Protein AF-0000000074208339 (afdb_homodimer)

InterPro domains:
  IPR001647 DNA-binding HTH domain, TetR-type [PF00440] (17-62)
  IPR001647 DNA-binding HTH domain, TetR-type [PR00455] (16-29)
  IPR001647 DNA-binding HTH domain, TetR-type [PR00455] (37-60)
  IPR001647 DNA-binding HTH domain, TetR-type [PS50977] (10-70)
  IPR009057 Homedomain-like superfamily [SSF46689] (4-81)
  IPR049484 Transcriptional regulator Rv0078-like, C-terminal domain [PF21351] (107-208)
  IPR050109 HTH-type, TetR-like transcriptional regulator [PTHR30055] (1-211)

Sequence (424 aa):
MPRASAAAAAHTARQVLDSATDLFAARGFAAVSLDDVAQAAEVTRGAVYHHYGNKQGLFLAVAARLQSQVADAVVAAADGAGKDGAGADGAGKDGAGRDGAGKDAREQLRAGSHAFIDAITAGPALRVLLVDAPAVVGWAEWRRLDEANSAAHLREALREAGIANDLLDALTAQLSGAMNEAALWVAQQPDRAASARQAHAALDRLLTAALPMPRASAAAAAHTARQVLDSATDLFAARGFAAVSLDDVAQAAEVTRGAVYHHYGNKQGLFLAVAARLQSQVADAVVAAADGAGKDGAGADGAGKDGAGRDGAGKDAREQLRAGSHAFIDAITAGPALRVLLVDAPAVVGWAEWRRLDEANSAAHLREALREAGIANDLLDALTAQLSGAMNEAALWVAQQPDRAASARQAHAALDRLLTAALP

Organism: NCBI:txid88382

Nearest PDB structures (foldseek):
  6hs0-assembly1_A  TM=8.546E-01  e=1.109E-08  Mycobacterium tuberculosis H37Rv
  5wm9-assembly1_A  TM=8.453E-01  e=1.215E-08  Mycobacterium tuberculosis H37Rv
  3ppb-assembly1_B  TM=7.313E-01  e=4.650E-05  Shewanella loihica PV-4
  3bhq-assembly1_B  TM=6.379E-01  e=6.112E-05  Mesorhizobium japonicum MAFF 303099
  3kkd-assembly3_C  TM=5.948E-01  e=1.007E-02  Pseudomonas aeruginosa PAO1

pLDDT: mean 87.33, std 14.31, range [38.94, 98.5]

Solvent-accessible surface area (backbone atoms only — not comparable to full-atom values): 20942 Å² total; per-residue (Å²): 114,66,64,61,46,48,51,51,48,49,50,50,50,48,38,40,46,54,34,38,40,52,43,34,38,72,59,29,66,86,71,53,48,62,62,58,31,15,60,71,39,70,50,52,53,65,55,50,32,69,75,34,54,50,67,66,46,40,48,51,52,40,43,52,50,42,51,50,53,36,48,50,45,17,50,53,34,16,53,51,36,34,52,55,42,56,66,69,62,66,68,75,71,76,77,48,40,58,54,44,48,37,50,26,25,43,42,16,38,52,35,19,54,54,29,38,39,50,47,32,61,73,48,48,35,36,46,40,58,68,59,41,32,36,69,72,66,31,56,70,55,34,50,51,53,43,47,65,45,63,40,40,58,48,35,51,34,42,46,58,39,63,47,55,77,79,36,38,65,38,37,32,41,18,51,50,23,16,44,55,32,31,34,55,53,24,71,71,40,90,54,42,70,62,38,43,54,26,33,51,54,30,48,49,29,32,52,59,22,60,46,130,114,65,62,63,46,49,53,50,48,51,49,52,50,48,39,40,46,53,34,37,41,53,43,33,38,73,60,30,67,87,71,52,47,62,61,57,30,14,59,70,40,70,50,53,54,64,54,51,32,69,74,35,54,50,67,66,48,42,49,51,52,39,42,52,50,42,51,49,52,37,50,50,44,16,50,53,35,17,53,50,36,34,51,55,43,56,64,67,60,69,70,74,73,76,77,49,40,59,54,42,49,38,50,26,25,44,42,16,39,51,35,19,52,53,30,38,39,50,46,32,60,74,50,48,36,37,45,39,59,68,59,41,33,34,68,72,66,30,58,69,55,34,49,51,53,43,46,65,46,64,39,41,59,48,34,50,32,42,48,58,40,63,48,55,77,79,35,39,65,37,37,34,40,18,51,50,23,15,44,54,32,31,31,55,52,25,72,71,42,92,55,42,70,63,38,43,53,26,31,52,53,32,48,50,30,32,52,60,24,58,45,130

Secondary structure (DSSP, 8-state):
-HHHHHHHHHHHHHHHHHHHHHHHHHH-TTT--HHHHHHHHTS-HHHHHHHH-SHHHHHHHHHHHHHHHHHHHHHHHHHHHHHHHHHH--S--SHHHHHHHHHHHHHHHHHHHHHHHHHHHTSTHIIIIIIIHHHHH-HHHHHHHHHHTHHHHHHHHHHHTT--HHHHHHHHHHHHHHHHHHHHHHHTSS-HHHHHHHHHHHHHHHHHHH--/-HHHHHHHHHHHHHHHHHHHHHHHHHH-TTT--HHHHHHHHTS-HHHHHHHH-SHHHHHHHHHHHHHHHHHHHHHHHHHHHHHHHHHH----SSSHHHHHHHHHHHHHHHHHHHHHHHHHHTSTHIIIIIIIHHHHH-HHHHHHHHHHTHHHHHHHHHHHTT--HHHHHHHHHHHHHHHHHHHHHHHTSS-HHHHHHHHHHHHHHHHHHH--

Radius of gyration: 24.73 Å; Cα contacts (8 Å, |Δi|>4): 519; chains: 2; bounding box: 68×85×44 Å

Foldseek 3Di:
DVVVVVVVLVVLLVLLLVQLLVCCLPPNLVRDALVNSCVNSVHDSVSSCVNQNGSLSSLVVNLVVLLVVLLVQLQVQLVVLLVVLCVPPPDDPDPVVLVSQLVSLLSSLLRSLLSNLVSCQVTSNLCSLQPHVCVSVHVVVSVVVCCVGVLVVNLVSLVSNPQDPVCSNVVSVVLSVLSSVLSVVLNPDPDNVVSSVVSSVVSVVVSVVRHD/DVVVVVVVLVVLLVLLLVQLLVCCLPPNLVRDALVNSCVNSVHDSVSSCVNQNGSLSSLVVNLVVLLVVLLVQLQVQLVVLLVVLCVPPPDDPDPVVLVSQLVSLLSSLLRSLLSNLCSCQVTSNLCSLQPHVCVSVHVVVSVVVCCVGVLVVNLVSLVSNPQDPVCSNVVSVVLSVLSSVLSVVLNPDPDNVVSSVVSSVVSVVVSVVRHD

Structure (mmCIF, N/CA/C/O backbone):
data_AF-0000000074208339-model_v1
#
loop_
_entity.id
_entity.type
_entity.pdbx_description
1 polymer 'AcrR family transcriptional regulator'
#
loop_
_atom_site.group_PDB
_atom_site.id
_atom_site.type_symbol
_atom_site.label_atom_id
_atom_site.label_alt_id
_atom_site.label_comp_id
_atom_site.label_asym_id
_atom_site.label_entity_id
_atom_site.label_seq_id
_atom_site.pdbx_PDB_ins_code
_atom_site.Cartn_x
_atom_site.Cartn_y
_atom_site.Cartn_z
_atom_site.occupancy
_atom_site.B_iso_or_equiv
_atom_site.auth_seq_id
_atom_site.auth_comp_id
_atom_site.auth_asym_id
_atom_site.auth_atom_id
_atom_site.pdbx_PDB_model_num
ATOM 1 N N . MET A 1 1 ? -16.438 -46.344 -8.414 1 49.72 1 MET A N 1
ATOM 2 C CA . MET A 1 1 ? -17.484 -45.344 -8.609 1 49.72 1 MET A CA 1
ATOM 3 C C . MET A 1 1 ? -17.172 -44.062 -7.816 1 49.72 1 MET A C 1
ATOM 5 O O . MET A 1 1 ? -17.656 -43 -8.156 1 49.72 1 MET A O 1
ATOM 9 N N . PRO A 1 2 ? -16.578 -44.219 -6.59 1 60.19 2 PRO A N 1
ATOM 10 C CA . PRO A 1 2 ? -16.219 -43.125 -5.68 1 60.19 2 PRO A CA 1
ATOM 11 C C . PRO A 1 2 ? -15.148 -42.219 -6.254 1 60.19 2 PRO A C 1
ATOM 13 O O . PRO A 1 2 ? -15.234 -41 -6.121 1 60.19 2 PRO A O 1
ATOM 16 N N . ARG A 1 3 ? -14.141 -42.906 -6.797 1 61.94 3 ARG A N 1
ATOM 17 C CA . ARG A 1 3 ? -13.039 -42.156 -7.371 1 61.94 3 ARG A CA 1
ATOM 18 C C . ARG A 1 3 ? -13.523 -41.281 -8.531 1 61.94 3 ARG A C 1
ATOM 20 O O . ARG A 1 3 ? -13.094 -40.125 -8.672 1 61.94 3 ARG A O 1
ATOM 27 N N . ALA A 1 4 ? -14.328 -41.844 -9.43 1 65.25 4 ALA A N 1
ATOM 28 C CA . ALA A 1 4 ? -14.922 -41.094 -10.539 1 65.25 4 ALA A CA 1
ATOM 29 C C . ALA A 1 4 ? -15.695 -39.875 -10.039 1 65.25 4 ALA A C 1
ATOM 31 O O . ALA A 1 4 ? -15.617 -38.812 -10.625 1 65.25 4 ALA A O 1
ATOM 32 N N . SER A 1 5 ? -16.234 -40.156 -8.836 1 77.44 5 SER A N 1
ATOM 33 C CA . SER A 1 5 ? -16.984 -39.062 -8.227 1 77.44 5 SER A CA 1
ATOM 34 C C . SER A 1 5 ? -16.062 -37.969 -7.719 1 77.44 5 SER A C 1
ATOM 36 O O . SER A 1 5 ? -16.344 -36.781 -7.898 1 77.44 5 SER A O 1
ATOM 38 N N . ALA A 1 6 ? -15.008 -38.469 -7.262 1 80.12 6 ALA A N 1
ATOM 39 C CA . ALA A 1 6 ? -14.039 -37.5 -6.738 1 80.12 6 ALA A CA 1
ATOM 40 C C . ALA A 1 6 ? -13.391 -36.719 -7.867 1 80.12 6 ALA A C 1
ATOM 42 O O . ALA A 1 6 ? -13.188 -35.5 -7.742 1 80.12 6 ALA A O 1
ATOM 43 N N . ALA A 1 7 ? -13.055 -37.375 -8.914 1 85.88 7 ALA A N 1
ATOM 44 C CA . ALA A 1 7 ? -12.492 -36.719 -10.086 1 85.88 7 ALA A CA 1
ATOM 45 C C . ALA A 1 7 ? -13.484 -35.75 -10.703 1 85.88 7 ALA A C 1
ATOM 47 O O . ALA A 1 7 ? -13.102 -34.656 -11.133 1 85.88 7 ALA A O 1
ATOM 48 N N . ALA A 1 8 ? -14.641 -36.219 -10.844 1 85.19 8 ALA A N 1
ATOM 49 C CA . ALA A 1 8 ? -15.688 -35.344 -11.375 1 85.19 8 ALA A CA 1
ATOM 50 C C . ALA A 1 8 ? -15.883 -34.125 -10.484 1 85.19 8 ALA A C 1
ATOM 52 O O . ALA A 1 8 ? -16.062 -33.031 -10.977 1 85.19 8 ALA A O 1
ATOM 53 N N . ALA A 1 9 ? -15.844 -34.344 -9.227 1 87.5 9 ALA A N 1
ATOM 54 C CA . ALA A 1 9 ? -15.969 -33.25 -8.273 1 87.5 9 ALA A CA 1
ATOM 55 C C . ALA A 1 9 ? -14.805 -32.25 -8.398 1 87.5 9 ALA A C 1
ATOM 57 O O . ALA A 1 9 ? -14.992 -31.047 -8.344 1 87.5 9 ALA A O 1
ATOM 58 N N . ALA A 1 10 ? -13.641 -32.844 -8.523 1 89.94 10 ALA A N 1
ATOM 59 C CA . ALA A 1 10 ? -12.445 -32.031 -8.688 1 89.94 10 ALA A CA 1
ATOM 60 C C . ALA A 1 10 ? -12.5 -31.219 -9.984 1 89.94 10 ALA A C 1
ATOM 62 O O . ALA A 1 10 ? -12.07 -30.062 -10.023 1 89.94 10 ALA A O 1
ATOM 63 N N . HIS A 1 11 ? -12.945 -31.891 -10.938 1 91.12 11 HIS A N 1
ATOM 64 C CA . HIS A 1 11 ? -13.109 -31.203 -12.219 1 91.12 11 HIS A CA 1
ATOM 65 C C . HIS A 1 11 ? -14.086 -30.047 -12.102 1 91.12 11 HIS A C 1
ATOM 67 O O . HIS A 1 11 ? -13.812 -28.938 -12.578 1 91.12 11 HIS A O 1
ATOM 73 N N . THR A 1 12 ? -15.211 -30.234 -11.492 1 91.25 12 THR A N 1
ATOM 74 C CA . THR A 1 12 ? -16.203 -29.188 -11.273 1 91.25 12 THR A CA 1
ATOM 75 C C . THR A 1 12 ? -15.617 -28.047 -10.453 1 91.25 12 THR A C 1
ATOM 77 O O . THR A 1 12 ? -15.812 -26.875 -10.773 1 91.25 12 THR A O 1
ATOM 80 N N . ALA A 1 13 ? -14.922 -28.406 -9.445 1 94.69 13 ALA A N 1
ATOM 81 C CA . ALA A 1 13 ? -14.297 -27.406 -8.578 1 94.69 13 ALA A CA 1
ATOM 82 C C . ALA A 1 13 ? -13.32 -26.531 -9.367 1 94.69 13 ALA A C 1
ATOM 84 O O . ALA A 1 13 ? -13.289 -25.312 -9.195 1 94.69 13 ALA A O 1
ATOM 85 N N . ARG A 1 14 ? -12.594 -27.188 -10.203 1 95.5 14 ARG A N 1
ATOM 86 C CA . ARG A 1 14 ? -11.617 -26.453 -11.016 1 95.5 14 ARG A CA 1
ATOM 87 C C . ARG A 1 14 ? -12.312 -25.547 -12.016 1 95.5 14 ARG A C 1
ATOM 89 O O . ARG A 1 14 ? -11.875 -24.406 -12.242 1 95.5 14 ARG A O 1
ATOM 96 N N . GLN A 1 15 ? -13.359 -26.016 -12.578 1 96.19 15 GLN A N 1
ATOM 97 C CA . GLN A 1 15 ? -14.117 -25.219 -13.531 1 96.19 15 GLN A CA 1
ATOM 98 C C . GLN A 1 15 ? -14.719 -23.984 -12.859 1 96.19 15 GLN A C 1
ATOM 100 O O . GLN A 1 15 ? -14.703 -22.891 -13.43 1 96.19 15 GLN A O 1
ATOM 105 N N . VAL A 1 16 ? -15.211 -24.188 -11.719 1 97.5 16 VAL A N 1
ATOM 106 C CA . VAL A 1 16 ? -15.797 -23.094 -10.953 1 97.5 16 VAL A CA 1
ATOM 107 C C . VAL A 1 16 ? -14.719 -22.078 -10.609 1 97.5 16 VAL A C 1
ATOM 109 O O . VAL A 1 16 ? -14.906 -20.875 -10.805 1 97.5 16 VAL A O 1
ATOM 112 N N . LEU A 1 17 ? -13.625 -22.594 -10.164 1 98 17 LEU A N 1
ATOM 113 C CA . LEU A 1 17 ? -12.531 -21.719 -9.758 1 98 17 LEU A CA 1
ATOM 114 C C . LEU A 1 17 ? -11.992 -20.922 -10.945 1 98 17 LEU A C 1
ATOM 116 O O . LEU A 1 17 ? -11.719 -19.734 -10.828 1 98 17 LEU A O 1
ATOM 120 N N . ASP A 1 18 ? -11.844 -21.578 -12.078 1 97.94 18 ASP A N 1
ATOM 121 C CA . ASP A 1 18 ? -11.375 -20.922 -13.289 1 97.94 18 ASP A CA 1
ATOM 122 C C . ASP A 1 18 ? -12.336 -19.812 -13.727 1 97.94 18 ASP A C 1
ATOM 124 O O . ASP A 1 18 ? -11.906 -18.688 -14.016 1 97.94 18 ASP A O 1
ATOM 128 N N . SER A 1 19 ? -13.578 -20.109 -13.727 1 98.25 19 SER A N 1
ATOM 129 C CA . SER A 1 19 ? -14.594 -19.141 -14.141 1 98.25 19 SER A CA 1
ATOM 130 C C . SER A 1 19 ? -14.672 -17.969 -13.164 1 98.25 19 SER A C 1
ATOM 132 O O . SER A 1 19 ? -14.789 -16.812 -13.586 1 98.25 19 SER A O 1
ATOM 134 N N . ALA A 1 20 ? -14.617 -18.312 -11.922 1 98.5 20 ALA A N 1
ATOM 135 C CA . ALA A 1 20 ? -14.633 -17.266 -10.898 1 98.5 20 ALA A CA 1
ATOM 136 C C . ALA A 1 20 ? -13.422 -16.344 -11.031 1 98.5 20 ALA A C 1
ATOM 138 O O . ALA A 1 20 ? -13.547 -15.133 -10.883 1 98.5 20 ALA A O 1
ATOM 139 N N . THR A 1 21 ? -12.281 -16.953 -11.273 1 98.19 21 THR A N 1
ATOM 140 C CA . THR A 1 21 ? -11.062 -16.172 -11.43 1 98.19 21 THR A CA 1
ATOM 141 C C . THR A 1 21 ? -11.211 -15.164 -12.57 1 98.19 21 THR A C 1
ATOM 143 O O . THR A 1 21 ? -10.906 -13.977 -12.406 1 98.19 21 THR A O 1
ATOM 146 N N . ASP A 1 22 ? -11.75 -15.602 -13.633 1 97.81 22 ASP A N 1
ATOM 147 C CA . ASP A 1 22 ? -11.938 -14.742 -14.797 1 97.81 22 ASP A CA 1
ATOM 148 C C . ASP A 1 22 ? -12.945 -13.641 -14.5 1 97.81 22 ASP A C 1
ATOM 150 O O . ASP A 1 22 ? -12.727 -12.477 -14.859 1 97.81 22 ASP A O 1
ATOM 154 N N . LEU A 1 23 ? -14 -13.953 -13.867 1 98.25 23 LEU A N 1
ATOM 155 C CA . LEU A 1 23 ? -15.078 -13 -13.602 1 98.25 23 LEU A CA 1
ATOM 156 C C . LEU A 1 23 ? -14.648 -11.961 -12.57 1 98.25 23 LEU A C 1
ATOM 158 O O . LEU A 1 23 ? -14.844 -10.766 -12.773 1 98.25 23 LEU A O 1
ATOM 162 N N . PHE A 1 24 ? -14.023 -12.453 -11.484 1 97.94 24 PHE A N 1
ATOM 163 C CA . PHE A 1 24 ? -13.531 -11.516 -10.477 1 97.94 24 PHE A CA 1
ATOM 164 C C . PHE A 1 24 ? -12.469 -10.594 -11.062 1 97.94 24 PHE A C 1
ATOM 166 O O . PHE A 1 24 ? -12.398 -9.414 -10.711 1 97.94 24 PHE A O 1
ATOM 173 N N . ALA A 1 25 ? -11.68 -11.148 -11.914 1 96.69 25 ALA A N 1
ATOM 174 C CA . ALA A 1 25 ? -10.625 -10.352 -12.547 1 96.69 25 ALA A CA 1
ATOM 175 C C . ALA A 1 25 ? -11.219 -9.281 -13.453 1 96.69 25 ALA A C 1
ATOM 177 O O . ALA A 1 25 ? -10.742 -8.141 -13.484 1 96.69 25 ALA A O 1
ATOM 178 N N . ALA A 1 26 ? -12.258 -9.617 -14.18 1 95.88 26 ALA A N 1
ATOM 179 C CA . ALA A 1 26 ? -12.812 -8.75 -15.211 1 95.88 26 ALA A CA 1
ATOM 180 C C . ALA A 1 26 ? -13.773 -7.734 -14.617 1 95.88 26 ALA A C 1
ATOM 182 O O . ALA A 1 26 ? -13.766 -6.562 -15 1 95.88 26 ALA A O 1
ATOM 183 N N . ARG A 1 27 ? -14.562 -8.156 -13.617 1 96.44 27 ARG A N 1
ATOM 184 C CA . ARG A 1 27 ? -15.695 -7.324 -13.211 1 96.44 27 ARG A CA 1
ATOM 185 C C . ARG A 1 27 ? -15.539 -6.844 -11.773 1 96.44 27 ARG A C 1
ATOM 187 O O . ARG A 1 27 ? -16.203 -5.898 -11.352 1 96.44 27 ARG A O 1
ATOM 194 N N . GLY A 1 28 ? -14.641 -7.52 -11.086 1 95.75 28 GLY A N 1
ATOM 195 C CA . GLY A 1 28 ? -14.492 -7.191 -9.68 1 95.75 28 GLY A CA 1
ATOM 196 C C . GLY A 1 28 ? -15.445 -7.957 -8.781 1 95.75 28 GLY A C 1
ATOM 197 O O . GLY A 1 28 ? -16.453 -8.492 -9.25 1 95.75 28 GLY A O 1
ATOM 198 N N . PHE A 1 29 ? -15.102 -8.039 -7.531 1 96.12 29 PHE A N 1
ATOM 199 C CA . PHE A 1 29 ? -15.836 -8.82 -6.543 1 96.12 29 PHE A CA 1
ATOM 200 C C . PHE A 1 29 ? -17.281 -8.336 -6.43 1 96.12 29 PHE A C 1
ATOM 202 O O . PHE A 1 29 ? -18.203 -9.148 -6.426 1 96.12 29 PHE A O 1
ATOM 209 N N . ALA A 1 30 ? -17.453 -7.078 -6.324 1 93.19 30 ALA A N 1
ATOM 210 C CA . ALA A 1 30 ? -18.766 -6.508 -6.059 1 93.19 30 ALA A CA 1
ATOM 211 C C . ALA A 1 30 ? -19.75 -6.816 -7.195 1 93.19 30 ALA A C 1
ATOM 213 O O . ALA A 1 30 ? -20.922 -7.074 -6.957 1 93.19 30 ALA A O 1
ATOM 214 N N . ALA A 1 31 ? -19.312 -6.879 -8.359 1 96.44 31 ALA A N 1
ATOM 215 C CA . ALA A 1 31 ? -20.172 -6.953 -9.539 1 96.44 31 ALA A CA 1
ATOM 216 C C . ALA A 1 31 ? -20.453 -8.406 -9.914 1 96.44 31 ALA A C 1
ATOM 218 O O . ALA A 1 31 ? -21.328 -8.672 -10.742 1 96.44 31 ALA A O 1
ATOM 219 N N . VAL A 1 32 ? -19.797 -9.352 -9.391 1 97.88 32 VAL A N 1
ATOM 220 C CA . VAL A 1 32 ? -19.938 -10.758 -9.758 1 97.88 32 VAL A CA 1
ATOM 221 C C . VAL A 1 32 ? -20.844 -11.461 -8.742 1 97.88 32 VAL A C 1
ATOM 223 O O . VAL A 1 32 ? -20.688 -11.281 -7.531 1 97.88 32 VAL A O 1
ATOM 226 N N . SER A 1 33 ? -21.812 -12.219 -9.188 1 97.31 33 SER A N 1
ATOM 227 C CA . SER A 1 33 ? -22.656 -13.047 -8.32 1 97.31 33 SER A CA 1
ATOM 228 C C . SER A 1 33 ? -22.297 -14.523 -8.469 1 97.31 33 SER A C 1
ATOM 230 O O . SER A 1 33 ? -21.641 -14.922 -9.43 1 97.31 33 SER A O 1
ATOM 232 N N . LEU A 1 34 ? -22.719 -15.32 -7.523 1 96.62 34 LEU A N 1
ATOM 233 C CA . LEU A 1 34 ? -22.516 -16.766 -7.633 1 96.62 34 LEU A CA 1
ATOM 234 C C . LEU A 1 34 ? -23.266 -17.328 -8.836 1 96.62 34 LEU A C 1
ATOM 236 O O . LEU A 1 34 ? -22.797 -18.281 -9.461 1 96.62 34 LEU A O 1
ATOM 240 N N . ASP A 1 35 ? -24.406 -16.672 -9.125 1 97.12 35 ASP A N 1
ATOM 241 C CA . ASP A 1 35 ? -25.141 -17.078 -10.312 1 97.12 35 ASP A CA 1
ATOM 242 C C . ASP A 1 35 ? -24.312 -16.828 -11.578 1 97.12 35 ASP A C 1
ATOM 244 O O . ASP A 1 35 ? -24.312 -17.656 -12.5 1 97.12 35 ASP A O 1
ATOM 248 N N . ASP A 1 36 ? -23.672 -15.688 -11.68 1 97.94 36 ASP A N 1
ATOM 249 C CA . ASP A 1 36 ? -22.781 -15.398 -12.805 1 97.94 36 ASP A CA 1
ATOM 250 C C . ASP A 1 36 ? -21.734 -16.5 -12.977 1 97.94 36 ASP A C 1
ATOM 252 O O . ASP A 1 36 ? -21.484 -16.953 -14.086 1 97.94 36 ASP A O 1
ATOM 256 N N . VAL A 1 37 ? -21.156 -16.938 -11.836 1 98.31 37 VAL A N 1
ATOM 257 C CA . VAL A 1 37 ? -20.078 -17.922 -11.852 1 98.31 37 VAL A CA 1
ATOM 258 C C . VAL A 1 37 ? -20.641 -19.281 -12.273 1 98.31 37 VAL A C 1
ATOM 260 O O . VAL A 1 37 ? -20.047 -19.984 -13.086 1 98.31 37 VAL A O 1
ATOM 263 N N . ALA A 1 38 ? -21.766 -19.625 -11.695 1 97.81 38 ALA A N 1
ATOM 264 C CA . ALA A 1 38 ? -22.406 -20.891 -12.031 1 97.81 38 ALA A CA 1
ATOM 265 C C . ALA A 1 38 ? -22.688 -20.969 -13.523 1 97.81 38 ALA A C 1
ATOM 267 O O . ALA A 1 38 ? -22.422 -22 -14.156 1 97.81 38 ALA A O 1
ATOM 268 N N . GLN A 1 39 ? -23.234 -19.953 -14.039 1 98.12 39 GLN A N 1
ATOM 269 C CA . GLN A 1 39 ? -23.562 -19.891 -15.461 1 98.12 39 GLN A CA 1
ATOM 270 C C . GLN A 1 39 ? -22.297 -20.031 -16.312 1 98.12 39 GLN A C 1
ATOM 272 O O . GLN A 1 39 ? -22.266 -20.812 -17.281 1 98.12 39 GLN A O 1
ATOM 277 N N . ALA A 1 40 ? -21.266 -19.328 -16.016 1 97.81 40 ALA A N 1
ATOM 278 C CA . ALA A 1 40 ? -20.031 -19.344 -16.781 1 97.81 40 ALA A CA 1
ATOM 279 C C . ALA A 1 40 ? -19.359 -20.719 -16.719 1 97.81 40 ALA A C 1
ATOM 281 O O . ALA A 1 40 ? -18.719 -21.141 -17.688 1 97.81 40 ALA A O 1
ATOM 282 N N . ALA A 1 41 ? -19.453 -21.344 -15.539 1 97.44 41 ALA A N 1
ATOM 283 C CA . ALA A 1 41 ? -18.812 -22.641 -15.312 1 97.44 41 ALA A CA 1
ATOM 284 C C . ALA A 1 41 ? -19.703 -23.766 -15.805 1 97.44 41 ALA A C 1
ATOM 286 O O . ALA A 1 41 ? -19.297 -24.938 -15.797 1 97.44 41 ALA A O 1
ATOM 287 N N . GLU A 1 42 ? -20.938 -23.391 -16.188 1 97.12 42 GLU A N 1
ATOM 288 C CA . GLU A 1 42 ? -21.906 -24.375 -16.656 1 97.12 42 GLU A CA 1
ATOM 289 C C . GLU A 1 42 ? -22.188 -25.438 -15.586 1 97.12 42 GLU A C 1
ATOM 291 O O . GLU A 1 42 ? -22.125 -26.641 -15.867 1 97.12 42 GLU A O 1
ATOM 296 N N . VAL A 1 43 ? -22.406 -25.031 -14.406 1 96.31 43 VAL A N 1
ATOM 297 C CA . VAL A 1 43 ? -22.797 -25.859 -13.281 1 96.31 43 VAL A CA 1
ATOM 298 C C . VAL A 1 43 ? -23.984 -25.234 -12.555 1 96.31 43 VAL A C 1
ATOM 300 O O . VAL A 1 43 ? -24.406 -24.125 -12.875 1 96.31 43 VAL A O 1
ATOM 303 N N . THR A 1 44 ? -24.516 -26 -11.641 1 93.06 44 THR A N 1
ATOM 304 C CA . THR A 1 44 ? -25.609 -25.453 -10.844 1 93.06 44 THR A CA 1
ATOM 305 C C . THR A 1 44 ? -25.094 -24.531 -9.75 1 93.06 44 THR A C 1
ATOM 307 O O . THR A 1 44 ? -23.953 -24.672 -9.305 1 93.06 44 THR A O 1
ATOM 310 N N . ARG A 1 45 ? -25.891 -23.562 -9.367 1 93.06 45 ARG A N 1
ATOM 311 C CA . ARG A 1 45 ? -25.562 -22.703 -8.227 1 93.06 45 ARG A CA 1
ATOM 312 C C . ARG A 1 45 ? -25.281 -23.531 -6.98 1 93.06 45 ARG A C 1
ATOM 314 O O . ARG A 1 45 ? -24.375 -23.219 -6.211 1 93.06 45 ARG A O 1
ATOM 321 N N . GLY A 1 46 ? -26.016 -24.578 -6.832 1 93.75 46 GLY A N 1
ATOM 322 C CA . GLY A 1 46 ? -25.812 -25.484 -5.719 1 93.75 46 GLY A CA 1
ATOM 323 C C . GLY A 1 46 ? -24.438 -26.109 -5.699 1 93.75 46 GLY A C 1
ATOM 324 O O . GLY A 1 46 ? -23.844 -26.281 -4.633 1 93.75 46 GLY A O 1
ATOM 325 N N . ALA A 1 47 ? -24.016 -26.422 -6.809 1 93.25 47 ALA A N 1
ATOM 326 C CA . ALA A 1 47 ? -22.672 -27 -6.926 1 93.25 47 ALA A CA 1
ATOM 327 C C . ALA A 1 47 ? -21.609 -26 -6.469 1 93.25 47 ALA A C 1
ATOM 329 O O . ALA A 1 47 ? -20.641 -26.391 -5.797 1 93.25 47 ALA A O 1
ATOM 330 N N . VAL A 1 48 ? -21.734 -24.688 -6.844 1 95.38 48 VAL A N 1
ATOM 331 C CA . VAL A 1 48 ? -20.797 -23.656 -6.41 1 95.38 48 VAL A CA 1
ATOM 332 C C . VAL A 1 48 ? -20.828 -23.547 -4.887 1 95.38 48 VAL A C 1
ATOM 334 O O . VAL A 1 48 ? -19.766 -23.516 -4.246 1 95.38 48 VAL A O 1
ATOM 337 N N . TYR A 1 49 ? -22.016 -23.578 -4.379 1 94.06 49 TYR A N 1
ATOM 338 C CA . TYR A 1 49 ? -22.188 -23.5 -2.934 1 94.06 49 TYR A CA 1
ATOM 339 C C . TYR A 1 49 ? -21.578 -24.703 -2.23 1 94.06 49 TYR A C 1
ATOM 341 O O . TYR A 1 49 ? -20.969 -24.562 -1.163 1 94.06 49 TYR A O 1
ATOM 349 N N . HIS A 1 50 ? -21.781 -25.797 -2.809 1 93.69 50 HIS A N 1
ATOM 350 C CA . HIS A 1 50 ? -21.281 -27.047 -2.23 1 93.69 50 HIS A CA 1
ATOM 351 C C . HIS A 1 50 ? -19.75 -27.016 -2.129 1 93.69 50 HIS A C 1
ATOM 353 O O . HIS A 1 50 ? -19.188 -27.406 -1.105 1 93.69 50 HIS A O 1
ATOM 359 N N . HIS A 1 51 ? -19.109 -26.516 -3.107 1 94.56 51 HIS A N 1
ATOM 360 C CA . HIS A 1 51 ? -17.656 -26.562 -3.17 1 94.56 51 HIS A CA 1
ATOM 361 C C . HIS A 1 51 ? -17.031 -25.406 -2.412 1 94.56 51 HIS A C 1
ATOM 363 O O . HIS A 1 51 ? -15.977 -25.562 -1.795 1 94.56 51 HIS A O 1
ATOM 369 N N . TYR A 1 52 ? -17.656 -24.172 -2.434 1 96.38 52 TYR A N 1
ATOM 370 C CA . TYR A 1 52 ? -16.938 -23 -1.946 1 96.38 52 TYR A CA 1
ATOM 371 C C . TYR A 1 52 ? -17.781 -22.219 -0.942 1 96.38 52 TYR A C 1
ATOM 373 O O . TYR A 1 52 ? -17.328 -21.234 -0.368 1 96.38 52 TYR A O 1
ATOM 381 N N . GLY A 1 53 ? -18.922 -22.75 -0.669 1 94.81 53 GLY A N 1
ATOM 382 C CA . GLY A 1 53 ? -19.797 -22.109 0.311 1 94.81 53 GLY A CA 1
ATOM 383 C C . GLY A 1 53 ? -20.469 -20.859 -0.213 1 94.81 53 GLY A C 1
ATOM 384 O O . GLY A 1 53 ? -21.312 -20.922 -1.104 1 94.81 53 GLY A O 1
ATOM 385 N N . ASN A 1 54 ? -19.969 -19.719 0.108 1 95.62 54 ASN A N 1
ATOM 386 C CA . ASN A 1 54 ? -20.547 -18.438 -0.309 1 95.62 54 ASN A CA 1
ATOM 387 C C . ASN A 1 54 ? -19.578 -17.656 -1.188 1 95.62 54 ASN A C 1
ATOM 389 O O . ASN A 1 54 ? -18.5 -18.156 -1.523 1 95.62 54 ASN A O 1
ATOM 393 N N . LYS A 1 55 ? -19.969 -16.562 -1.566 1 96.69 55 LYS A N 1
ATOM 394 C CA . LYS A 1 55 ? -19.188 -15.758 -2.5 1 96.69 55 LYS A CA 1
ATOM 395 C C . LYS A 1 55 ? -17.812 -15.43 -1.923 1 96.69 55 LYS A C 1
ATOM 397 O O . LYS A 1 55 ? -16.797 -15.484 -2.633 1 96.69 55 LYS A O 1
ATOM 402 N N . GLN A 1 56 ? -17.781 -15.055 -0.649 1 95.69 56 GLN A N 1
ATOM 403 C CA . GLN A 1 56 ? -16.516 -14.734 0.001 1 95.69 56 GLN A CA 1
ATOM 404 C C . GLN A 1 56 ? -15.586 -15.945 0.021 1 95.69 56 GLN A C 1
ATOM 406 O O . GLN A 1 56 ? -14.383 -15.812 -0.206 1 95.69 56 GLN A O 1
ATOM 411 N N . GLY A 1 57 ? -16.172 -17.031 0.345 1 95.62 57 GLY A N 1
ATOM 412 C CA . GLY A 1 57 ? -15.367 -18.25 0.321 1 95.62 57 GLY A CA 1
ATOM 413 C C . GLY A 1 57 ? -14.773 -18.547 -1.042 1 95.62 57 GLY A C 1
ATOM 414 O O . GLY A 1 57 ? -13.609 -18.938 -1.145 1 95.62 57 GLY A O 1
ATOM 415 N N . LEU A 1 58 ? -15.594 -18.406 -2.07 1 97.31 58 LEU A N 1
ATOM 416 C CA . LEU A 1 58 ? -15.117 -18.594 -3.436 1 97.31 58 LEU A CA 1
ATOM 417 C C . LEU A 1 58 ? -14.023 -17.578 -3.768 1 97.31 58 LEU A C 1
ATOM 419 O O . LEU A 1 58 ? -13.008 -17.938 -4.371 1 97.31 58 LEU A O 1
ATOM 423 N N . PHE A 1 59 ? -14.203 -16.391 -3.365 1 97.19 59 PHE A N 1
ATOM 424 C CA . PHE A 1 59 ? -13.234 -15.328 -3.613 1 97.19 59 PHE A CA 1
ATOM 425 C C . PHE A 1 59 ? -11.898 -15.648 -2.953 1 97.19 59 PHE A C 1
ATOM 427 O O . PHE A 1 59 ? -10.836 -15.484 -3.562 1 97.19 59 PHE A O 1
ATOM 434 N N . LEU A 1 60 ? -11.961 -16.141 -1.735 1 94.75 60 LEU A N 1
ATOM 435 C CA . LEU A 1 60 ? -10.75 -16.484 -0.996 1 94.75 60 LEU A CA 1
ATOM 436 C C . LEU A 1 60 ? -10 -17.625 -1.672 1 94.75 60 LEU A C 1
ATOM 438 O O . LEU A 1 60 ? -8.766 -17.656 -1.667 1 94.75 60 LEU A O 1
ATOM 442 N N . ALA A 1 61 ? -10.719 -18.5 -2.215 1 95.62 61 ALA A N 1
ATOM 443 C CA . ALA A 1 61 ? -10.086 -19.594 -2.957 1 95.62 61 ALA A CA 1
ATOM 444 C C . ALA A 1 61 ? -9.383 -19.078 -4.203 1 95.62 61 ALA A C 1
ATOM 446 O O . ALA A 1 61 ? -8.273 -19.5 -4.523 1 95.62 61 ALA A O 1
ATOM 447 N N . VAL 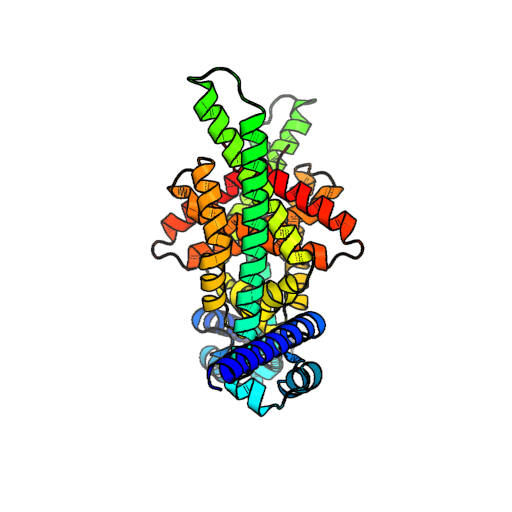A 1 62 ? -10.016 -18.172 -4.922 1 96.81 62 VAL A N 1
ATOM 448 C CA . VAL A 1 62 ? -9.414 -17.531 -6.094 1 96.81 62 VAL A CA 1
ATOM 449 C C . VAL A 1 62 ? -8.164 -16.766 -5.688 1 96.81 62 VAL A C 1
ATOM 451 O O . VAL A 1 62 ? -7.117 -16.875 -6.336 1 96.81 62 VAL A O 1
ATOM 454 N N . ALA A 1 63 ? -8.242 -16.016 -4.637 1 94.56 63 ALA A N 1
ATOM 455 C CA . ALA A 1 63 ? -7.105 -15.234 -4.148 1 94.56 63 ALA A CA 1
ATOM 456 C C . ALA A 1 63 ? -5.926 -16.141 -3.795 1 94.56 63 ALA A C 1
ATOM 458 O O . ALA A 1 63 ? -4.781 -15.828 -4.125 1 94.56 63 ALA A O 1
ATOM 459 N N . ALA A 1 64 ? -6.258 -17.203 -3.117 1 92.56 64 ALA A N 1
ATOM 460 C CA . ALA A 1 64 ? -5.211 -18.141 -2.729 1 92.56 64 ALA A CA 1
ATOM 461 C C . ALA A 1 64 ? -4.52 -18.734 -3.955 1 92.56 64 ALA A C 1
ATOM 463 O O . ALA A 1 64 ? -3.293 -18.875 -3.971 1 92.56 64 ALA A O 1
ATOM 464 N N . ARG A 1 65 ? -5.301 -19.047 -4.93 1 94 65 ARG A N 1
ATOM 465 C CA . ARG A 1 65 ? -4.75 -19.578 -6.172 1 94 65 ARG A CA 1
ATOM 466 C C . ARG A 1 65 ? -3.83 -18.562 -6.844 1 94 65 ARG A C 1
ATOM 468 O O . ARG A 1 65 ? -2.732 -18.906 -7.289 1 94 65 ARG A O 1
ATOM 475 N N . LEU A 1 66 ? -4.289 -17.406 -6.941 1 94.69 66 LEU A N 1
ATOM 476 C CA . LEU A 1 66 ? -3.521 -16.359 -7.602 1 94.69 66 LEU A CA 1
ATOM 477 C C . LEU A 1 66 ? -2.26 -16.031 -6.812 1 94.69 66 LEU A C 1
ATOM 479 O O . LEU A 1 66 ? -1.206 -15.773 -7.398 1 94.69 66 LEU A O 1
ATOM 483 N N . GLN A 1 67 ? -2.369 -16 -5.523 1 92.5 67 GLN A N 1
ATOM 484 C CA . GLN A 1 67 ? -1.194 -15.805 -4.684 1 92.5 67 GLN A CA 1
ATOM 485 C C . GLN A 1 67 ? -0.142 -16.875 -4.945 1 92.5 67 GLN A C 1
ATOM 487 O O . GLN A 1 67 ? 1.051 -16.578 -5.035 1 92.5 67 GLN A O 1
ATOM 492 N N . SER A 1 68 ? -0.573 -18.094 -5.031 1 92.25 68 SER A N 1
ATOM 493 C CA . SER A 1 68 ? 0.331 -19.203 -5.301 1 92.25 68 SER A CA 1
ATOM 494 C C . SER A 1 68 ? 1 -19.047 -6.664 1 92.25 68 SER A C 1
ATOM 496 O O . SER A 1 68 ? 2.189 -19.344 -6.812 1 92.25 68 SER A O 1
ATOM 498 N N . GLN A 1 69 ? 0.228 -18.672 -7.613 1 93.88 69 GLN A N 1
ATOM 499 C CA . GLN A 1 69 ? 0.768 -18.469 -8.953 1 93.88 69 GLN A CA 1
ATOM 500 C C . GLN A 1 69 ? 1.838 -17.391 -8.961 1 93.88 69 GLN A C 1
ATOM 502 O O . GLN A 1 69 ? 2.877 -17.531 -9.609 1 93.88 69 GLN A O 1
ATOM 507 N N . VAL A 1 70 ? 1.591 -16.312 -8.273 1 93.75 70 VAL A N 1
ATOM 508 C CA . VAL A 1 70 ? 2.561 -15.227 -8.172 1 93.75 70 VAL A CA 1
ATOM 509 C C . VAL A 1 70 ? 3.822 -15.727 -7.465 1 93.75 70 VAL A C 1
ATOM 511 O O . VAL A 1 70 ? 4.938 -15.469 -7.926 1 93.75 70 VAL A O 1
ATOM 514 N N . ALA A 1 71 ? 3.621 -16.453 -6.359 1 92.5 71 ALA A N 1
ATOM 515 C CA . ALA A 1 71 ? 4.746 -17.016 -5.613 1 92.5 71 ALA A CA 1
ATOM 516 C C . ALA A 1 71 ? 5.594 -17.922 -6.5 1 92.5 71 ALA A C 1
ATOM 518 O O . ALA A 1 71 ? 6.824 -17.844 -6.48 1 92.5 71 ALA A O 1
ATOM 519 N N . ASP A 1 72 ? 4.938 -18.703 -7.281 1 93.81 72 ASP A N 1
ATOM 520 C CA . ASP A 1 72 ? 5.637 -19.625 -8.172 1 93.81 72 ASP A CA 1
ATOM 521 C C . ASP A 1 72 ? 6.469 -18.875 -9.203 1 93.81 72 ASP A C 1
ATOM 523 O O . ASP A 1 72 ? 7.598 -19.266 -9.508 1 93.81 72 ASP A O 1
ATOM 527 N N . ALA A 1 73 ? 5.895 -17.844 -9.719 1 94.94 73 ALA A N 1
ATOM 528 C CA . ALA A 1 73 ? 6.609 -17.031 -10.695 1 94.94 73 ALA A CA 1
ATOM 529 C C . ALA A 1 73 ? 7.848 -16.391 -10.078 1 94.94 73 ALA A C 1
ATOM 531 O O . ALA A 1 73 ? 8.914 -16.344 -10.703 1 94.94 73 ALA A O 1
ATOM 532 N N . VAL A 1 74 ? 7.719 -15.898 -8.891 1 94.81 74 VAL A N 1
ATOM 533 C CA . VAL A 1 74 ? 8.812 -15.25 -8.172 1 94.81 74 VAL A CA 1
ATOM 534 C C . VAL A 1 74 ? 9.93 -16.266 -7.906 1 94.81 74 VAL A C 1
ATOM 536 O O . VAL A 1 74 ? 11.102 -15.984 -8.164 1 94.81 74 VAL A O 1
ATOM 539 N N . VAL A 1 75 ? 9.562 -17.422 -7.438 1 93.44 75 VAL A N 1
ATOM 540 C CA . VAL A 1 75 ? 10.531 -18.469 -7.102 1 93.44 75 VAL A CA 1
ATOM 541 C C . VAL A 1 75 ? 11.25 -18.922 -8.367 1 93.44 75 VAL A C 1
ATOM 543 O O . VAL A 1 75 ? 12.477 -19.062 -8.375 1 93.44 75 VAL A O 1
ATOM 546 N N . ALA A 1 76 ? 10.5 -19.141 -9.391 1 96.06 76 ALA A N 1
ATOM 547 C CA . ALA A 1 76 ? 11.078 -19.578 -10.648 1 96.06 76 ALA A CA 1
ATOM 548 C C . ALA A 1 76 ? 12.102 -18.578 -11.172 1 96.06 76 ALA A C 1
ATOM 550 O O . ALA A 1 76 ? 13.188 -18.953 -11.625 1 96.06 76 ALA A O 1
ATOM 551 N N . ALA A 1 77 ? 11.789 -17.328 -11.109 1 96.06 77 ALA A N 1
ATOM 552 C CA . ALA A 1 77 ? 12.688 -16.281 -11.578 1 96.06 77 ALA A CA 1
ATOM 553 C C . ALA A 1 77 ? 13.938 -16.203 -10.703 1 96.06 77 ALA A C 1
ATOM 555 O O . ALA A 1 77 ? 15.055 -16.062 -11.211 1 96.06 77 ALA A O 1
ATOM 556 N N . ALA A 1 78 ? 13.734 -16.25 -9.422 1 93.69 78 ALA A N 1
ATOM 557 C CA . ALA A 1 78 ? 14.852 -16.188 -8.484 1 93.69 78 ALA A CA 1
ATOM 558 C C . ALA A 1 78 ? 15.797 -17.375 -8.68 1 93.69 78 ALA A C 1
ATOM 560 O O . ALA A 1 78 ? 17.016 -17.203 -8.688 1 93.69 78 ALA A O 1
ATOM 561 N N . ASP A 1 79 ? 15.25 -18.547 -8.812 1 92.12 79 ASP A N 1
ATOM 562 C CA . ASP A 1 79 ? 16.031 -19.766 -9.016 1 92.12 79 ASP A CA 1
ATOM 563 C C . ASP A 1 79 ? 16.828 -19.688 -10.312 1 92.12 79 ASP A C 1
ATOM 565 O O . ASP A 1 79 ? 17.984 -20.125 -10.375 1 92.12 79 ASP A O 1
ATOM 569 N N . GLY A 1 80 ? 16.203 -19.203 -11.312 1 90.81 80 GLY A N 1
ATOM 570 C CA . GLY A 1 80 ? 16.891 -19.062 -12.578 1 90.81 80 GLY A CA 1
ATOM 571 C C . GLY A 1 80 ? 18.094 -18.125 -12.5 1 90.81 80 GLY A C 1
ATOM 572 O O . GLY A 1 80 ? 19.141 -18.391 -13.109 1 90.81 80 GLY A O 1
ATOM 573 N N . ALA A 1 81 ? 17.984 -17.047 -11.844 1 88.19 81 ALA A N 1
ATOM 574 C CA . ALA A 1 81 ? 19.062 -16.078 -11.688 1 88.19 81 ALA A CA 1
ATOM 575 C C . ALA A 1 81 ? 20.219 -16.672 -10.883 1 88.19 81 ALA A C 1
ATOM 577 O O . ALA A 1 81 ? 21.375 -16.328 -11.102 1 88.19 81 ALA A O 1
ATOM 578 N N . GLY A 1 82 ? 19.859 -17.453 -9.875 1 81.44 82 GLY A N 1
ATOM 579 C CA . GLY A 1 82 ? 20.906 -18.109 -9.094 1 81.44 82 GLY A CA 1
ATOM 580 C C . GLY A 1 82 ? 21.719 -19.109 -9.898 1 81.44 82 GLY A C 1
ATOM 581 O O . GLY A 1 82 ? 22.938 -19.219 -9.703 1 81.44 82 GLY A O 1
ATOM 582 N N . LYS A 1 83 ? 21.094 -19.766 -10.734 1 79.69 83 LYS A N 1
ATOM 583 C CA . LYS A 1 83 ? 21.766 -20.75 -11.57 1 79.69 83 LYS A CA 1
ATOM 584 C C . LYS A 1 83 ? 22.672 -20.078 -12.602 1 79.69 83 LYS A C 1
ATOM 586 O O . LYS A 1 83 ? 23.75 -20.594 -12.93 1 79.69 83 LYS A O 1
ATOM 591 N N . ASP A 1 84 ? 22.25 -19.016 -13.125 1 72.12 84 ASP A N 1
ATOM 592 C CA . ASP A 1 84 ? 23.031 -18.281 -14.117 1 72.12 84 ASP A CA 1
ATOM 593 C C . ASP A 1 84 ? 24.281 -17.672 -13.484 1 72.12 84 ASP A C 1
ATOM 595 O O . ASP A 1 84 ? 25.328 -17.609 -14.125 1 72.12 84 ASP A O 1
ATOM 599 N N . GLY A 1 85 ? 24.125 -17.156 -12.273 1 61.69 85 GLY A N 1
ATOM 600 C CA . GLY A 1 85 ? 25.266 -16.609 -11.562 1 61.69 85 GLY A CA 1
ATOM 601 C C . GLY A 1 85 ? 26.297 -17.641 -11.172 1 61.69 85 GLY A C 1
ATOM 602 O O . GLY A 1 85 ? 27.5 -17.391 -11.234 1 61.69 85 GLY A O 1
ATOM 603 N N . ALA A 1 86 ? 25.797 -18.75 -10.672 1 59 86 ALA A N 1
ATOM 604 C CA . ALA A 1 86 ? 26.703 -19.828 -10.258 1 59 86 ALA A CA 1
ATOM 605 C C . ALA A 1 86 ? 27.531 -20.328 -11.43 1 59 86 ALA A C 1
ATOM 607 O O . ALA A 1 86 ? 28.672 -20.75 -11.25 1 59 86 ALA A O 1
ATOM 608 N N . GLY A 1 87 ? 26.906 -20.391 -12.531 1 56.06 87 GLY A N 1
ATOM 609 C CA . GLY A 1 87 ? 27.625 -20.859 -13.703 1 56.06 87 GLY A CA 1
ATOM 610 C C . GLY A 1 87 ? 28.719 -19.922 -14.164 1 56.06 87 GLY A C 1
ATOM 611 O O . GLY A 1 87 ? 29.703 -20.344 -14.773 1 56.06 87 GLY A O 1
ATOM 612 N N . ALA A 1 88 ? 28.531 -18.594 -13.961 1 53.25 88 ALA A N 1
ATOM 613 C CA . ALA A 1 88 ? 29.484 -17.641 -14.5 1 53.25 88 ALA A CA 1
ATOM 614 C C . ALA A 1 88 ? 30.75 -17.562 -13.633 1 53.25 88 ALA A C 1
ATOM 616 O O . ALA A 1 88 ? 31.812 -17.203 -14.117 1 53.25 88 ALA A O 1
ATOM 617 N N . ASP A 1 89 ? 30.531 -17.484 -12.383 1 51.25 89 ASP A N 1
ATOM 618 C CA . ASP A 1 89 ? 31.734 -17.281 -11.57 1 51.25 89 ASP A CA 1
ATOM 619 C C . ASP A 1 89 ? 32.344 -18.609 -11.156 1 51.25 89 ASP A C 1
ATOM 621 O O . ASP A 1 89 ? 32.094 -19.109 -10.062 1 51.25 89 ASP A O 1
ATOM 625 N N . GLY A 1 90 ? 32.438 -19.547 -11.953 1 42.09 90 GLY A N 1
ATOM 626 C CA . GLY A 1 90 ? 33.188 -20.75 -11.664 1 42.09 90 GLY A CA 1
ATOM 627 C C . GLY A 1 90 ? 34.562 -20.469 -11.133 1 42.09 90 GLY A C 1
ATOM 628 O O . GLY A 1 90 ? 35.406 -21.375 -11.047 1 42.09 90 GLY A O 1
ATOM 629 N N . ALA A 1 91 ? 35.125 -19.266 -11.281 1 43.53 91 ALA A N 1
ATOM 630 C CA . ALA A 1 91 ? 36.562 -19.25 -11 1 43.53 91 ALA A CA 1
ATOM 631 C C . ALA A 1 91 ? 36.812 -19.406 -9.508 1 43.53 91 ALA A C 1
ATOM 633 O O . ALA A 1 91 ? 35.906 -19.688 -8.734 1 43.53 91 ALA A O 1
ATOM 634 N N . GLY A 1 92 ? 37.938 -18.609 -8.805 1 44.47 92 GLY A N 1
ATOM 635 C CA . GLY A 1 92 ? 38.781 -18.812 -7.645 1 44.47 92 GLY A CA 1
ATOM 636 C C . GLY A 1 92 ? 38.031 -18.828 -6.336 1 44.47 92 GLY A C 1
ATOM 637 O O . GLY A 1 92 ? 37.062 -18.062 -6.168 1 44.47 92 GLY A O 1
ATOM 638 N N . LYS A 1 93 ? 38.25 -19.75 -5.41 1 46.62 93 LYS A N 1
ATOM 639 C CA . LYS A 1 93 ? 37.656 -20.484 -4.285 1 46.62 93 LYS A CA 1
ATOM 640 C C . LYS A 1 93 ? 37.312 -19.531 -3.143 1 46.62 93 LYS A C 1
ATOM 642 O O . LYS A 1 93 ? 36.344 -19.75 -2.408 1 46.62 93 LYS A O 1
ATOM 647 N N . ASP A 1 94 ? 38.25 -19 -2.391 1 48.09 94 ASP A N 1
ATOM 648 C CA . ASP A 1 94 ? 38.125 -18.656 -0.974 1 48.09 94 ASP A CA 1
ATOM 649 C C . ASP A 1 94 ? 37.281 -17.406 -0.772 1 48.09 94 ASP A C 1
ATOM 651 O O . ASP A 1 94 ? 36.344 -17.406 0.003 1 48.09 94 ASP A O 1
ATOM 655 N N . GLY A 1 95 ? 37.781 -16.203 -0.857 1 47.94 95 GLY A N 1
ATOM 656 C CA . GLY A 1 95 ? 37.25 -14.867 -0.644 1 47.94 95 GLY A CA 1
ATOM 657 C C . GLY A 1 95 ? 36.188 -14.477 -1.635 1 47.94 95 GLY A C 1
ATOM 658 O O . GLY A 1 95 ? 35.344 -13.633 -1.335 1 47.94 95 GLY A O 1
ATOM 659 N N . ALA A 1 96 ? 36.25 -14.992 -2.807 1 49.72 96 ALA A N 1
ATOM 660 C CA . ALA A 1 96 ? 35.406 -14.781 -3.98 1 49.72 96 ALA A CA 1
ATOM 661 C C . ALA A 1 96 ? 34.094 -15.516 -3.838 1 49.72 96 ALA A C 1
ATOM 663 O O . ALA A 1 96 ? 33.125 -15.195 -4.527 1 49.72 96 ALA A O 1
ATOM 664 N N . GLY A 1 97 ? 34.094 -16.531 -2.961 1 53.16 97 GLY A N 1
ATOM 665 C CA . GLY A 1 97 ? 32.906 -17.344 -2.773 1 53.16 97 GLY A CA 1
ATOM 666 C C . GLY A 1 97 ? 31.781 -16.609 -2.082 1 53.16 97 GLY A C 1
ATOM 667 O O . GLY A 1 97 ? 30.641 -16.656 -2.523 1 53.16 97 GLY A O 1
ATOM 668 N N . ARG A 1 98 ? 32.219 -15.93 -0.896 1 55.75 98 ARG A N 1
ATOM 669 C CA . ARG A 1 98 ? 31.188 -15.18 -0.193 1 55.75 98 ARG A CA 1
ATOM 670 C C . ARG A 1 98 ? 30.656 -14.031 -1.051 1 55.75 98 ARG A C 1
ATOM 672 O O . ARG A 1 98 ? 29.453 -13.789 -1.094 1 55.75 98 ARG A O 1
ATOM 679 N N . ASP A 1 99 ? 31.641 -13.398 -1.643 1 64.06 99 ASP A N 1
ATOM 680 C CA . ASP A 1 99 ? 31.266 -12.312 -2.541 1 64.06 99 ASP A CA 1
ATOM 681 C C . ASP A 1 99 ? 30.391 -12.828 -3.686 1 64.06 99 ASP A C 1
ATOM 683 O O . ASP A 1 99 ? 29.422 -12.172 -4.078 1 64.06 99 ASP A O 1
ATOM 687 N N . GLY A 1 100 ? 30.781 -14.055 -4.121 1 63.41 100 GLY A N 1
ATOM 688 C CA . GLY A 1 100 ? 30 -14.672 -5.176 1 63.41 100 GLY A CA 1
ATOM 689 C C . GLY A 1 100 ? 28.609 -15.055 -4.738 1 63.41 100 GLY A C 1
ATOM 690 O O . GLY A 1 100 ? 27.625 -14.766 -5.434 1 63.41 100 GLY A 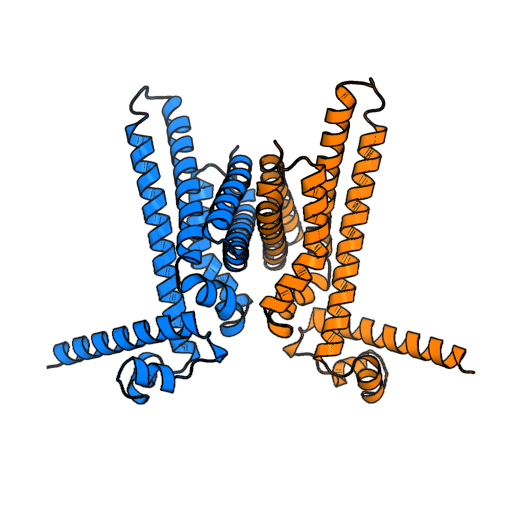O 1
ATOM 691 N N . ALA A 1 101 ? 28.578 -15.617 -3.543 1 67.81 101 ALA A N 1
ATOM 692 C CA . ALA A 1 101 ? 27.297 -16 -2.98 1 67.81 101 ALA A CA 1
ATOM 693 C C . ALA A 1 101 ? 26.406 -14.781 -2.75 1 67.81 101 ALA A C 1
ATOM 695 O O . ALA A 1 101 ? 25.203 -14.828 -2.988 1 67.81 101 ALA A O 1
ATOM 696 N N . GLY A 1 102 ? 27.031 -13.773 -2.262 1 71.69 102 GLY A N 1
ATOM 697 C CA . GLY A 1 102 ? 26.312 -12.523 -2.062 1 71.69 102 GLY A CA 1
ATOM 698 C C . GLY A 1 102 ? 25.766 -11.93 -3.352 1 71.69 102 GLY A C 1
ATOM 699 O O . GLY A 1 102 ? 24.625 -11.469 -3.396 1 71.69 102 GLY A O 1
ATOM 700 N N . LYS A 1 103 ? 26.625 -12.016 -4.348 1 75.31 103 LYS A N 1
ATOM 701 C CA . LYS A 1 103 ? 26.203 -11.516 -5.648 1 75.31 103 LYS A CA 1
ATOM 702 C C . LYS A 1 103 ? 25.031 -12.328 -6.195 1 75.31 103 LYS A C 1
ATOM 704 O O . LYS A 1 103 ? 24.078 -11.766 -6.754 1 75.31 103 LYS A O 1
ATOM 709 N N . ASP A 1 104 ? 25.125 -13.555 -5.984 1 84 104 ASP A N 1
ATOM 710 C CA . ASP A 1 104 ? 24.047 -14.438 -6.441 1 84 104 ASP A CA 1
ATOM 711 C C . ASP A 1 104 ? 22.734 -14.141 -5.715 1 84 104 ASP A C 1
ATOM 713 O O . ASP A 1 104 ? 21.672 -14.086 -6.34 1 84 104 ASP A O 1
ATOM 717 N N . ALA A 1 105 ? 22.859 -13.945 -4.414 1 88.12 105 ALA A N 1
ATOM 718 C CA . ALA A 1 105 ? 21.672 -13.656 -3.609 1 88.12 105 ALA A CA 1
ATOM 719 C C . ALA A 1 105 ? 21.031 -12.344 -4.039 1 88.12 105 ALA A C 1
ATOM 721 O O . ALA A 1 105 ? 19.797 -12.227 -4.059 1 88.12 105 ALA A O 1
ATOM 722 N N . ARG A 1 106 ? 21.844 -11.43 -4.398 1 89.56 106 ARG A N 1
ATOM 723 C CA . ARG A 1 106 ? 21.344 -10.141 -4.852 1 89.56 106 ARG A CA 1
ATOM 724 C C . ARG A 1 106 ? 20.656 -10.266 -6.211 1 89.56 106 ARG A C 1
ATOM 726 O O . ARG A 1 106 ? 19.625 -9.633 -6.457 1 89.56 106 ARG A O 1
ATOM 733 N N . GLU A 1 107 ? 21.234 -11.047 -7.07 1 91.38 107 GLU A N 1
ATOM 734 C CA . GLU A 1 107 ? 20.625 -11.281 -8.375 1 91.38 107 GLU A CA 1
ATOM 735 C C . GLU A 1 107 ? 19.312 -12.031 -8.25 1 91.38 107 GLU A C 1
ATOM 737 O O . GLU A 1 107 ? 18.359 -11.758 -8.984 1 91.38 107 GLU A O 1
ATOM 742 N N . GLN A 1 108 ? 19.219 -12.945 -7.34 1 93.25 108 GLN A N 1
ATOM 743 C CA . GLN A 1 108 ? 17.984 -13.672 -7.074 1 93.25 108 GLN A CA 1
ATOM 744 C C . GLN A 1 108 ? 16.906 -12.742 -6.516 1 93.25 108 GLN A C 1
ATOM 746 O O . GLN A 1 108 ? 15.75 -12.82 -6.91 1 93.25 108 GLN A O 1
ATOM 751 N N . LEU A 1 109 ? 17.312 -11.875 -5.609 1 93.44 109 LEU A N 1
ATOM 752 C CA . LEU A 1 109 ? 16.391 -10.883 -5.062 1 93.44 109 LEU A CA 1
ATOM 753 C C . LEU A 1 109 ? 15.836 -9.984 -6.168 1 93.44 109 LEU A C 1
ATOM 755 O O . LEU A 1 109 ? 14.625 -9.766 -6.242 1 93.44 109 LEU A O 1
ATOM 759 N N . ARG A 1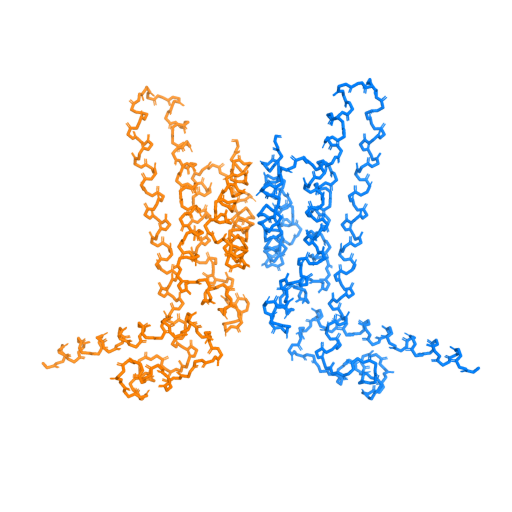 110 ? 16.719 -9.555 -7.008 1 94.5 110 ARG A N 1
ATOM 760 C CA . ARG A 1 110 ? 16.312 -8.68 -8.109 1 94.5 110 ARG A CA 1
ATOM 761 C C . ARG A 1 110 ? 15.359 -9.398 -9.062 1 94.5 110 ARG A C 1
ATOM 763 O O . ARG A 1 110 ? 14.297 -8.883 -9.398 1 94.5 110 ARG A O 1
ATOM 770 N N . ALA A 1 111 ? 15.742 -10.602 -9.445 1 96.06 111 ALA A N 1
ATOM 771 C CA . ALA A 1 111 ? 14.938 -11.375 -10.391 1 96.06 111 ALA A CA 1
ATOM 772 C C . ALA A 1 111 ? 13.562 -11.688 -9.812 1 96.06 111 ALA A C 1
ATOM 774 O O . ALA A 1 111 ? 12.547 -11.555 -10.5 1 96.06 111 ALA A O 1
ATOM 775 N N . GLY A 1 112 ? 13.547 -12.102 -8.594 1 95.75 112 GLY A N 1
ATOM 776 C CA . GLY A 1 112 ? 12.281 -12.375 -7.934 1 95.75 112 GLY A CA 1
ATOM 777 C C . GLY A 1 112 ? 11.398 -11.148 -7.793 1 95.75 112 GLY A C 1
ATOM 778 O O . GLY A 1 112 ? 10.188 -11.219 -7.98 1 95.75 112 GLY A O 1
ATOM 779 N N . SER A 1 113 ? 11.961 -10.023 -7.445 1 96.19 113 SER A N 1
ATOM 780 C CA . SER A 1 113 ? 11.219 -8.773 -7.293 1 96.19 113 SER A CA 1
ATOM 781 C C . SER A 1 113 ? 10.617 -8.328 -8.617 1 96.19 113 SER A C 1
ATOM 783 O O . SER A 1 113 ? 9.453 -7.906 -8.664 1 96.19 113 SER A O 1
ATOM 785 N N . HIS A 1 114 ? 11.414 -8.398 -9.711 1 97.25 114 HIS A N 1
ATOM 786 C CA . HIS A 1 114 ? 10.891 -8.07 -11.031 1 97.25 114 HIS A CA 1
ATOM 787 C C . HIS A 1 114 ? 9.758 -9.016 -11.43 1 97.25 114 HIS A C 1
ATOM 789 O O . HIS A 1 114 ? 8.742 -8.578 -11.969 1 97.25 114 HIS A O 1
ATOM 795 N N . ALA A 1 115 ? 9.922 -10.273 -11.109 1 96.94 115 ALA A N 1
ATOM 796 C CA . ALA A 1 115 ? 8.914 -11.273 -11.438 1 96.94 115 ALA A CA 1
ATOM 797 C C . ALA A 1 115 ? 7.605 -11 -10.695 1 96.94 115 ALA A C 1
ATOM 799 O O . ALA A 1 115 ? 6.52 -11.258 -11.227 1 96.94 115 ALA A O 1
ATOM 800 N N . PHE A 1 116 ? 7.742 -10.523 -9.508 1 96.12 116 PHE A N 1
ATOM 801 C CA . PHE A 1 116 ? 6.547 -10.172 -8.75 1 96.12 116 PHE A CA 1
ATOM 802 C C . PHE A 1 116 ? 5.73 -9.109 -9.484 1 96.12 116 PHE A C 1
ATOM 804 O O . PHE A 1 116 ? 4.531 -9.289 -9.711 1 96.12 116 PHE A O 1
ATOM 811 N N . ILE A 1 117 ? 6.344 -8.023 -9.859 1 97 117 ILE A N 1
ATOM 812 C CA . ILE A 1 117 ? 5.645 -6.949 -10.562 1 97 117 ILE A CA 1
ATOM 813 C C . ILE A 1 117 ? 5.008 -7.5 -11.836 1 97 117 ILE A C 1
ATOM 815 O O . ILE A 1 117 ? 3.844 -7.219 -12.125 1 97 117 ILE A O 1
ATOM 819 N N . ASP A 1 118 ? 5.781 -8.305 -12.555 1 97.31 118 ASP A N 1
ATOM 820 C CA . ASP A 1 118 ? 5.293 -8.859 -13.812 1 97.31 118 ASP A CA 1
ATOM 821 C C . ASP A 1 118 ? 4.082 -9.758 -13.578 1 97.31 118 ASP A C 1
ATOM 823 O O . ASP A 1 118 ? 3.08 -9.656 -14.289 1 97.31 118 ASP A O 1
ATOM 827 N N . ALA A 1 119 ? 4.18 -10.602 -12.57 1 95.44 119 ALA A N 1
ATOM 828 C CA . ALA A 1 119 ? 3.117 -11.57 -12.297 1 95.44 119 ALA A CA 1
ATOM 829 C C . ALA A 1 119 ? 1.839 -10.867 -11.844 1 95.44 119 ALA A C 1
ATOM 831 O O . ALA A 1 119 ? 0.738 -11.258 -12.242 1 95.44 119 ALA A O 1
ATOM 832 N N . ILE A 1 120 ? 2.012 -9.852 -11.078 1 95.38 120 ILE A N 1
ATOM 833 C CA . ILE A 1 120 ? 0.859 -9.125 -10.555 1 95.38 120 ILE A CA 1
ATOM 834 C C . ILE A 1 120 ? 0.189 -8.336 -11.672 1 95.38 120 ILE A C 1
ATOM 836 O O . ILE A 1 120 ? -1.039 -8.32 -11.781 1 95.38 120 ILE A O 1
ATOM 840 N N . THR A 1 121 ? 0.919 -7.742 -12.594 1 95.12 121 THR A N 1
ATOM 841 C CA . THR A 1 121 ? 0.383 -6.828 -13.602 1 95.12 121 THR A CA 1
ATOM 842 C C . THR A 1 121 ? -0.153 -7.602 -14.797 1 95.12 121 THR A C 1
ATOM 844 O O . THR A 1 121 ? -0.919 -7.062 -15.602 1 95.12 121 THR A O 1
ATOM 847 N N . ALA A 1 122 ? 0.282 -8.828 -15.078 1 89 122 ALA A N 1
ATOM 848 C CA . ALA A 1 122 ? -0.012 -9.586 -16.297 1 89 122 ALA A CA 1
ATOM 849 C C . ALA A 1 122 ? -1.417 -10.18 -16.234 1 89 122 ALA A C 1
ATOM 851 O O . ALA A 1 122 ? -1.948 -10.617 -17.266 1 89 122 ALA A O 1
ATOM 852 N N . GLY A 1 123 ? -2.051 -10.117 -15.188 1 86.5 123 GLY A N 1
ATOM 853 C CA . GLY A 1 123 ? -3.287 -10.891 -15.195 1 86.5 123 GLY A CA 1
ATOM 854 C C . GLY A 1 123 ? -4.23 -10.508 -14.07 1 86.5 123 GLY A C 1
ATOM 855 O O . GLY A 1 123 ? -4.355 -9.328 -13.727 1 86.5 123 GLY A O 1
ATOM 856 N N . PRO A 1 124 ? -4.961 -11.547 -13.617 1 93.31 124 PRO A N 1
ATOM 857 C CA . PRO A 1 124 ? -6.066 -11.352 -12.672 1 93.31 124 PRO A CA 1
ATOM 858 C C . PRO A 1 124 ? -5.594 -10.953 -11.281 1 93.31 124 PRO A C 1
ATOM 860 O O . PRO A 1 124 ? -6.391 -10.492 -10.461 1 93.31 124 PRO A O 1
ATOM 863 N N . ALA A 1 125 ? -4.352 -11.117 -11.031 1 94.62 125 ALA A N 1
ATOM 864 C CA . ALA A 1 125 ? -3.857 -10.992 -9.664 1 94.62 125 ALA A CA 1
ATOM 865 C C . ALA A 1 125 ? -3.977 -9.555 -9.172 1 94.62 125 ALA A C 1
ATOM 867 O O . ALA A 1 125 ? -4.242 -9.312 -7.992 1 94.62 125 ALA A O 1
ATOM 868 N N . LEU A 1 126 ? -3.838 -8.625 -10.07 1 94.38 126 LEU A N 1
ATOM 869 C CA . LEU A 1 126 ? -3.812 -7.223 -9.672 1 94.38 126 LEU A CA 1
ATOM 870 C C . LEU A 1 126 ? -5.133 -6.816 -9.023 1 94.38 126 LEU A C 1
ATOM 872 O O . LEU A 1 126 ? -5.152 -6.328 -7.895 1 94.38 126 LEU A O 1
ATOM 876 N N . ARG A 1 127 ? -6.188 -7.051 -9.688 1 94.56 127 ARG A N 1
ATOM 877 C CA . ARG A 1 127 ? -7.496 -6.645 -9.188 1 94.56 127 ARG A CA 1
ATOM 878 C C . ARG A 1 127 ? -7.898 -7.477 -7.969 1 94.56 127 ARG A C 1
ATOM 880 O O . ARG A 1 127 ? -8.375 -6.938 -6.973 1 94.56 127 ARG A O 1
ATOM 887 N N . VAL A 1 128 ? -7.672 -8.719 -8.047 1 95.25 128 VAL A N 1
ATOM 888 C CA . VAL A 1 128 ? -8.133 -9.625 -7.004 1 95.25 128 VAL A CA 1
ATOM 889 C C . VAL A 1 128 ? -7.309 -9.414 -5.734 1 95.25 128 VAL A C 1
ATOM 891 O O . VAL A 1 128 ? -7.863 -9.227 -4.648 1 95.25 128 VAL A O 1
ATOM 894 N N . LEU A 1 129 ? -6.016 -9.383 -5.875 1 93.12 129 LEU A N 1
ATOM 895 C CA . LEU A 1 129 ? -5.145 -9.438 -4.707 1 93.12 129 LEU A CA 1
ATOM 896 C C . LEU A 1 129 ? -4.883 -8.039 -4.156 1 93.12 129 LEU A C 1
ATOM 898 O O . LEU A 1 129 ? -4.77 -7.852 -2.943 1 93.12 129 LEU A O 1
ATOM 902 N N . LEU A 1 130 ? -4.816 -7.016 -5.047 1 91.12 130 LEU A N 1
ATOM 903 C CA . LEU A 1 130 ? -4.363 -5.711 -4.578 1 91.12 130 LEU A CA 1
ATOM 904 C C . LEU A 1 130 ? -5.531 -4.738 -4.469 1 91.12 130 LEU A C 1
ATOM 906 O O . LEU A 1 130 ? -5.512 -3.826 -3.637 1 91.12 130 LEU A O 1
ATOM 910 N N . VAL A 1 131 ? -6.59 -4.934 -5.27 1 90.25 131 VAL A N 1
ATOM 911 C CA . VAL A 1 131 ? -7.703 -3.99 -5.273 1 90.25 131 VAL A CA 1
ATOM 912 C C . VAL A 1 131 ? -8.828 -4.52 -4.395 1 90.25 131 VAL A C 1
ATOM 914 O O . VAL A 1 131 ? -9.258 -3.852 -3.451 1 90.25 131 VAL A O 1
ATOM 917 N N . ASP A 1 132 ? -9.258 -5.734 -4.598 1 92.25 132 ASP A N 1
ATOM 918 C CA . ASP A 1 132 ? -10.492 -6.23 -3.992 1 92.25 132 ASP A CA 1
ATOM 919 C C . ASP A 1 132 ? -10.211 -6.906 -2.652 1 92.25 132 ASP A C 1
ATOM 921 O O . ASP A 1 132 ? -10.969 -6.746 -1.697 1 92.25 132 ASP A O 1
ATOM 925 N N . ALA A 1 133 ? -9.117 -7.648 -2.551 1 91.88 133 ALA A N 1
ATOM 926 C CA . ALA A 1 133 ? -8.883 -8.523 -1.407 1 91.88 133 ALA A CA 1
ATOM 927 C C . ALA A 1 133 ? -8.836 -7.73 -0.105 1 91.88 133 ALA A C 1
ATOM 929 O O . ALA A 1 133 ? -9.453 -8.117 0.889 1 91.88 133 ALA A O 1
ATOM 930 N N . PRO A 1 134 ? -8.156 -6.605 -0.074 1 86.5 134 PRO A N 1
ATOM 931 C CA . PRO A 1 134 ? -8.117 -5.859 1.186 1 86.5 134 PRO A CA 1
ATOM 932 C C . PRO A 1 134 ? -9.508 -5.488 1.693 1 86.5 134 PRO A C 1
ATOM 934 O O . PRO A 1 134 ? -9.773 -5.578 2.895 1 86.5 134 PRO A O 1
ATOM 937 N N . ALA A 1 135 ? -10.406 -5.148 0.832 1 84.06 135 ALA A N 1
ATOM 938 C CA . ALA A 1 135 ? -11.758 -4.754 1.214 1 84.06 135 ALA A CA 1
ATOM 939 C C . ALA A 1 135 ? -12.609 -5.973 1.556 1 84.06 135 ALA A C 1
ATOM 941 O O . ALA A 1 135 ? -13.477 -5.902 2.428 1 84.06 135 ALA A O 1
ATOM 942 N N . VAL A 1 136 ? -12.383 -7.012 0.879 1 88.25 136 VAL A N 1
ATOM 943 C CA . VAL A 1 136 ? -13.227 -8.195 0.998 1 88.25 136 VAL A CA 1
ATOM 944 C C . VAL A 1 136 ? -12.906 -8.938 2.293 1 88.25 136 VAL A C 1
ATOM 946 O O . VAL A 1 136 ? -13.812 -9.352 3.02 1 88.25 136 VAL A O 1
ATOM 949 N N . VAL A 1 137 ? -11.656 -9.141 2.549 1 87.19 137 VAL A N 1
ATOM 950 C CA . VAL A 1 137 ? -11.281 -9.977 3.684 1 87.19 137 VAL A CA 1
ATOM 951 C C . VAL A 1 137 ? -11.031 -9.102 4.91 1 87.19 137 VAL A C 1
ATOM 953 O O . VAL A 1 137 ? -10.961 -9.602 6.035 1 87.19 137 VAL A O 1
ATOM 956 N N . GLY A 1 138 ? -10.945 -7.812 4.738 1 81.88 138 GLY A N 1
ATOM 957 C CA . GLY A 1 138 ? -10.523 -6.91 5.797 1 81.88 138 GLY A CA 1
ATOM 958 C C . GLY A 1 138 ? -9.031 -6.66 5.809 1 81.88 138 GLY A C 1
ATOM 959 O O . GLY A 1 138 ? -8.242 -7.57 5.547 1 81.88 138 GLY A O 1
ATOM 960 N N . TRP A 1 139 ? -8.656 -5.508 6.125 1 79 139 TRP A N 1
ATOM 961 C CA . TRP A 1 139 ? -7.289 -5.008 5.988 1 79 139 TRP A CA 1
ATOM 962 C C . TRP A 1 139 ? -6.324 -5.824 6.848 1 79 139 TRP A C 1
ATOM 964 O O . TRP A 1 139 ? -5.25 -6.207 6.383 1 79 139 TRP A O 1
ATOM 974 N N . ALA A 1 14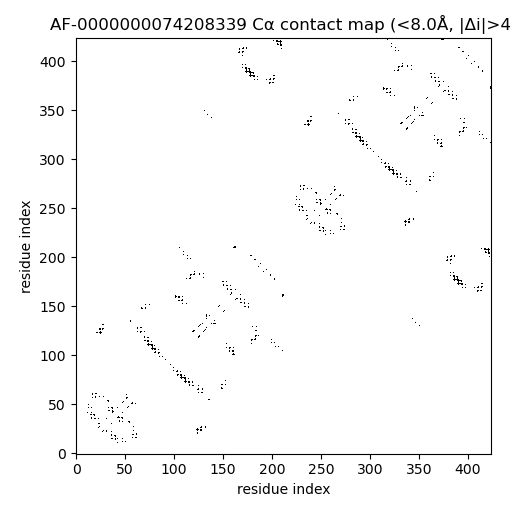0 ? -6.754 -6.07 8.023 1 76.5 140 ALA A N 1
ATOM 975 C CA . ALA A 1 140 ? -5.891 -6.809 8.945 1 76.5 140 ALA A CA 1
ATOM 976 C C . ALA A 1 140 ? -5.625 -8.219 8.43 1 76.5 140 ALA A C 1
ATOM 978 O O . ALA A 1 140 ? -4.48 -8.68 8.422 1 76.5 140 ALA A O 1
ATOM 979 N N . GLU A 1 141 ? -6.707 -8.844 8.008 1 80.12 141 GLU A N 1
ATOM 980 C CA . GLU A 1 141 ? -6.57 -10.203 7.488 1 80.12 141 GLU A CA 1
ATOM 981 C C . GLU A 1 141 ? -5.777 -10.219 6.184 1 80.12 141 GLU A C 1
ATOM 983 O O . GLU A 1 141 ? -4.98 -11.125 5.945 1 80.12 141 GLU A O 1
ATOM 988 N N . TRP A 1 142 ? -5.961 -9.25 5.355 1 83.25 142 TRP A N 1
ATOM 989 C CA . TRP A 1 142 ? -5.227 -9.117 4.102 1 83.25 142 TRP A CA 1
ATOM 990 C C . TRP A 1 142 ? -3.729 -9 4.363 1 83.25 142 TRP A C 1
ATOM 992 O O . TRP A 1 142 ? -2.922 -9.664 3.709 1 83.25 142 TRP A O 1
ATOM 1002 N N . ARG A 1 143 ? -3.369 -8.219 5.266 1 77.31 143 ARG A N 1
ATOM 1003 C CA . ARG A 1 143 ? -1.958 -8.016 5.582 1 77.31 143 ARG A CA 1
ATOM 1004 C C . ARG A 1 143 ? -1.321 -9.305 6.094 1 77.31 143 ARG A C 1
ATOM 1006 O O . ARG A 1 143 ? -0.174 -9.609 5.758 1 77.31 143 ARG A O 1
ATOM 1013 N N . ARG A 1 144 ? -2.037 -10.016 6.836 1 74.62 144 ARG A N 1
ATOM 1014 C CA . ARG A 1 144 ? -1.558 -11.305 7.32 1 74.62 144 ARG A CA 1
ATOM 1015 C C . ARG A 1 144 ? -1.297 -12.266 6.168 1 74.62 144 ARG A C 1
ATOM 1017 O O . ARG A 1 144 ? -0.269 -12.945 6.137 1 74.62 144 ARG A O 1
ATOM 1024 N N . LEU A 1 145 ? -2.256 -12.234 5.242 1 75.12 145 LEU A N 1
ATOM 1025 C CA . LEU A 1 145 ? -2.123 -13.094 4.074 1 75.12 145 LEU A CA 1
ATOM 1026 C C . LEU A 1 145 ? -0.935 -12.672 3.217 1 75.12 145 LEU A C 1
ATOM 1028 O O . LEU A 1 145 ? -0.178 -13.523 2.738 1 75.12 145 LEU A O 1
ATOM 1032 N N . ASP A 1 146 ? -0.781 -11.391 3.078 1 74.5 146 ASP A N 1
ATOM 1033 C CA . ASP A 1 146 ? 0.346 -10.867 2.312 1 74.5 146 ASP A CA 1
ATOM 1034 C C . ASP A 1 146 ? 1.673 -11.195 2.99 1 74.5 146 ASP A C 1
ATOM 1036 O O . ASP A 1 146 ? 2.645 -11.562 2.322 1 74.5 146 ASP A O 1
ATOM 1040 N N . GLU A 1 147 ? 1.733 -11.109 4.262 1 70.81 147 GLU A N 1
ATOM 1041 C CA . GLU A 1 147 ? 2.916 -11.43 5.055 1 70.81 147 GLU A CA 1
ATOM 1042 C C . GLU A 1 147 ? 3.27 -12.906 4.949 1 70.81 147 GLU A C 1
ATOM 1044 O O . GLU A 1 147 ? 4.445 -13.266 4.891 1 70.81 147 GLU A O 1
ATOM 1049 N N . ALA A 1 148 ? 2.287 -13.617 4.836 1 66.5 148 ALA A N 1
ATOM 1050 C CA . ALA A 1 148 ? 2.488 -15.062 4.824 1 66.5 148 ALA A CA 1
ATOM 1051 C C . ALA A 1 148 ? 2.926 -15.547 3.447 1 66.5 148 ALA A C 1
ATOM 1053 O O . ALA A 1 148 ? 3.576 -16.594 3.324 1 66.5 148 ALA A O 1
ATOM 1054 N N . ASN A 1 149 ? 2.678 -14.867 2.52 1 73.25 149 ASN A N 1
ATOM 1055 C CA . ASN A 1 149 ? 2.959 -15.367 1.178 1 73.25 149 ASN A CA 1
ATOM 1056 C C . ASN A 1 149 ? 4.074 -14.57 0.505 1 73.25 149 ASN A C 1
ATOM 1058 O O . ASN A 1 149 ? 5.254 -14.836 0.726 1 73.25 149 ASN A O 1
ATOM 1062 N N . SER A 1 150 ? 3.807 -13.539 -0.061 1 69.94 150 SER A N 1
ATOM 1063 C CA . SER A 1 150 ? 4.762 -12.789 -0.866 1 69.94 150 SER A CA 1
ATOM 1064 C C . SER A 1 150 ? 5.812 -12.109 0.01 1 69.94 150 SER A C 1
ATOM 1066 O O . SER A 1 150 ? 7 -12.109 -0.324 1 69.94 150 SER A O 1
ATOM 1068 N N . ALA A 1 151 ? 5.453 -11.82 1.07 1 81.12 151 ALA A N 1
ATOM 1069 C CA . ALA A 1 151 ? 6.391 -11.117 1.941 1 81.12 151 ALA A CA 1
ATOM 1070 C C . ALA A 1 151 ? 7.379 -12.094 2.576 1 81.12 151 ALA A C 1
ATOM 1072 O O . ALA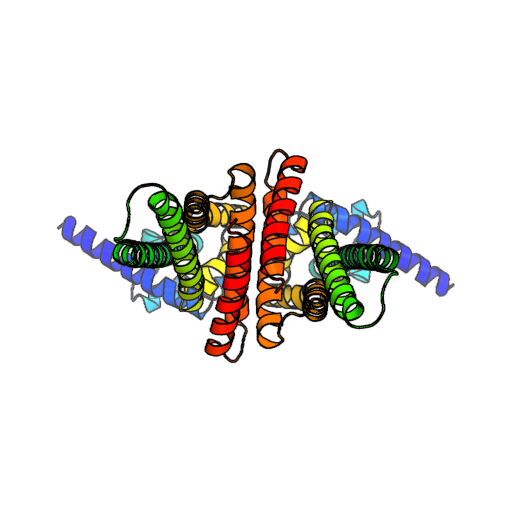 A 1 151 ? 8.531 -11.734 2.842 1 81.12 151 ALA A O 1
ATOM 1073 N N . ALA A 1 152 ? 6.914 -13.312 2.662 1 86.38 152 ALA A N 1
ATOM 1074 C CA . ALA A 1 152 ? 7.809 -14.312 3.248 1 86.38 152 ALA A CA 1
ATOM 1075 C C . ALA A 1 152 ? 8.977 -14.617 2.314 1 86.38 152 ALA A C 1
ATOM 1077 O O . ALA A 1 152 ? 10.125 -14.695 2.75 1 86.38 152 ALA A O 1
ATOM 1078 N N . HIS A 1 153 ? 8.711 -14.805 1.059 1 88.94 153 HIS A N 1
ATOM 1079 C CA . HIS A 1 153 ? 9.766 -15.055 0.078 1 88.94 153 HIS A CA 1
ATOM 1080 C C . HIS A 1 153 ? 10.703 -13.852 -0.035 1 88.94 153 HIS A C 1
ATOM 1082 O O . HIS A 1 153 ? 11.922 -14.023 -0.142 1 88.94 153 HIS A O 1
ATOM 1088 N N . LEU A 1 154 ? 10.148 -12.711 0.001 1 93.56 154 LEU A N 1
ATOM 1089 C CA . LEU A 1 154 ? 10.938 -11.484 -0.075 1 93.56 154 LEU A CA 1
ATOM 1090 C C . LEU A 1 154 ? 11.859 -11.359 1.135 1 93.56 154 LEU A C 1
ATOM 1092 O O . LEU A 1 154 ? 13.031 -11.008 0.994 1 93.56 154 LEU A O 1
ATOM 1096 N N . ARG A 1 155 ? 11.352 -11.688 2.289 1 93.38 155 ARG A N 1
ATOM 1097 C CA . ARG A 1 155 ? 12.133 -11.633 3.52 1 93.38 155 ARG A CA 1
ATOM 1098 C C . ARG A 1 155 ? 13.32 -12.586 3.453 1 93.38 155 ARG A C 1
ATOM 1100 O O . ARG A 1 155 ? 14.438 -12.219 3.826 1 93.38 155 ARG A O 1
ATOM 1107 N N . GLU A 1 156 ? 13.039 -13.758 2.98 1 92.31 156 GLU A N 1
ATOM 1108 C CA . GLU A 1 156 ? 14.109 -14.742 2.854 1 92.31 156 GLU A CA 1
ATOM 1109 C C . GLU A 1 156 ? 15.164 -14.289 1.849 1 92.31 156 GLU A C 1
ATOM 1111 O O . GLU A 1 156 ? 16.359 -14.461 2.082 1 92.31 156 GLU A O 1
ATOM 1116 N N . ALA A 1 157 ? 14.727 -13.766 0.78 1 91.12 157 ALA A N 1
ATOM 1117 C CA . ALA A 1 157 ? 15.648 -13.266 -0.234 1 91.12 157 ALA A CA 1
ATOM 1118 C C . ALA A 1 157 ? 16.516 -12.141 0.321 1 91.12 157 ALA A C 1
ATOM 1120 O O . ALA A 1 157 ? 17.719 -12.086 0.055 1 91.12 157 ALA A O 1
ATOM 1121 N N . LEU A 1 158 ? 15.898 -11.281 1.094 1 93.06 158 LEU A N 1
ATOM 1122 C CA . LEU A 1 158 ? 16.641 -10.18 1.713 1 93.06 158 LEU A CA 1
ATOM 1123 C C . LEU A 1 158 ? 17.656 -10.711 2.711 1 93.06 158 LEU A C 1
ATOM 1125 O O . LEU A 1 158 ? 18.797 -10.219 2.762 1 93.06 158 LEU A O 1
ATOM 1129 N N . ARG A 1 159 ? 17.234 -11.648 3.494 1 92.25 159 ARG A N 1
ATOM 1130 C CA . ARG A 1 159 ? 18.156 -12.281 4.445 1 92.25 159 ARG A CA 1
ATOM 1131 C C . ARG A 1 159 ? 19.359 -12.875 3.732 1 92.25 159 ARG A C 1
ATOM 1133 O O . ARG A 1 159 ? 20.5 -12.664 4.145 1 92.25 159 ARG A O 1
ATOM 1140 N N . GLU A 1 160 ? 19.141 -13.586 2.697 1 90.19 160 GLU A N 1
ATOM 1141 C CA . GLU A 1 160 ? 20.203 -14.227 1.929 1 90.19 160 GLU A CA 1
ATOM 1142 C C . GLU A 1 160 ? 21.109 -13.188 1.263 1 90.19 160 GLU A C 1
ATOM 1144 O O . GLU A 1 160 ? 22.297 -13.438 1.055 1 90.19 160 GLU A O 1
ATOM 1149 N N . ALA A 1 161 ? 20.531 -12.07 0.987 1 89.44 161 ALA A N 1
ATOM 1150 C CA . ALA A 1 161 ? 21.297 -11 0.354 1 89.44 161 ALA A CA 1
ATOM 1151 C C . ALA A 1 161 ? 22.125 -10.242 1.382 1 89.44 161 ALA A C 1
ATOM 1153 O O . ALA A 1 161 ? 22.875 -9.32 1.03 1 89.44 161 ALA A O 1
ATOM 1154 N N . GLY A 1 162 ? 21.969 -10.594 2.684 1 88.69 162 GLY A N 1
ATOM 1155 C CA . GLY A 1 162 ? 22.875 -10.086 3.693 1 88.69 162 GLY A CA 1
ATOM 1156 C C . GLY A 1 162 ? 22.312 -8.93 4.488 1 88.69 162 GLY A C 1
ATOM 1157 O O . GLY A 1 162 ? 23.047 -8.203 5.168 1 88.69 162 GLY A O 1
ATOM 1158 N N . ILE A 1 163 ? 21.047 -8.734 4.398 1 90.94 163 ILE A N 1
ATOM 1159 C CA . ILE A 1 163 ? 20.422 -7.68 5.188 1 90.94 163 ILE A CA 1
ATOM 1160 C C . ILE A 1 163 ? 20.453 -8.047 6.668 1 90.94 163 ILE A C 1
ATOM 1162 O O . ILE A 1 163 ? 20.188 -9.188 7.039 1 90.94 163 ILE A O 1
ATOM 1166 N N . ALA A 1 164 ? 20.875 -6.973 7.398 1 91.88 164 ALA A N 1
ATOM 1167 C CA . ALA A 1 164 ? 20.969 -7.172 8.844 1 91.88 164 ALA A CA 1
ATOM 1168 C C . ALA A 1 164 ? 19.609 -7.57 9.422 1 91.88 164 ALA A C 1
ATOM 1170 O O . ALA A 1 164 ? 18.562 -7.066 8.984 1 91.88 164 ALA A O 1
ATOM 1171 N N . ASN A 1 165 ? 19.547 -8.406 10.422 1 93.25 165 ASN A N 1
ATOM 1172 C CA . ASN A 1 165 ? 18.344 -8.961 11.031 1 93.25 165 ASN A CA 1
ATOM 1173 C C . ASN A 1 165 ? 17.422 -7.863 11.57 1 93.25 165 ASN A C 1
ATOM 1175 O O . ASN A 1 165 ? 16.203 -7.973 11.492 1 93.25 165 ASN A O 1
ATOM 1179 N N . ASP A 1 166 ? 18 -6.844 12.039 1 93.38 166 ASP A N 1
ATOM 1180 C CA . ASP A 1 166 ? 17.203 -5.801 12.688 1 93.38 166 ASP A CA 1
ATOM 1181 C C . ASP A 1 166 ? 16.453 -4.961 11.656 1 93.38 166 ASP A C 1
ATOM 1183 O O . ASP A 1 166 ? 15.523 -4.23 12 1 93.38 166 ASP A O 1
ATOM 1187 N N . LEU A 1 167 ? 16.891 -5.059 10.406 1 94 167 LEU A N 1
ATOM 1188 C CA . LEU A 1 167 ? 16.266 -4.254 9.367 1 94 167 LEU A CA 1
ATOM 1189 C C . LEU A 1 167 ? 15.375 -5.113 8.477 1 94 167 LEU A C 1
ATOM 1191 O O . LEU A 1 167 ? 14.594 -4.586 7.676 1 94 167 LEU A O 1
ATOM 1195 N N . LEU A 1 168 ? 15.469 -6.367 8.664 1 93.94 168 LEU A N 1
ATOM 1196 C CA . LEU A 1 168 ? 14.906 -7.328 7.723 1 93.94 168 LEU A CA 1
ATOM 1197 C C . LEU A 1 168 ? 13.398 -7.133 7.578 1 93.94 168 LEU A C 1
ATOM 1199 O O . LEU A 1 168 ? 12.898 -6.98 6.461 1 93.94 168 LEU A O 1
ATOM 1203 N N . ASP A 1 169 ? 12.688 -7.078 8.68 1 94.62 169 ASP A N 1
ATOM 1204 C CA . ASP A 1 169 ? 11.234 -7 8.641 1 94.62 169 ASP A CA 1
ATOM 1205 C C . ASP A 1 169 ? 10.766 -5.656 8.086 1 94.62 169 ASP A C 1
ATOM 1207 O O . ASP A 1 169 ? 9.844 -5.594 7.273 1 94.62 169 ASP A O 1
ATOM 1211 N N . ALA A 1 170 ? 11.43 -4.574 8.5 1 95.38 170 ALA A N 1
ATOM 1212 C CA . ALA A 1 170 ? 11.07 -3.234 8.047 1 95.38 170 ALA A CA 1
ATOM 1213 C C . ALA A 1 170 ? 11.328 -3.076 6.551 1 95.38 170 ALA A C 1
ATOM 1215 O O . ALA A 1 170 ? 10.492 -2.52 5.828 1 95.38 170 ALA A O 1
ATOM 1216 N N . LEU A 1 171 ? 12.414 -3.598 6.105 1 94.25 171 LEU A N 1
ATOM 1217 C CA . LEU A 1 171 ? 12.758 -3.494 4.691 1 94.25 171 LEU A CA 1
ATOM 1218 C C . LEU A 1 171 ? 11.836 -4.363 3.844 1 94.25 171 LEU A C 1
ATOM 1220 O O . LEU A 1 171 ? 11.445 -3.971 2.74 1 94.25 171 LEU A O 1
ATOM 1224 N N . THR A 1 172 ? 11.5 -5.551 4.383 1 94.81 172 THR A N 1
ATOM 1225 C CA . THR A 1 172 ? 10.555 -6.414 3.686 1 94.81 172 THR A CA 1
ATOM 1226 C C . THR A 1 172 ? 9.219 -5.699 3.479 1 94.81 172 THR A C 1
ATOM 1228 O O . THR A 1 172 ? 8.688 -5.676 2.367 1 94.81 172 THR A O 1
ATOM 1231 N N . ALA A 1 173 ? 8.758 -5.09 4.527 1 94.25 173 ALA A N 1
ATOM 1232 C CA . ALA A 1 173 ? 7.488 -4.375 4.457 1 94.25 173 ALA A CA 1
ATOM 1233 C C . ALA A 1 173 ? 7.551 -3.242 3.436 1 94.25 173 ALA A C 1
ATOM 1235 O O . ALA A 1 173 ? 6.652 -3.102 2.602 1 94.25 173 ALA A O 1
ATOM 1236 N N . GLN A 1 174 ? 8.555 -2.475 3.498 1 94.88 174 GLN A N 1
ATOM 1237 C CA . GLN A 1 174 ? 8.664 -1.293 2.648 1 94.88 174 GLN A CA 1
ATOM 1238 C C . GLN A 1 174 ? 8.828 -1.682 1.183 1 94.88 174 GLN A C 1
ATOM 1240 O O . GLN A 1 174 ? 8.18 -1.105 0.306 1 94.88 174 GLN A O 1
ATOM 1245 N N . LEU A 1 175 ? 9.641 -2.682 0.905 1 94.88 175 LEU A N 1
ATOM 1246 C CA . LEU A 1 175 ? 9.828 -3.117 -0.475 1 94.88 175 LEU A CA 1
ATOM 1247 C C . LEU A 1 175 ? 8.555 -3.764 -1.018 1 94.88 175 LEU A C 1
ATOM 1249 O O . LEU A 1 175 ? 8.211 -3.584 -2.189 1 94.88 175 LEU A O 1
ATOM 1253 N N . SER A 1 176 ? 7.945 -4.555 -0.204 1 94.75 176 SER A N 1
ATOM 1254 C CA . SER A 1 176 ? 6.656 -5.113 -0.599 1 94.75 176 SER A CA 1
ATOM 1255 C C . SER A 1 176 ? 5.66 -4.012 -0.956 1 94.75 176 SER A C 1
ATOM 1257 O O . SER A 1 176 ? 4.996 -4.082 -1.992 1 94.75 176 SER A O 1
ATOM 1259 N N . GLY A 1 177 ? 5.566 -3 -0.098 1 93.75 177 GLY A N 1
ATOM 1260 C CA . GLY A 1 177 ? 4.719 -1.854 -0.382 1 93.75 177 GLY A CA 1
ATOM 1261 C C . GLY A 1 177 ? 5.086 -1.145 -1.673 1 93.75 177 GLY A C 1
ATOM 1262 O O . GLY A 1 177 ? 4.207 -0.773 -2.453 1 93.75 177 GLY A O 1
ATOM 1263 N N . ALA A 1 178 ? 6.332 -0.95 -1.862 1 94.69 178 ALA A N 1
ATOM 1264 C CA . ALA A 1 178 ? 6.824 -0.317 -3.084 1 94.69 178 ALA A CA 1
ATOM 1265 C C . ALA A 1 178 ? 6.391 -1.101 -4.32 1 94.69 178 ALA A C 1
ATOM 1267 O O . ALA A 1 178 ? 5.922 -0.517 -5.301 1 94.69 178 ALA A O 1
ATOM 1268 N N . MET A 1 179 ? 6.531 -2.357 -4.238 1 95.94 179 MET A N 1
ATOM 1269 C CA . MET A 1 179 ? 6.227 -3.201 -5.391 1 95.94 179 MET A CA 1
ATOM 1270 C C . MET A 1 179 ? 4.723 -3.266 -5.633 1 95.94 179 MET A C 1
ATOM 1272 O O . MET A 1 179 ? 4.273 -3.279 -6.781 1 95.94 179 MET A O 1
ATOM 1276 N N . ASN A 1 180 ? 3.926 -3.395 -4.566 1 92.94 180 ASN A N 1
ATOM 1277 C CA . ASN A 1 180 ? 2.479 -3.336 -4.738 1 92.94 180 ASN A CA 1
ATOM 1278 C C . ASN A 1 180 ? 2.045 -2.041 -5.418 1 92.94 180 ASN A C 1
ATOM 1280 O O . ASN A 1 180 ? 1.271 -2.066 -6.379 1 92.94 180 ASN A O 1
ATOM 1284 N N . GLU A 1 181 ? 2.572 -0.941 -4.965 1 92.94 181 GLU A N 1
ATOM 1285 C CA . GLU A 1 181 ? 2.213 0.348 -5.547 1 92.94 181 GLU A CA 1
ATOM 1286 C C . GLU A 1 181 ? 2.732 0.469 -6.977 1 92.94 181 GLU A C 1
ATOM 1288 O O . GLU A 1 181 ? 2.1 1.108 -7.82 1 92.94 181 GLU A O 1
ATOM 1293 N N . ALA A 1 182 ? 3.912 -0.093 -7.273 1 95.44 182 ALA A N 1
ATOM 1294 C CA . ALA A 1 182 ? 4.418 -0.119 -8.641 1 95.44 182 ALA A CA 1
ATOM 1295 C C . ALA A 1 182 ? 3.426 -0.795 -9.586 1 95.44 182 ALA A C 1
ATOM 1297 O O . ALA A 1 182 ? 3.123 -0.271 -10.656 1 95.44 182 ALA A O 1
ATOM 1298 N N . ALA A 1 183 ? 2.959 -1.933 -9.172 1 95.5 183 ALA A N 1
ATOM 1299 C CA . ALA A 1 183 ? 2.012 -2.684 -9.992 1 95.5 183 ALA A CA 1
ATOM 1300 C C . ALA A 1 183 ? 0.724 -1.894 -10.203 1 95.5 183 ALA A C 1
ATOM 1302 O O . ALA A 1 183 ? 0.213 -1.817 -11.328 1 95.5 183 ALA A O 1
ATOM 1303 N N . LEU A 1 184 ? 0.202 -1.303 -9.164 1 92.38 184 LEU A N 1
ATOM 1304 C CA . LEU A 1 184 ? -1.021 -0.51 -9.242 1 92.38 184 LEU A CA 1
ATOM 1305 C C . LEU A 1 184 ? -0.822 0.711 -10.133 1 92.38 184 LEU A C 1
ATOM 1307 O O . LEU A 1 184 ? -1.7 1.055 -10.93 1 92.38 184 LEU A O 1
ATOM 1311 N N . TRP A 1 185 ? 0.284 1.383 -9.992 1 92.88 185 TRP A N 1
ATOM 1312 C CA . TRP A 1 185 ? 0.606 2.553 -10.805 1 92.88 185 TRP A CA 1
ATOM 1313 C C . TRP A 1 185 ? 0.67 2.189 -12.289 1 92.88 185 TRP A C 1
ATOM 1315 O O . TRP A 1 185 ? 0.103 2.889 -13.125 1 92.88 185 TRP A O 1
ATOM 1325 N N . VAL A 1 186 ? 1.348 1.084 -12.609 1 95.62 186 VAL A N 1
ATOM 1326 C CA . VAL A 1 186 ? 1.471 0.629 -13.992 1 95.62 186 VAL A CA 1
ATOM 1327 C C . VAL A 1 186 ? 0.083 0.405 -14.594 1 95.62 186 VAL A C 1
ATOM 1329 O O . VAL A 1 186 ? -0.182 0.802 -15.727 1 95.62 186 VAL A O 1
ATOM 1332 N N . ALA A 1 187 ? -0.799 -0.19 -13.82 1 91.25 187 ALA A N 1
ATOM 1333 C CA . ALA A 1 187 ? -2.137 -0.55 -14.281 1 91.25 187 ALA A CA 1
ATOM 1334 C C . ALA A 1 187 ? -2.959 0.694 -14.609 1 91.25 187 ALA A C 1
ATOM 1336 O O . ALA A 1 187 ? -3.938 0.622 -15.352 1 91.25 187 ALA A O 1
ATOM 1337 N N . GLN A 1 188 ? -2.611 1.838 -14.102 1 88.88 188 GLN A N 1
ATOM 1338 C CA . GLN A 1 188 ? -3.379 3.068 -14.266 1 88.88 188 GLN A CA 1
ATOM 1339 C C . GLN A 1 188 ? -2.836 3.904 -15.422 1 88.88 188 GLN A C 1
ATOM 1341 O O . GLN A 1 188 ? -3.422 4.926 -15.781 1 88.88 188 GLN A O 1
ATOM 1346 N N . GLN A 1 189 ? -1.743 3.422 -15.906 1 92.94 189 GLN A N 1
ATOM 1347 C CA . GLN A 1 189 ? -1.117 4.207 -16.969 1 92.94 189 GLN A CA 1
ATOM 1348 C C . GLN A 1 189 ? -1.679 3.83 -18.328 1 92.94 189 GLN A C 1
ATOM 1350 O O . GLN A 1 189 ? -2.053 2.678 -18.562 1 92.94 189 GLN A O 1
ATOM 1355 N N . PRO A 1 190 ? -1.763 4.84 -19.25 1 92.94 190 PRO A N 1
ATOM 1356 C CA . PRO A 1 190 ? -2.256 4.547 -20.594 1 92.94 190 PRO A CA 1
ATOM 1357 C C . PRO A 1 190 ? -1.329 3.611 -21.359 1 92.94 190 PRO A C 1
ATOM 1359 O O . PRO A 1 190 ? -1.801 2.721 -22.078 1 92.94 190 PRO A O 1
ATOM 1362 N N . ASP A 1 191 ? -0.027 3.842 -21.312 1 95.62 191 ASP A N 1
ATOM 1363 C CA . ASP A 1 191 ? 0.983 2.982 -21.922 1 95.62 191 ASP A CA 1
ATOM 1364 C C . ASP A 1 191 ? 1.6 2.041 -20.891 1 95.62 191 ASP A C 1
ATOM 1366 O O . ASP A 1 191 ? 2.611 2.369 -20.266 1 95.62 191 ASP A O 1
ATOM 1370 N N . ARG A 1 192 ? 1.052 0.835 -20.797 1 94 192 ARG A N 1
ATOM 1371 C CA . ARG A 1 192 ? 1.438 -0.091 -19.75 1 94 192 ARG A CA 1
ATOM 1372 C C . ARG A 1 192 ? 2.852 -0.619 -19.969 1 94 192 ARG A C 1
ATOM 1374 O O . ARG A 1 192 ? 3.596 -0.833 -19 1 94 192 ARG A O 1
ATOM 1381 N N . ALA A 1 193 ? 3.205 -0.831 -21.203 1 95.19 193 ALA A N 1
ATOM 1382 C CA . ALA A 1 193 ? 4.547 -1.334 -21.484 1 95.19 193 ALA A CA 1
ATOM 1383 C C . ALA A 1 193 ? 5.613 -0.329 -21.062 1 95.19 193 ALA A C 1
ATOM 1385 O O . ALA A 1 193 ? 6.586 -0.692 -20.391 1 95.19 193 ALA A O 1
ATOM 1386 N N . ALA A 1 194 ? 5.445 0.898 -21.406 1 96.62 194 ALA A N 1
ATOM 1387 C CA . ALA A 1 194 ? 6.398 1.942 -21.047 1 96.62 194 ALA A CA 1
ATOM 1388 C C . ALA A 1 194 ? 6.434 2.145 -19.531 1 96.62 194 ALA A C 1
ATOM 1390 O O . ALA A 1 194 ? 7.508 2.305 -18.953 1 96.62 194 ALA A O 1
ATOM 1391 N N . SER A 1 195 ? 5.234 2.119 -18.953 1 97 195 SER A N 1
ATOM 1392 C CA . SER A 1 195 ? 5.18 2.33 -17.516 1 97 195 SER A CA 1
ATOM 1393 C C . SER A 1 195 ? 5.793 1.154 -16.766 1 97 195 SER A C 1
ATOM 1395 O O . SER A 1 195 ? 6.391 1.335 -15.695 1 97 195 SER A O 1
ATOM 1397 N N . ALA A 1 196 ? 5.633 -0.037 -17.312 1 97.69 196 ALA A N 1
ATOM 1398 C CA . ALA A 1 196 ? 6.273 -1.199 -16.703 1 97.69 196 ALA A CA 1
ATOM 1399 C C . ALA A 1 196 ? 7.793 -1.059 -16.703 1 97.69 196 ALA A C 1
ATOM 1401 O O . ALA A 1 196 ? 8.453 -1.369 -15.711 1 97.69 196 ALA A O 1
ATOM 1402 N N . ARG A 1 197 ? 8.328 -0.578 -17.766 1 97.81 197 ARG A N 1
ATOM 1403 C CA . ARG A 1 197 ? 9.773 -0.359 -17.859 1 97.81 197 ARG A CA 1
ATOM 1404 C C . ARG A 1 197 ? 10.227 0.659 -16.812 1 97.81 197 ARG A C 1
ATOM 1406 O O . ARG A 1 197 ? 11.258 0.466 -16.156 1 97.81 197 ARG A O 1
ATOM 1413 N N . GLN A 1 198 ? 9.469 1.682 -16.703 1 97.44 198 GLN A N 1
ATOM 1414 C CA . GLN A 1 198 ? 9.797 2.713 -15.719 1 97.44 198 GLN A CA 1
ATOM 1415 C C . GLN A 1 198 ? 9.703 2.17 -14.297 1 97.44 198 GLN A C 1
ATOM 1417 O O . GLN A 1 198 ? 10.547 2.479 -13.453 1 97.44 198 GLN A O 1
ATOM 1422 N N . ALA A 1 199 ? 8.688 1.345 -14.039 1 97.81 199 ALA A N 1
ATOM 1423 C CA . ALA A 1 199 ? 8.516 0.747 -12.711 1 97.81 199 ALA A CA 1
ATOM 1424 C C . ALA A 1 199 ? 9.688 -0.165 -12.367 1 97.81 199 ALA A C 1
ATOM 1426 O O . ALA A 1 199 ? 10.18 -0.145 -11.234 1 97.81 199 ALA A O 1
ATOM 1427 N N . HIS A 1 200 ? 10.094 -0.929 -13.328 1 97.81 200 HIS A N 1
ATOM 1428 C CA . HIS A 1 200 ? 11.227 -1.825 -13.117 1 97.81 200 HIS A CA 1
ATOM 1429 C C . HIS A 1 200 ? 12.516 -1.041 -12.875 1 97.81 200 HIS A C 1
ATOM 1431 O O . HIS A 1 200 ? 13.312 -1.398 -12.008 1 97.81 200 HIS A O 1
ATOM 1437 N N . ALA A 1 201 ? 12.711 -0.017 -13.609 1 95.81 201 ALA A N 1
ATOM 1438 C CA . ALA A 1 201 ? 13.891 0.819 -13.43 1 95.81 201 ALA A CA 1
ATOM 1439 C C . ALA A 1 201 ? 13.891 1.479 -12.055 1 95.81 201 ALA A C 1
ATOM 1441 O O . ALA A 1 201 ? 14.938 1.563 -11.398 1 95.81 201 ALA A O 1
ATOM 1442 N N . ALA A 1 202 ? 12.711 1.956 -11.648 1 95.25 202 ALA A N 1
ATOM 1443 C CA . ALA A 1 202 ? 12.578 2.553 -10.32 1 95.25 202 ALA A CA 1
ATOM 1444 C C . ALA A 1 202 ? 12.867 1.528 -9.227 1 95.25 202 ALA A C 1
ATOM 1446 O O . ALA A 1 202 ? 13.57 1.824 -8.258 1 95.25 202 ALA A O 1
ATOM 1447 N N . LEU A 1 203 ? 12.32 0.322 -9.398 1 95.94 203 LEU A N 1
ATOM 1448 C CA . LEU A 1 203 ? 12.562 -0.749 -8.438 1 95.94 203 LEU A CA 1
ATOM 1449 C C . LEU A 1 203 ? 14.047 -1.072 -8.344 1 95.94 203 LEU A C 1
ATOM 1451 O O . LEU A 1 203 ? 14.57 -1.293 -7.246 1 95.94 203 LEU A O 1
ATOM 1455 N N . ASP A 1 204 ? 14.734 -1.115 -9.461 1 94.06 204 ASP A N 1
ATOM 1456 C CA . ASP A 1 204 ? 16.172 -1.382 -9.477 1 94.06 204 ASP A CA 1
ATOM 1457 C C . ASP A 1 204 ? 16.922 -0.341 -8.664 1 94.06 204 ASP A C 1
ATOM 1459 O O . ASP A 1 204 ? 17.891 -0.673 -7.969 1 94.06 204 ASP A O 1
ATOM 1463 N N . ARG A 1 205 ? 16.453 0.817 -8.766 1 90.94 205 ARG A N 1
ATOM 1464 C CA . ARG A 1 205 ? 17.094 1.877 -7.988 1 90.94 205 ARG A CA 1
ATOM 1465 C C . ARG A 1 205 ? 16.891 1.647 -6.492 1 90.94 205 ARG A C 1
ATOM 1467 O O . ARG A 1 205 ? 17.828 1.815 -5.707 1 90.94 205 ARG A O 1
ATOM 1474 N N . LEU A 1 206 ? 15.734 1.271 -6.121 1 92.44 206 LEU A N 1
ATOM 1475 C CA . LEU A 1 206 ? 15.453 1.02 -4.715 1 92.44 206 LEU A CA 1
ATOM 1476 C C . LEU A 1 206 ? 16.234 -0.192 -4.211 1 92.44 206 LEU A C 1
ATOM 1478 O O . LEU A 1 206 ? 16.734 -0.191 -3.086 1 92.44 206 LEU A O 1
ATOM 1482 N N . LEU A 1 207 ? 16.328 -1.249 -5.039 1 89.94 207 LEU A N 1
ATOM 1483 C CA . LEU A 1 207 ? 17.016 -2.475 -4.648 1 89.94 207 LEU A CA 1
ATOM 1484 C C . LEU A 1 207 ? 18.531 -2.246 -4.555 1 89.94 207 LEU A C 1
ATOM 1486 O O . LEU A 1 207 ? 19.203 -2.865 -3.729 1 89.94 207 LEU A O 1
ATOM 1490 N N . THR A 1 208 ? 19.047 -1.519 -5.477 1 78.06 208 THR A N 1
ATOM 1491 C CA . THR A 1 208 ? 20.484 -1.242 -5.461 1 78.06 208 THR A CA 1
ATOM 1492 C C . THR A 1 208 ? 20.875 -0.517 -4.18 1 78.06 208 THR A C 1
ATOM 1494 O O . THR A 1 208 ? 21.953 -0.78 -3.617 1 78.06 208 THR A O 1
ATOM 1497 N N . ALA A 1 209 ? 19.953 0.244 -3.695 1 57.97 209 ALA A N 1
ATOM 1498 C CA . ALA A 1 209 ? 20.219 1.006 -2.479 1 57.97 209 ALA A CA 1
ATOM 1499 C C . ALA A 1 209 ? 20.141 0.111 -1.244 1 57.97 209 ALA A C 1
ATOM 1501 O O . ALA A 1 209 ? 20.734 0.413 -0.211 1 57.97 209 ALA A O 1
ATOM 1502 N N . ALA A 1 210 ? 19.219 -0.855 -1.198 1 44.91 210 ALA A N 1
ATOM 1503 C CA . ALA A 1 210 ? 19.031 -1.759 -0.066 1 44.91 210 ALA A CA 1
ATOM 1504 C C . ALA A 1 210 ? 20.266 -2.639 0.141 1 44.91 210 ALA A C 1
ATOM 1506 O O . ALA A 1 210 ? 20.484 -3.148 1.24 1 44.91 210 ALA A O 1
ATOM 1507 N N . LEU A 1 211 ? 21.047 -2.957 -0.816 1 39.25 211 LEU A N 1
ATOM 1508 C CA . LEU A 1 211 ? 22.188 -3.855 -0.732 1 39.25 211 LEU A CA 1
ATOM 1509 C C . LEU A 1 211 ? 23.422 -3.111 -0.245 1 39.25 211 LEU A C 1
ATOM 1511 O O . LEU A 1 211 ? 23.609 -1.935 -0.564 1 39.25 211 LEU A O 1
ATOM 1515 N N . PRO A 1 212 ? 24.031 -3.525 0.958 1 39.47 212 PRO A N 1
ATOM 1516 C CA . PRO A 1 212 ? 25.312 -2.953 1.387 1 39.47 212 PRO A CA 1
ATOM 1517 C C . PRO A 1 212 ? 26.25 -2.646 0.217 1 39.47 212 PRO A C 1
ATOM 1519 O O . PRO A 1 212 ? 26.172 -3.309 -0.822 1 39.47 212 PRO A O 1
ATOM 1522 N N . MET B 1 1 ? -25.109 40.656 13.844 1 49.06 1 MET B N 1
ATOM 1523 C CA . MET B 1 1 ? -25.766 39.406 14.234 1 49.06 1 MET B CA 1
ATOM 1524 C C . MET B 1 1 ? -25.344 38.281 13.32 1 49.06 1 MET B C 1
ATOM 1526 O O . MET B 1 1 ? -25.422 37.094 13.711 1 49.06 1 MET B O 1
ATOM 1530 N N . PRO B 1 2 ? -25.156 38.531 11.984 1 58.06 2 PRO B N 1
ATOM 1531 C CA . PRO B 1 2 ? -24.781 37.562 10.961 1 58.06 2 PRO B CA 1
ATOM 1532 C C . PRO B 1 2 ? -23.391 36.969 11.203 1 58.06 2 PRO B C 1
ATOM 1534 O O . PRO B 1 2 ? -23.203 35.781 11.055 1 58.06 2 PRO B O 1
ATOM 1537 N N . ARG B 1 3 ? -22.516 37.906 11.461 1 62 3 ARG B N 1
ATOM 1538 C CA . ARG B 1 3 ? -21.141 37.469 11.688 1 62 3 ARG B CA 1
ATOM 1539 C C . ARG B 1 3 ? -21.047 36.562 12.891 1 62 3 ARG B C 1
ATOM 1541 O O . ARG B 1 3 ? -20.312 35.562 12.867 1 62 3 ARG B O 1
ATOM 1548 N N . ALA B 1 4 ? -21.688 36.938 13.984 1 65.25 4 ALA B N 1
ATOM 1549 C CA . ALA B 1 4 ? -21.75 36.125 15.18 1 65.25 4 ALA B CA 1
ATOM 1550 C C . ALA B 1 4 ? -22.297 34.719 14.859 1 65.25 4 ALA B C 1
ATOM 1552 O O . ALA B 1 4 ? -21.781 33.719 15.375 1 65.25 4 ALA B O 1
ATOM 1553 N N . SER B 1 5 ? -23.156 34.781 13.828 1 77 5 SER B N 1
ATOM 1554 C CA . SER B 1 5 ? -23.734 33.5 13.398 1 77 5 SER B CA 1
ATOM 1555 C C . SER B 1 5 ? -22.734 32.656 12.625 1 77 5 SER B C 1
ATOM 1557 O O . SER B 1 5 ? -22.641 31.453 12.828 1 77 5 SER B O 1
ATOM 1559 N N . ALA B 1 6 ? -21.922 33.438 11.875 1 83.5 6 ALA B N 1
ATOM 1560 C CA . ALA B 1 6 ? -20.906 32.719 11.094 1 83.5 6 ALA B CA 1
ATOM 1561 C C . ALA B 1 6 ? -19.812 32.156 11.992 1 83.5 6 ALA B C 1
ATOM 1563 O O . ALA B 1 6 ? -19.359 31.016 11.789 1 83.5 6 ALA B O 1
ATOM 1564 N N . ALA B 1 7 ? -19.406 32.938 12.93 1 86.38 7 ALA B N 1
ATOM 1565 C CA . ALA B 1 7 ? -18.406 32.5 13.883 1 86.38 7 ALA B CA 1
ATOM 1566 C C . ALA B 1 7 ? -18.906 31.297 14.695 1 86.38 7 ALA B C 1
ATOM 1568 O O . ALA B 1 7 ? -18.172 30.359 14.961 1 86.38 7 ALA B O 1
ATOM 1569 N N . ALA B 1 8 ? -20.109 31.453 15.148 1 85.25 8 ALA B N 1
ATOM 1570 C CA . ALA B 1 8 ? -20.719 30.359 15.906 1 85.25 8 ALA B CA 1
ATOM 1571 C C . ALA B 1 8 ? -20.812 29.094 15.055 1 85.25 8 ALA B C 1
ATOM 1573 O O . ALA B 1 8 ? -20.562 27.984 15.539 1 85.25 8 ALA B O 1
ATOM 1574 N N . ALA B 1 9 ? -21.172 29.266 13.852 1 87.38 9 ALA B N 1
ATOM 1575 C CA . ALA B 1 9 ? -21.25 28.125 12.93 1 87.38 9 ALA B CA 1
ATOM 1576 C C . ALA B 1 9 ? -19.891 27.5 12.711 1 87.38 9 ALA B C 1
ATOM 1578 O O . ALA B 1 9 ? -19.766 26.266 12.664 1 87.38 9 ALA B O 1
ATOM 1579 N N . ALA B 1 10 ? -18.922 28.359 12.547 1 89.81 10 ALA B N 1
ATOM 1580 C CA . ALA B 1 10 ? -17.547 27.891 12.352 1 89.81 10 ALA B CA 1
ATOM 1581 C C . ALA B 1 10 ? -17.062 27.141 13.594 1 89.81 10 ALA B C 1
ATOM 1583 O O . ALA B 1 10 ? -16.359 26.125 13.477 1 89.81 10 ALA B O 1
ATOM 1584 N N . HIS B 1 11 ? -17.406 27.688 14.656 1 91.06 11 HIS B N 1
ATOM 1585 C CA . HIS B 1 11 ? -17.047 27.031 15.906 1 91.06 11 HIS B CA 1
ATOM 1586 C C . HIS B 1 11 ? -17.688 25.656 16 1 91.06 11 HIS B C 1
ATOM 1588 O O . HIS B 1 11 ? -17.016 24.672 16.359 1 91.06 11 HIS B O 1
ATOM 1594 N N . THR B 1 12 ? -18.938 25.531 15.734 1 91.12 12 THR B N 1
ATOM 1595 C CA . THR B 1 12 ? -19.656 24.266 15.75 1 91.12 12 THR B CA 1
ATOM 1596 C C . THR B 1 12 ? -19.031 23.281 14.758 1 91.12 12 THR B C 1
ATOM 1598 O O . THR B 1 12 ? -18.828 22.109 15.086 1 91.12 12 THR B O 1
ATOM 1601 N N . ALA B 1 13 ? -18.734 23.766 13.625 1 94.69 13 ALA B N 1
ATOM 1602 C CA . ALA B 1 13 ? -18.125 22.938 12.594 1 94.69 13 ALA B CA 1
ATOM 1603 C C . ALA B 1 13 ? -16.781 22.375 13.062 1 94.69 13 ALA B C 1
ATOM 1605 O O . ALA B 1 13 ? -16.484 21.203 12.844 1 94.69 13 ALA B O 1
ATOM 1606 N N . ARG B 1 14 ? -16.062 23.203 13.703 1 95.44 14 ARG B N 1
ATOM 1607 C CA . ARG B 1 14 ? -14.758 22.781 14.211 1 95.44 14 ARG B CA 1
ATOM 1608 C C . ARG B 1 14 ? -14.906 21.75 15.32 1 95.44 14 ARG B C 1
ATOM 1610 O O . ARG B 1 14 ? -14.148 20.781 15.383 1 95.44 14 ARG B O 1
ATOM 1617 N N . GLN B 1 15 ? -15.859 21.953 16.156 1 96.19 15 GLN B N 1
ATOM 1618 C CA . GLN B 1 15 ? -16.109 21.016 17.25 1 96.19 15 GLN B CA 1
ATOM 1619 C C . GLN B 1 15 ? -16.531 19.641 16.703 1 96.19 15 GLN B C 1
ATOM 1621 O O . GLN B 1 15 ? -16.094 18.609 17.203 1 96.19 15 GLN B O 1
ATOM 1626 N N . VAL B 1 16 ? -17.344 19.688 15.734 1 97.5 16 VAL B N 1
ATOM 1627 C CA . VAL B 1 16 ? -17.812 18.453 15.102 1 97.5 16 VAL B CA 1
ATOM 1628 C C . VAL B 1 16 ? -16.625 17.734 14.453 1 97.5 16 VAL B C 1
ATOM 1630 O O . VAL B 1 16 ? -16.438 16.531 14.656 1 97.5 16 VAL B O 1
ATOM 1633 N N . LEU B 1 17 ? -15.859 18.516 13.766 1 97.94 17 LEU B N 1
ATOM 1634 C CA . LEU B 1 17 ? -14.719 17.922 13.055 1 97.94 17 LEU B CA 1
ATOM 1635 C C . LEU B 1 17 ? -13.711 17.344 14.039 1 97.94 17 LEU B C 1
ATOM 1637 O O . LEU B 1 17 ? -13.18 16.25 13.805 1 97.94 17 LEU B O 1
ATOM 1641 N N . ASP B 1 18 ? -13.438 18.047 15.117 1 97.94 18 ASP B N 1
ATOM 1642 C CA . ASP B 1 18 ? -12.516 17.562 16.141 1 97.94 18 ASP B CA 1
ATOM 1643 C C . ASP B 1 18 ? -13.008 16.266 16.766 1 97.94 18 ASP B C 1
ATOM 1645 O O . ASP B 1 18 ? -12.25 15.297 16.891 1 97.94 18 ASP B O 1
ATOM 1649 N N . SER B 1 19 ? -14.25 16.219 17.109 1 98.19 19 SER B N 1
ATOM 1650 C CA . SER B 1 19 ? -14.844 15.039 17.719 1 98.19 19 SER B CA 1
ATOM 1651 C C . SER B 1 19 ? -14.867 13.852 16.766 1 98.19 19 SER B C 1
ATOM 1653 O O . SER B 1 19 ? -14.57 12.727 17.156 1 98.19 19 SER B O 1
ATOM 1655 N N . ALA B 1 20 ? -15.227 14.172 15.555 1 98.5 20 ALA B N 1
ATOM 1656 C CA . ALA B 1 20 ? -15.242 13.125 14.539 1 98.5 20 ALA B CA 1
ATOM 1657 C C . ALA B 1 20 ? -13.852 12.547 14.32 1 98.5 20 ALA B C 1
ATOM 1659 O O . ALA B 1 20 ? -13.688 11.336 14.172 1 98.5 20 ALA B O 1
ATOM 1660 N N . THR B 1 21 ? -12.875 13.43 14.281 1 98.19 21 THR B N 1
ATOM 1661 C CA . THR B 1 21 ? -11.5 12.984 14.094 1 98.19 21 THR B CA 1
ATOM 1662 C C . THR B 1 21 ? -11.086 12.016 15.195 1 98.19 21 THR B C 1
ATOM 1664 O O . THR B 1 21 ? -10.547 10.938 14.906 1 98.19 21 THR B O 1
ATOM 1667 N N . ASP B 1 22 ? -11.43 12.336 16.375 1 97.88 22 ASP B N 1
ATOM 1668 C CA . ASP B 1 22 ? -11.086 11.5 17.516 1 97.88 22 ASP B CA 1
ATOM 1669 C C . ASP B 1 22 ? -11.82 10.156 17.453 1 97.88 22 ASP B C 1
ATOM 1671 O O . ASP B 1 22 ? -11.227 9.109 17.688 1 97.88 22 ASP B O 1
ATOM 1675 N N . LEU B 1 23 ? -13.039 10.172 17.109 1 98.31 23 LEU B N 1
ATOM 1676 C CA . LEU B 1 23 ? -13.867 8.969 17.109 1 98.31 23 LEU B CA 1
ATOM 1677 C C . LEU B 1 23 ? -13.469 8.047 15.961 1 98.31 23 LEU B C 1
ATOM 1679 O O . LEU B 1 23 ? -13.297 6.84 16.156 1 98.31 23 LEU B O 1
ATOM 1683 N N . PHE B 1 24 ? -13.297 8.648 14.766 1 97.94 24 PHE B N 1
ATOM 1684 C CA . PHE B 1 24 ? -12.867 7.844 13.625 1 97.94 24 PHE B CA 1
ATOM 1685 C C . PHE B 1 24 ? -11.484 7.242 13.883 1 97.94 24 PHE B C 1
ATOM 1687 O O . PHE B 1 24 ? -11.211 6.109 13.477 1 97.94 24 PHE B O 1
ATOM 1694 N N . ALA B 1 25 ? -10.672 7.996 14.516 1 96.81 25 ALA B N 1
ATOM 1695 C CA . ALA B 1 25 ? -9.328 7.512 14.812 1 96.81 25 ALA B CA 1
ATOM 1696 C C . ALA B 1 25 ? -9.367 6.355 15.805 1 96.81 25 ALA B C 1
ATOM 1698 O O . ALA B 1 25 ? -8.625 5.379 15.664 1 96.81 25 ALA B O 1
ATOM 1699 N N . ALA B 1 26 ? -10.234 6.438 16.797 1 96 26 ALA B N 1
ATOM 1700 C CA . ALA B 1 26 ? -10.258 5.488 17.906 1 96 26 ALA B CA 1
ATOM 1701 C C . ALA B 1 26 ? -11.055 4.238 17.531 1 96 26 ALA B C 1
ATOM 1703 O O . ALA B 1 26 ? -10.641 3.121 17.859 1 96 26 ALA B O 1
ATOM 1704 N N . ARG B 1 27 ? -12.164 4.406 16.797 1 96.5 27 ARG B N 1
ATOM 1705 C CA . ARG B 1 27 ? -13.109 3.303 16.672 1 96.5 27 ARG B CA 1
ATOM 1706 C C . ARG B 1 27 ? -13.211 2.834 15.219 1 96.5 27 ARG B C 1
ATOM 1708 O O . ARG B 1 27 ? -13.703 1.737 14.945 1 96.5 27 ARG B O 1
ATOM 1715 N N . GLY B 1 28 ? -12.719 3.703 14.344 1 95.75 28 GLY B N 1
ATOM 1716 C CA . GLY B 1 28 ? -12.867 3.379 12.938 1 95.75 28 GLY B CA 1
ATOM 1717 C C . GLY B 1 28 ? -14.18 3.852 12.344 1 95.75 28 GLY B C 1
ATOM 1718 O O . GLY B 1 28 ? -15.133 4.121 13.078 1 95.75 28 GLY B O 1
ATOM 1719 N N . PHE B 1 29 ? -14.203 3.994 11.047 1 96.19 29 PHE B N 1
ATOM 1720 C CA . PHE B 1 29 ? -15.344 4.535 10.32 1 96.19 29 PHE B CA 1
ATOM 1721 C C . PHE B 1 29 ? -16.594 3.699 10.562 1 96.19 29 PHE B C 1
ATOM 1723 O O . PHE B 1 29 ? -17.672 4.242 10.828 1 96.19 29 PHE B O 1
ATOM 1730 N N . ALA B 1 30 ? -16.469 2.422 10.461 1 93.25 30 ALA B N 1
ATOM 1731 C CA . ALA B 1 30 ? -17.625 1.527 10.523 1 93.25 30 ALA B CA 1
ATOM 1732 C C . ALA B 1 30 ? -18.312 1.606 11.883 1 93.25 30 ALA B C 1
ATOM 1734 O O . ALA B 1 30 ? -19.531 1.541 11.969 1 93.25 30 ALA B O 1
ATOM 1735 N N . ALA B 1 31 ? -17.625 1.818 12.898 1 96.44 31 ALA B N 1
ATOM 1736 C CA . ALA B 1 31 ? -18.125 1.703 14.258 1 9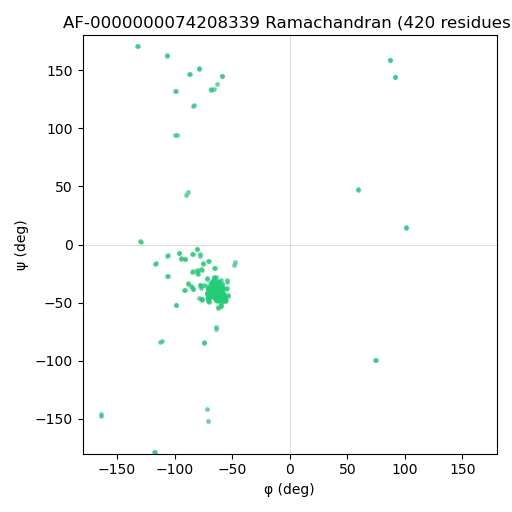6.44 31 ALA B CA 1
ATOM 1737 C C . ALA B 1 31 ? -18.672 3.037 14.758 1 96.44 31 ALA B C 1
ATOM 1739 O O . ALA B 1 31 ? -19.344 3.096 15.789 1 96.44 31 ALA B O 1
ATOM 1740 N N . VAL B 1 32 ? -18.438 4.109 14.117 1 97.88 32 VAL B N 1
ATOM 1741 C CA . VAL B 1 32 ? -18.828 5.438 14.562 1 97.88 32 VAL B CA 1
ATOM 1742 C C . VAL B 1 32 ? -20.109 5.863 13.844 1 97.88 32 VAL B C 1
ATOM 1744 O O . VAL B 1 32 ? -20.234 5.688 12.633 1 97.88 32 VAL B O 1
ATOM 1747 N N . SER B 1 33 ? -21.094 6.363 14.555 1 97.38 33 SER B N 1
ATOM 1748 C CA . SER B 1 33 ? -22.312 6.922 13.969 1 97.38 33 SER B CA 1
ATOM 1749 C C . SER B 1 33 ? -22.328 8.445 14.078 1 97.38 33 SER B C 1
ATOM 1751 O O . SER B 1 33 ? -21.547 9.023 14.844 1 97.38 33 SER B O 1
ATOM 1753 N N . LEU B 1 34 ? -23.156 9.062 13.305 1 96.75 34 LEU B N 1
ATOM 1754 C CA . LEU B 1 34 ? -23.312 10.508 13.406 1 96.75 34 LEU B CA 1
ATOM 1755 C C . LEU B 1 34 ? -23.828 10.906 14.781 1 96.75 34 LEU B C 1
ATOM 1757 O O . LEU B 1 34 ? -23.484 11.961 15.312 1 96.75 34 LEU B O 1
ATOM 1761 N N . ASP B 1 35 ? -24.656 9.992 15.336 1 97.12 35 ASP B N 1
ATOM 1762 C CA . ASP B 1 35 ? -25.125 10.227 16.688 1 97.12 35 ASP B CA 1
ATOM 1763 C C . ASP B 1 35 ? -23.969 10.242 17.688 1 97.12 35 ASP B C 1
ATOM 1765 O O . ASP B 1 35 ? -23.953 11.07 18.609 1 97.12 35 ASP B O 1
ATOM 1769 N N . ASP B 1 36 ? -23.062 9.305 17.578 1 97.94 36 ASP B N 1
ATOM 1770 C CA . ASP B 1 36 ? -21.875 9.289 18.422 1 97.94 36 ASP B CA 1
ATOM 1771 C C . ASP B 1 36 ? -21.125 10.625 18.359 1 97.94 36 ASP B C 1
ATOM 1773 O O . ASP B 1 36 ? -20.719 11.164 19.391 1 97.94 36 ASP B O 1
ATOM 1777 N N . VAL B 1 37 ? -20.984 11.156 17.109 1 98.31 37 VAL B N 1
ATOM 1778 C CA . VAL B 1 37 ? -20.234 12.391 16.891 1 98.31 37 VAL B CA 1
ATOM 1779 C C . VAL B 1 37 ? -21 13.57 17.5 1 98.31 37 VAL B C 1
ATOM 1781 O O . VAL B 1 37 ? -20.406 14.43 18.156 1 98.31 37 VAL B O 1
ATOM 1784 N N . ALA B 1 38 ? -22.281 13.602 17.25 1 97.88 38 ALA B N 1
ATOM 1785 C CA . ALA B 1 38 ? -23.109 14.672 17.781 1 97.88 38 ALA B CA 1
ATOM 1786 C C . ALA B 1 38 ? -23.016 14.727 19.312 1 97.88 38 ALA B C 1
ATOM 1788 O O . ALA B 1 38 ? -22.859 15.805 19.891 1 97.88 38 ALA B O 1
ATOM 1789 N N . GLN B 1 39 ? -23.125 13.617 19.906 1 98.12 39 GLN B N 1
ATOM 1790 C CA . GLN B 1 39 ? -23.031 13.523 21.359 1 98.12 39 GLN B CA 1
ATOM 1791 C C . GLN B 1 39 ? -21.672 14 21.875 1 98.12 39 GLN B C 1
ATOM 1793 O O . GLN B 1 39 ? -21.594 14.789 22.812 1 98.12 39 GLN B O 1
ATOM 1798 N N . ALA B 1 40 ? -20.625 13.578 21.281 1 97.75 40 ALA B N 1
ATOM 1799 C CA . ALA B 1 40 ? -19.266 13.93 21.703 1 97.75 40 ALA B CA 1
ATOM 1800 C C . ALA B 1 40 ? -19.016 15.422 21.516 1 97.75 40 ALA B C 1
ATOM 1802 O O . ALA B 1 40 ? -18.281 16.031 22.297 1 97.75 40 ALA B O 1
ATOM 1803 N N . ALA B 1 41 ? -19.578 15.953 20.438 1 97.44 41 ALA B N 1
ATOM 1804 C CA . ALA B 1 41 ? -19.375 17.359 20.109 1 97.44 41 ALA B CA 1
ATOM 1805 C C . ALA B 1 41 ? -20.359 18.25 20.844 1 97.44 41 ALA B C 1
ATOM 1807 O O . ALA B 1 41 ? -20.281 19.484 20.781 1 97.44 41 ALA B O 1
ATOM 1808 N N . GLU B 1 42 ? -21.328 17.594 21.516 1 97.12 42 GLU B N 1
ATOM 1809 C CA . GLU B 1 42 ? -22.359 18.312 22.25 1 97.12 42 GLU B CA 1
ATOM 1810 C C . GLU B 1 42 ? -23.156 19.234 21.328 1 97.12 42 GLU B C 1
ATOM 1812 O O . GLU B 1 42 ? -23.328 20.406 21.641 1 97.12 42 GLU B O 1
ATOM 1817 N N . VAL B 1 43 ? -23.562 18.734 20.25 1 96.31 43 VAL B N 1
ATOM 1818 C CA . VAL B 1 43 ? -24.422 19.406 19.281 1 96.31 43 VAL B CA 1
ATOM 1819 C C . VAL B 1 43 ? -25.562 18.469 18.875 1 96.31 43 VAL B C 1
ATOM 1821 O O . VAL B 1 43 ? -25.578 17.297 19.25 1 96.31 43 VAL B O 1
ATOM 1824 N N . THR B 1 44 ? -26.484 19.031 18.156 1 93.19 44 THR B N 1
ATOM 1825 C CA . THR B 1 44 ? -27.578 18.203 17.656 1 93.19 44 THR B CA 1
ATOM 1826 C C . THR B 1 44 ? -27.125 17.406 16.438 1 93.19 44 THR B C 1
ATOM 1828 O O . THR B 1 44 ? -26.219 17.828 15.711 1 93.19 44 THR B O 1
ATOM 1831 N N . ARG B 1 45 ? -27.734 16.25 16.219 1 93.12 45 ARG B N 1
ATOM 1832 C CA . ARG B 1 45 ? -27.5 15.477 15.008 1 93.12 45 ARG B CA 1
ATOM 1833 C C . ARG B 1 45 ? -27.766 16.312 13.758 1 93.12 45 ARG B C 1
ATOM 1835 O O . ARG B 1 45 ? -27.047 16.203 12.766 1 93.12 45 ARG B O 1
ATOM 1842 N N . GLY B 1 46 ? -28.766 17.109 13.844 1 93.88 46 GLY B N 1
ATOM 1843 C CA . GLY B 1 46 ? -29.109 18.016 12.75 1 93.88 46 GLY B CA 1
ATOM 1844 C C . GLY B 1 46 ? -27.984 18.969 12.398 1 93.88 46 GLY B C 1
ATOM 1845 O O . GLY B 1 46 ? -27.75 19.25 11.219 1 93.88 46 GLY B O 1
ATOM 1846 N N . ALA B 1 47 ? -27.375 19.422 13.375 1 93.38 47 ALA B N 1
ATOM 1847 C CA . ALA B 1 47 ? -26.25 20.328 13.164 1 93.38 47 ALA B CA 1
ATOM 1848 C C . ALA B 1 47 ? -25.125 19.641 12.406 1 93.38 47 ALA B C 1
ATOM 1850 O O . ALA B 1 47 ? -24.5 20.234 11.523 1 93.38 47 ALA B O 1
ATOM 1851 N N . VAL B 1 48 ? -24.797 18.344 12.75 1 95.38 48 VAL B N 1
ATOM 1852 C CA . VAL B 1 48 ? -23.781 17.562 12.055 1 95.38 48 VAL B CA 1
ATOM 1853 C C . VAL B 1 48 ? -24.172 17.406 10.586 1 95.38 48 VAL B C 1
ATOM 1855 O O . VAL B 1 48 ? -23.344 17.625 9.688 1 95.38 48 VAL B O 1
ATOM 1858 N N . TYR B 1 49 ? -25.422 17.125 10.391 1 94.12 49 TYR B N 1
ATOM 1859 C CA . TYR B 1 49 ? -25.938 16.953 9.039 1 94.12 49 TYR B CA 1
ATOM 1860 C C . TYR B 1 49 ? -25.859 18.25 8.25 1 94.12 49 TYR B C 1
ATOM 1862 O O . TYR B 1 49 ? -25.547 18.25 7.062 1 94.12 49 TYR B O 1
ATOM 1870 N N . HIS B 1 50 ? -26.188 19.297 8.906 1 93.75 50 HIS B N 1
ATOM 1871 C CA . HIS B 1 50 ? -26.188 20.609 8.266 1 93.75 50 HIS B CA 1
ATOM 1872 C C . HIS B 1 50 ? -24.781 20.969 7.77 1 93.75 50 HIS B C 1
ATOM 1874 O O . HIS B 1 50 ? -24.625 21.453 6.648 1 93.75 50 HIS B O 1
ATOM 1880 N N . HIS B 1 51 ? -23.797 20.672 8.523 1 94.62 51 HIS B N 1
ATOM 1881 C CA . HIS B 1 51 ? -22.453 21.094 8.203 1 94.62 51 HIS B CA 1
ATOM 1882 C C . HIS B 1 51 ? -21.766 20.109 7.266 1 94.62 51 HIS B C 1
ATOM 1884 O O . HIS B 1 51 ? -20.969 20.516 6.406 1 94.62 51 HIS B O 1
ATOM 1890 N N . TYR B 1 52 ? -22.031 18.766 7.41 1 96.38 52 TYR B N 1
ATOM 1891 C CA . TYR B 1 52 ? -21.188 17.797 6.711 1 96.38 52 TYR B CA 1
ATOM 1892 C C . TYR B 1 52 ? -22.031 16.797 5.93 1 96.38 52 TYR B C 1
ATOM 1894 O O . TYR B 1 52 ? -21.5 15.938 5.223 1 96.38 52 TYR B O 1
ATOM 1902 N N . GLY B 1 53 ? -23.312 17 5.977 1 94.81 53 GLY B N 1
ATOM 1903 C CA . GLY B 1 53 ? -24.203 16.141 5.234 1 94.81 53 GLY B CA 1
ATOM 1904 C C . GLY B 1 53 ? -24.375 14.766 5.867 1 94.81 53 GLY B C 1
ATOM 1905 O O . GLY B 1 53 ? -24.953 14.641 6.941 1 94.81 53 GLY B O 1
ATOM 1906 N N . ASN B 1 54 ? -23.703 13.789 5.395 1 95.62 54 ASN B N 1
ATOM 1907 C CA . ASN B 1 54 ? -23.797 12.422 5.898 1 95.62 54 ASN B CA 1
ATOM 1908 C C . ASN B 1 54 ? -22.469 11.938 6.465 1 95.62 54 ASN B C 1
ATOM 1910 O O . ASN B 1 54 ? -21.5 12.703 6.527 1 95.62 54 ASN B O 1
ATOM 1914 N N . LYS B 1 55 ? -22.453 10.797 6.887 1 96.75 55 LYS B N 1
ATOM 1915 C CA . LYS B 1 55 ? -21.281 10.25 7.555 1 96.75 55 LYS B CA 1
ATOM 1916 C C . LYS B 1 55 ? -20.062 10.258 6.629 1 96.75 55 LYS B C 1
ATOM 1918 O O . LYS B 1 55 ? -18.953 10.594 7.055 1 96.75 55 LYS B O 1
ATOM 1923 N N . GLN B 1 56 ? -20.281 9.867 5.371 1 95.75 56 GLN B N 1
ATOM 1924 C CA . GLN B 1 56 ? -19.188 9.859 4.402 1 95.75 56 GLN B CA 1
ATOM 1925 C C . GLN B 1 56 ? -18.625 11.266 4.188 1 95.75 56 GLN B C 1
ATOM 1927 O O . GLN B 1 56 ? -17.422 11.453 4.09 1 95.75 56 GLN B O 1
ATOM 1932 N N . GLY B 1 57 ? -19.531 12.156 4.07 1 95.69 57 GLY B N 1
ATOM 1933 C CA . GLY B 1 57 ? -19.094 13.539 3.932 1 95.69 57 GLY B CA 1
ATOM 1934 C C . GLY B 1 57 ? -18.266 14.016 5.105 1 95.69 57 GLY B C 1
ATOM 1935 O O . GLY B 1 57 ? -17.25 14.703 4.918 1 95.69 57 GLY B O 1
ATOM 1936 N N . LEU B 1 58 ? -18.719 13.703 6.301 1 97.31 58 LEU B N 1
ATOM 1937 C CA . LEU B 1 58 ? -17.969 14.047 7.5 1 97.31 58 LEU B CA 1
ATOM 1938 C C . LEU B 1 58 ? -16.609 13.359 7.504 1 97.31 58 LEU B C 1
ATOM 1940 O O . LEU B 1 58 ? -15.594 13.977 7.836 1 97.31 58 LEU B O 1
ATOM 1944 N N . PHE B 1 59 ? -16.578 12.148 7.121 1 97.19 59 PHE B N 1
ATOM 1945 C CA . PHE B 1 59 ? -15.336 11.383 7.07 1 97.19 59 PHE B CA 1
ATOM 1946 C C . PHE B 1 59 ? -14.344 12.016 6.102 1 97.19 59 PHE B C 1
ATOM 1948 O O . PHE B 1 59 ? -13.156 12.148 6.41 1 97.19 59 PHE B O 1
ATOM 1955 N N . LEU B 1 60 ? -14.852 12.438 4.953 1 94.69 60 LEU B N 1
ATOM 1956 C CA . LEU B 1 60 ? -14 13.047 3.938 1 94.69 60 LEU B CA 1
ATOM 1957 C C . LEU B 1 60 ? -13.414 14.359 4.434 1 94.69 60 LEU B C 1
ATOM 1959 O O . LEU B 1 60 ? -12.281 14.703 4.113 1 94.69 60 LEU B O 1
ATOM 1963 N N . ALA B 1 61 ? -14.164 15.062 5.18 1 95.62 61 ALA B N 1
ATOM 1964 C CA . ALA B 1 61 ? -13.664 16.297 5.77 1 95.62 61 ALA B CA 1
ATOM 1965 C C . ALA B 1 61 ? -12.547 16.016 6.773 1 95.62 61 ALA B C 1
ATOM 1967 O O . ALA B 1 61 ? -11.539 16.719 6.812 1 95.62 61 ALA B O 1
ATOM 1968 N N . VAL B 1 62 ? -12.719 14.992 7.598 1 96.81 62 VAL B N 1
ATOM 1969 C CA . VAL B 1 62 ? -11.703 14.578 8.555 1 96.81 62 VAL B CA 1
ATOM 1970 C C . VAL B 1 62 ? -10.438 14.141 7.812 1 96.81 62 VAL B C 1
ATOM 1972 O O . VAL B 1 62 ? -9.328 14.531 8.172 1 96.81 62 VAL B O 1
ATOM 1975 N N . ALA B 1 63 ? -10.602 13.359 6.785 1 94.56 63 ALA B N 1
ATOM 1976 C CA . ALA B 1 63 ? -9.469 12.875 5.996 1 94.56 63 ALA B CA 1
ATOM 1977 C C . ALA B 1 63 ? -8.695 14.039 5.383 1 94.56 63 ALA B C 1
ATOM 1979 O O . ALA B 1 63 ? -7.461 14.039 5.395 1 94.56 63 ALA B O 1
ATOM 1980 N N . ALA B 1 64 ? -9.438 14.953 4.848 1 92.5 64 ALA B N 1
ATOM 1981 C CA . ALA B 1 64 ? -8.805 16.125 4.234 1 92.5 64 ALA B CA 1
ATOM 1982 C C . ALA B 1 64 ? -7.992 16.906 5.258 1 92.5 64 ALA B C 1
ATOM 1984 O O . ALA B 1 64 ? -6.887 17.359 4.965 1 92.5 64 ALA B O 1
ATOM 1985 N N . ARG B 1 65 ? -8.555 17.047 6.418 1 94 65 ARG B N 1
ATOM 1986 C CA . ARG B 1 65 ? -7.855 17.75 7.492 1 94 65 ARG B CA 1
ATOM 1987 C C . ARG B 1 65 ? -6.566 17.016 7.867 1 94 65 ARG B C 1
ATOM 1989 O O . ARG B 1 65 ? -5.516 17.641 8.023 1 94 65 ARG B O 1
ATOM 1996 N N . LEU B 1 66 ? -6.676 15.797 8.039 1 94.62 66 LEU B N 1
ATOM 1997 C CA . LEU B 1 66 ? -5.52 15 8.445 1 94.62 66 LEU B CA 1
ATOM 1998 C C . LEU B 1 66 ? -4.465 14.977 7.34 1 94.62 66 LEU B C 1
ATOM 2000 O O . LEU B 1 66 ? -3.266 15.016 7.625 1 94.62 66 LEU B O 1
ATOM 2004 N N . GLN B 1 67 ? -4.891 14.867 6.121 1 92.5 67 GLN B N 1
ATOM 2005 C CA . GLN B 1 67 ? -3.965 14.953 5 1 92.5 67 GLN B CA 1
ATOM 2006 C C . GLN B 1 67 ? -3.191 16.266 5.016 1 92.5 67 GLN B C 1
ATOM 2008 O O . GLN B 1 67 ? -1.981 16.281 4.777 1 92.5 67 GLN B O 1
ATOM 2013 N N . SER B 1 68 ? -3.877 17.328 5.25 1 92.19 68 SER B N 1
ATOM 2014 C CA . SER B 1 68 ? -3.25 18.641 5.32 1 92.19 68 SER B CA 1
ATOM 2015 C C . SER B 1 68 ? -2.234 18.719 6.457 1 92.19 68 SER B C 1
ATOM 2017 O O . SER B 1 68 ? -1.162 19.297 6.301 1 92.19 68 SER B O 1
ATOM 2019 N N . GLN B 1 69 ? -2.609 18.172 7.555 1 93.88 69 GLN B N 1
ATOM 2020 C CA . GLN B 1 69 ? -1.707 18.172 8.703 1 93.88 69 GLN B CA 1
ATOM 2021 C C . GLN B 1 69 ? -0.432 17.391 8.391 1 93.88 69 GLN B C 1
ATOM 2023 O O . GLN B 1 69 ? 0.667 17.828 8.75 1 93.88 69 GLN B O 1
ATOM 2028 N N . VAL B 1 70 ? -0.566 16.266 7.75 1 93.81 70 VAL B N 1
ATOM 2029 C CA . VAL B 1 70 ? 0.588 15.469 7.363 1 93.81 70 VAL B CA 1
ATOM 2030 C C . VAL B 1 70 ? 1.451 16.25 6.375 1 93.81 70 VAL B C 1
ATOM 2032 O O . VAL B 1 70 ? 2.676 16.297 6.516 1 93.81 70 VAL B O 1
ATOM 2035 N N . ALA B 1 71 ? 0.791 16.859 5.383 1 92.44 71 ALA B N 1
ATOM 2036 C CA . ALA B 1 71 ? 1.505 17.672 4.391 1 92.44 71 ALA B CA 1
ATOM 2037 C C . ALA B 1 71 ? 2.291 18.797 5.059 1 92.44 71 ALA B C 1
ATOM 2039 O O . ALA B 1 71 ? 3.449 19.031 4.719 1 92.44 71 ALA B O 1
ATOM 2040 N N . ASP B 1 72 ? 1.677 19.422 6.004 1 93.75 72 ASP B N 1
ATOM 2041 C CA . ASP B 1 72 ? 2.324 20.516 6.715 1 93.75 72 ASP B CA 1
ATOM 2042 C C . ASP B 1 72 ? 3.561 20.031 7.469 1 93.75 72 ASP B C 1
ATOM 2044 O O . ASP B 1 72 ? 4.59 20.703 7.488 1 93.75 72 ASP B O 1
ATOM 2048 N N . ALA B 1 73 ? 3.422 18.906 8.086 1 94.88 73 ALA B N 1
ATOM 2049 C CA . ALA B 1 73 ? 4.551 18.344 8.82 1 94.88 73 ALA B CA 1
ATOM 2050 C C . ALA B 1 73 ? 5.707 18.016 7.879 1 94.88 73 ALA B C 1
ATOM 2052 O O . ALA B 1 73 ? 6.867 18.266 8.211 1 94.88 73 ALA B O 1
ATOM 2053 N N . VAL B 1 74 ? 5.406 17.469 6.746 1 94.69 74 VAL B N 1
ATOM 2054 C CA . VAL B 1 74 ? 6.406 17.094 5.75 1 94.69 74 VAL B CA 1
ATOM 2055 C C . VAL B 1 74 ? 7.117 18.344 5.238 1 94.69 74 VAL B C 1
ATOM 2057 O O . VAL B 1 74 ? 8.352 18.375 5.172 1 94.69 74 VAL B O 1
ATOM 2060 N N . VAL B 1 75 ? 6.359 19.359 4.922 1 93.38 75 VAL B N 1
ATOM 2061 C CA . VAL B 1 75 ? 6.902 20.594 4.387 1 93.38 75 VAL B CA 1
ATOM 2062 C C . VAL B 1 75 ? 7.785 21.266 5.438 1 93.38 75 VAL B C 1
ATOM 2064 O O . VAL B 1 75 ? 8.891 21.719 5.133 1 93.38 75 VAL B O 1
ATOM 2067 N N . ALA B 1 76 ? 7.289 21.312 6.621 1 96.06 76 ALA B N 1
ATOM 2068 C CA . ALA B 1 76 ? 8.047 21.938 7.707 1 96.06 76 ALA B CA 1
ATOM 2069 C C . ALA B 1 76 ? 9.391 21.234 7.91 1 96.06 76 ALA B C 1
ATOM 2071 O O . ALA B 1 76 ? 10.414 21.891 8.078 1 96.06 76 ALA B O 1
ATOM 2072 N N . ALA B 1 77 ? 9.406 19.938 7.883 1 96 77 ALA B N 1
ATOM 2073 C CA . ALA B 1 77 ? 10.633 19.172 8.062 1 96 77 ALA B CA 1
ATOM 2074 C C . ALA B 1 77 ? 11.594 19.391 6.895 1 96 77 ALA B C 1
ATOM 2076 O O . ALA B 1 77 ? 12.797 19.562 7.094 1 96 77 ALA B O 1
ATOM 2077 N N . ALA B 1 78 ? 11.055 19.344 5.715 1 93.69 78 ALA B N 1
ATOM 2078 C CA . ALA B 1 78 ? 11.867 19.547 4.52 1 93.69 78 ALA B CA 1
ATOM 2079 C C . ALA B 1 78 ? 12.492 20.938 4.5 1 93.69 78 ALA B C 1
ATOM 2081 O O . ALA B 1 78 ? 13.68 21.094 4.191 1 93.69 78 ALA B O 1
ATOM 2082 N N . ASP B 1 79 ? 11.719 21.938 4.816 1 92.06 79 ASP B N 1
ATOM 2083 C CA . ASP B 1 79 ? 12.195 23.312 4.855 1 92.06 79 ASP B CA 1
ATOM 2084 C C . ASP B 1 79 ? 13.289 23.484 5.902 1 92.06 79 ASP B C 1
ATOM 2086 O O . ASP B 1 79 ? 14.266 24.203 5.676 1 92.06 79 ASP B O 1
ATOM 2090 N N . GLY B 1 80 ? 13.094 22.891 7.004 1 90.75 80 GLY B N 1
ATOM 2091 C CA . GLY B 1 80 ? 14.102 22.969 8.047 1 90.75 80 GLY B CA 1
ATOM 2092 C C . GLY B 1 80 ? 15.43 22.359 7.633 1 90.75 80 GLY B C 1
ATOM 2093 O O . GLY B 1 80 ? 16.484 22.906 7.949 1 90.75 80 GLY B O 1
ATOM 2094 N N . ALA B 1 81 ? 15.43 21.281 6.992 1 88.25 81 ALA B N 1
ATOM 2095 C CA . ALA B 1 81 ? 16.641 20.609 6.531 1 88.25 81 ALA B CA 1
ATOM 2096 C C . ALA B 1 81 ? 17.359 21.438 5.473 1 88.25 81 ALA B C 1
ATOM 2098 O O . ALA B 1 81 ? 18.594 21.406 5.379 1 88.25 81 ALA B O 1
ATOM 2099 N N . GLY B 1 82 ? 16.578 22.078 4.621 1 81.38 82 GLY B N 1
ATOM 2100 C CA . GLY B 1 82 ? 17.188 22.953 3.621 1 81.38 82 GLY B CA 1
ATOM 2101 C C . GLY B 1 82 ? 17.906 24.141 4.219 1 81.38 82 GLY B C 1
ATOM 2102 O O . GLY B 1 82 ? 18.953 24.547 3.727 1 81.38 82 GLY B O 1
ATOM 2103 N N . LYS B 1 83 ? 17.375 24.656 5.211 1 79.31 83 LYS B N 1
ATOM 2104 C CA . LYS B 1 83 ? 17.969 25.812 5.875 1 79.31 83 LYS B CA 1
ATOM 2105 C C . LYS B 1 83 ? 19.25 25.422 6.609 1 79.31 83 LYS B C 1
ATOM 2107 O O . LYS B 1 83 ? 20.203 26.203 6.664 1 79.31 83 LYS B O 1
ATOM 2112 N N . ASP B 1 84 ? 19.25 24.312 7.191 1 71.81 84 ASP B N 1
ATOM 2113 C CA . ASP B 1 84 ? 20.422 23.844 7.922 1 71.81 84 ASP B CA 1
ATOM 2114 C C . ASP B 1 84 ? 21.578 23.547 6.973 1 71.81 84 ASP B C 1
ATOM 2116 O O . ASP B 1 84 ? 22.734 23.766 7.316 1 71.81 84 ASP B O 1
ATOM 2120 N N . GLY B 1 85 ? 21.25 22.984 5.832 1 61.31 85 GLY B N 1
ATOM 2121 C CA . GLY B 1 85 ? 22.266 22.703 4.832 1 61.31 85 GLY B CA 1
ATOM 2122 C C . GLY B 1 85 ? 22.859 23.953 4.227 1 61.31 85 GLY B C 1
ATOM 2123 O O . GLY B 1 85 ? 24.062 24.031 3.973 1 61.31 85 GLY B O 1
ATOM 2124 N N . ALA B 1 86 ? 22 24.891 3.912 1 58.88 86 ALA B N 1
ATOM 2125 C CA . ALA B 1 86 ? 22.453 26.141 3.322 1 58.88 86 ALA B CA 1
ATOM 2126 C C . ALA B 1 86 ? 23.406 26.875 4.266 1 58.88 86 ALA B C 1
ATOM 2128 O O . ALA B 1 86 ? 24.328 27.562 3.814 1 58.88 86 ALA B O 1
ATOM 2129 N N . GLY B 1 87 ? 23.094 26.812 5.496 1 55.69 87 GLY B N 1
ATOM 2130 C CA . GLY B 1 87 ? 23.922 27.5 6.469 1 55.69 87 GLY B CA 1
ATOM 2131 C C . GLY B 1 87 ? 25.297 26.891 6.609 1 55.69 87 GLY B C 1
ATOM 2132 O O . GLY B 1 87 ? 26.25 27.578 6.996 1 55.69 87 GLY B O 1
ATOM 2133 N N . ALA B 1 88 ? 25.406 25.562 6.438 1 52.88 88 ALA B N 1
ATOM 2134 C CA . ALA B 1 88 ? 26.688 24.891 6.699 1 52.88 88 ALA B CA 1
ATOM 2135 C C . ALA B 1 88 ? 27.672 25.125 5.551 1 52.88 88 ALA B C 1
ATOM 2137 O O . ALA B 1 88 ? 28.891 25.047 5.742 1 52.88 88 ALA B O 1
ATOM 2138 N N . ASP B 1 89 ? 27.188 24.938 4.387 1 50.97 89 ASP B N 1
ATOM 2139 C CA . ASP B 1 89 ? 28.156 25.031 3.305 1 50.97 89 ASP B CA 1
ATOM 2140 C C . ASP B 1 89 ? 28.297 26.469 2.801 1 50.97 89 ASP B C 1
ATOM 2142 O O . ASP B 1 89 ? 27.609 26.859 1.847 1 50.97 89 ASP B O 1
ATOM 2146 N N . GLY B 1 90 ? 28.391 27.391 3.594 1 41.44 90 GLY B N 1
ATOM 2147 C CA . GLY B 1 90 ? 28.75 28.734 3.16 1 41.44 90 GLY B CA 1
ATOM 2148 C C . GLY B 1 90 ? 29.953 28.766 2.225 1 41.44 90 GLY B C 1
ATOM 2149 O O . GLY B 1 90 ? 30.516 29.812 1.969 1 41.44 90 GLY B O 1
ATOM 2150 N N . ALA B 1 91 ? 30.734 27.703 2.115 1 43.75 91 ALA B N 1
ATOM 2151 C CA . ALA B 1 91 ? 32 27.969 1.432 1 43.75 91 ALA B CA 1
ATOM 2152 C C . ALA B 1 91 ? 31.781 28.219 -0.058 1 43.75 91 ALA B C 1
ATOM 2154 O O . ALA B 1 91 ? 30.672 28 -0.569 1 43.75 91 ALA B O 1
ATOM 2155 N N . GLY B 1 92 ? 32.906 27.891 -1.091 1 44.09 92 GLY B N 1
ATOM 2156 C CA . GLY B 1 92 ? 33.281 28.359 -2.416 1 44.09 92 GLY B CA 1
ATOM 2157 C C . GLY B 1 92 ? 32.219 28.078 -3.471 1 44.09 92 GLY B C 1
ATOM 2158 O O . GLY B 1 92 ? 31.562 27.047 -3.42 1 44.09 92 GLY B O 1
ATOM 2159 N N . LYS B 1 93 ? 31.906 28.984 -4.391 1 46.5 93 LYS B N 1
ATOM 2160 C CA . LYS B 1 93 ? 30.859 29.469 -5.297 1 46.5 93 LYS B CA 1
ATOM 2161 C C . LYS B 1 93 ? 30.531 28.406 -6.344 1 46.5 93 LYS B C 1
ATOM 2163 O O . LYS B 1 93 ? 29.391 28.344 -6.824 1 46.5 93 LYS B O 1
ATOM 2168 N N . ASP B 1 94 ? 31.359 28.109 -7.305 1 48 94 ASP B N 1
ATOM 2169 C CA . ASP B 1 94 ? 31.016 27.703 -8.664 1 48 94 ASP B CA 1
ATOM 2170 C C . ASP B 1 94 ? 30.5 26.266 -8.695 1 48 94 ASP B C 1
ATOM 2172 O O . ASP B 1 94 ? 29.422 26 -9.227 1 48 94 ASP B O 1
ATOM 2176 N N . GLY B 1 95 ? 31.281 25.234 -8.742 1 47.59 95 GLY B N 1
ATOM 2177 C CA . GLY B 1 95 ? 31.094 23.797 -8.867 1 47.59 95 GLY B CA 1
ATOM 2178 C C . GLY B 1 95 ? 30.422 23.172 -7.656 1 47.59 95 GLY B C 1
ATOM 2179 O O . GLY B 1 95 ? 29.797 22.109 -7.762 1 47.59 95 GLY B O 1
ATOM 2180 N N . ALA B 1 96 ? 30.641 23.719 -6.516 1 49.38 96 ALA B N 1
ATOM 2181 C CA . ALA B 1 96 ? 30.219 23.344 -5.172 1 49.38 96 ALA B CA 1
ATOM 2182 C C . ALA B 1 96 ? 28.75 23.703 -4.949 1 49.38 96 ALA B C 1
ATOM 2184 O O . ALA B 1 96 ? 28.109 23.172 -4.035 1 49.38 96 ALA B O 1
ATOM 2185 N N . GLY B 1 97 ? 28.266 24.656 -5.77 1 52.78 97 GLY B N 1
ATOM 2186 C CA . GLY B 1 97 ? 26.906 25.125 -5.621 1 52.78 97 GLY B CA 1
ATOM 2187 C C . GLY B 1 97 ? 25.875 24.094 -6.023 1 52.78 97 GLY B C 1
ATOM 2188 O O . GLY B 1 97 ? 24.891 23.859 -5.301 1 52.78 97 GLY B O 1
ATOM 2189 N N . ARG B 1 98 ? 26.156 23.516 -7.305 1 55.72 98 ARG B N 1
ATOM 2190 C CA . ARG B 1 98 ? 25.203 22.5 -7.746 1 55.72 98 ARG B CA 1
ATOM 2191 C C . ARG B 1 98 ? 25.234 21.297 -6.824 1 55.72 98 ARG B C 1
ATOM 2193 O O . ARG B 1 98 ? 24.172 20.75 -6.48 1 55.72 98 ARG B O 1
ATOM 2200 N N . ASP B 1 99 ? 26.453 20.938 -6.523 1 63.53 99 ASP B N 1
ATOM 2201 C CA . ASP B 1 99 ? 26.609 19.812 -5.602 1 63.53 99 ASP B CA 1
ATOM 2202 C C . ASP B 1 99 ? 25.969 20.125 -4.254 1 63.53 99 ASP B C 1
ATOM 2204 O O . ASP B 1 99 ? 25.328 19.25 -3.646 1 63.53 99 ASP B O 1
ATOM 2208 N N . GLY B 1 100 ? 26.125 21.422 -3.883 1 63.19 100 GLY B N 1
ATOM 2209 C CA . GLY B 1 100 ? 25.516 21.844 -2.635 1 63.19 100 GLY B CA 1
ATOM 2210 C C . GLY B 1 100 ? 23.984 21.844 -2.684 1 63.19 100 GLY B C 1
ATOM 2211 O O . GLY B 1 100 ? 23.344 21.328 -1.771 1 63.19 100 GLY B O 1
ATOM 2212 N N . ALA B 1 101 ? 23.516 22.344 -3.818 1 67.62 101 ALA B N 1
ATOM 2213 C CA . ALA B 1 101 ? 22.078 22.359 -4.016 1 67.62 101 ALA B CA 1
ATOM 2214 C C . ALA B 1 101 ? 21.5 20.938 -4.051 1 67.62 101 ALA B C 1
ATOM 2216 O O . ALA B 1 101 ? 20.438 20.688 -3.508 1 67.62 101 ALA B O 1
ATOM 2217 N 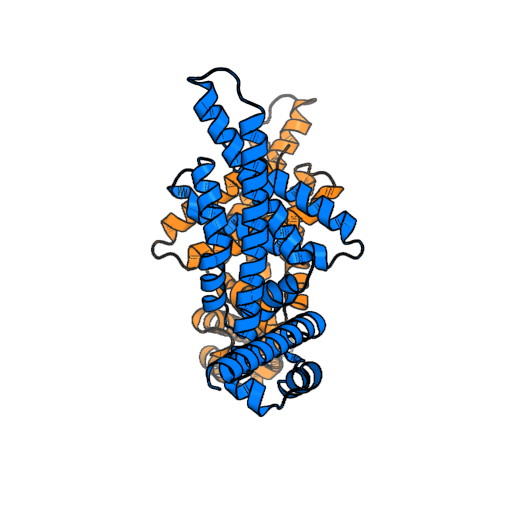N . GLY B 1 102 ? 22.219 20.109 -4.715 1 71.81 102 GLY B N 1
ATOM 2218 C CA . GLY B 1 102 ? 21.828 18.703 -4.77 1 71.81 102 GLY B CA 1
ATOM 2219 C C . GLY B 1 102 ? 21.812 18.047 -3.406 1 71.81 102 GLY B C 1
ATOM 2220 O O . GLY B 1 102 ? 20.875 17.297 -3.084 1 71.81 102 GLY B O 1
ATOM 2221 N N . LYS B 1 103 ? 22.828 18.375 -2.662 1 75.38 103 LYS B N 1
ATOM 2222 C CA . LYS B 1 103 ? 22.906 17.828 -1.312 1 75.38 103 LYS B CA 1
ATOM 2223 C C . LYS B 1 103 ? 21.75 18.328 -0.453 1 75.38 103 LYS B C 1
ATOM 2225 O O . LYS B 1 103 ? 21.156 17.562 0.31 1 75.38 103 LYS B O 1
ATOM 2230 N N . ASP B 1 104 ? 21.453 19.531 -0.632 1 84 104 ASP B N 1
ATOM 2231 C CA . ASP B 1 104 ? 20.359 20.141 0.115 1 84 104 ASP B CA 1
ATOM 2232 C C . ASP B 1 104 ? 19.016 19.484 -0.254 1 84 104 ASP B C 1
ATOM 2234 O O . ASP B 1 104 ? 18.203 19.188 0.622 1 84 104 ASP B O 1
ATOM 2238 N N . ALA B 1 105 ? 18.844 19.266 -1.553 1 88.12 105 ALA B N 1
ATOM 2239 C CA . ALA B 1 105 ? 17.609 18.672 -2.031 1 88.12 105 ALA B CA 1
ATOM 2240 C C . ALA B 1 105 ? 17.453 17.25 -1.494 1 88.12 105 ALA B C 1
ATOM 2242 O O . ALA B 1 105 ? 16.344 16.812 -1.159 1 88.12 105 ALA B O 1
ATOM 2243 N N . ARG B 1 106 ? 18.531 16.594 -1.391 1 89.56 106 ARG B N 1
ATOM 2244 C CA . ARG B 1 106 ? 18.516 15.227 -0.866 1 89.56 106 ARG B CA 1
ATOM 2245 C C . ARG B 1 106 ? 18.203 15.219 0.626 1 89.56 106 ARG B C 1
ATOM 2247 O O . ARG B 1 106 ? 17.469 14.359 1.107 1 89.56 106 ARG B O 1
ATOM 2254 N N . GLU B 1 107 ? 18.766 16.156 1.331 1 91.44 107 GLU B N 1
ATOM 2255 C CA . GLU B 1 107 ? 18.484 16.266 2.758 1 91.44 107 GLU B CA 1
ATOM 2256 C C . GLU B 1 107 ? 17.016 16.656 3.002 1 91.44 107 GLU B C 1
ATOM 2258 O O . GLU B 1 107 ? 16.406 16.172 3.951 1 91.44 107 GLU B O 1
ATOM 2263 N N . GLN B 1 108 ? 16.484 17.484 2.178 1 93.38 108 GLN B N 1
ATOM 2264 C CA . GLN B 1 108 ? 15.07 17.859 2.266 1 93.38 108 GLN B CA 1
ATOM 2265 C C . GLN B 1 108 ? 14.172 16.672 1.973 1 93.38 108 GLN B C 1
ATOM 2267 O O . GLN B 1 108 ? 13.164 16.469 2.654 1 93.38 108 GLN B O 1
ATOM 2272 N N . LEU B 1 109 ? 14.523 15.906 0.965 1 93.38 109 LEU B N 1
ATOM 2273 C CA . LEU B 1 109 ? 13.781 14.695 0.639 1 93.38 109 LEU B CA 1
ATOM 2274 C C . LEU B 1 109 ? 13.773 13.727 1.818 1 93.38 109 LEU B C 1
ATOM 2276 O O . LEU B 1 109 ? 12.719 13.203 2.193 1 93.38 109 LEU B O 1
ATOM 2280 N N . ARG B 1 110 ? 14.914 13.547 2.393 1 94.56 110 ARG B N 1
ATOM 2281 C CA . ARG B 1 110 ? 15.047 12.641 3.527 1 94.56 110 ARG B CA 1
ATOM 2282 C C . ARG B 1 110 ? 14.219 13.125 4.715 1 94.56 110 ARG B C 1
ATOM 2284 O O . ARG B 1 110 ? 13.453 12.367 5.301 1 94.56 110 ARG B O 1
ATOM 2291 N N . ALA B 1 111 ? 14.375 14.398 5.035 1 96 111 ALA B N 1
ATOM 2292 C CA . ALA B 1 111 ? 13.672 14.977 6.18 1 96 111 ALA B CA 1
ATOM 2293 C C . ALA B 1 111 ? 12.164 14.898 5.984 1 96 111 ALA B C 1
ATOM 2295 O O . ALA B 1 111 ? 11.43 14.539 6.91 1 96 111 ALA B O 1
ATOM 2296 N N . GLY B 1 112 ? 11.719 15.258 4.828 1 95.75 112 GLY B N 1
ATOM 2297 C CA . GLY B 1 112 ? 10.297 15.18 4.531 1 95.75 112 GLY B CA 1
ATOM 2298 C C . GLY B 1 112 ? 9.758 13.766 4.578 1 95.75 112 GLY B C 1
ATOM 2299 O O . GLY B 1 112 ? 8.656 13.531 5.078 1 95.75 112 GLY B O 1
ATOM 2300 N N . SER B 1 113 ? 10.477 12.812 4.059 1 96.25 113 SER B N 1
ATOM 2301 C CA . SER B 1 113 ? 10.07 11.414 4.059 1 96.25 113 SER B CA 1
ATOM 2302 C C . SER B 1 113 ? 9.961 10.867 5.477 1 96.25 113 SER B C 1
ATOM 2304 O O . SER B 1 113 ? 9 10.172 5.805 1 96.25 113 SER B O 1
ATOM 2306 N N . HIS B 1 114 ? 10.969 11.18 6.332 1 97.25 114 HIS B N 1
ATOM 2307 C CA . HIS B 1 114 ? 10.906 10.773 7.73 1 97.25 114 HIS B CA 1
ATOM 2308 C C . HIS B 1 114 ? 9.711 11.414 8.438 1 97.25 114 HIS B C 1
ATOM 2310 O O . HIS B 1 114 ? 9.016 10.75 9.203 1 97.25 114 HIS B O 1
ATOM 2316 N N . ALA B 1 115 ? 9.461 12.656 8.133 1 96.88 115 ALA B N 1
ATOM 2317 C CA . ALA B 1 115 ? 8.352 13.383 8.75 1 96.88 115 ALA B CA 1
ATOM 2318 C C . ALA B 1 115 ? 7.012 12.758 8.367 1 96.88 115 ALA B C 1
ATOM 2320 O O . ALA B 1 115 ? 6.07 12.742 9.164 1 96.88 115 ALA B O 1
ATOM 2321 N N . PHE B 1 116 ? 6.945 12.281 7.16 1 96.06 116 PHE B N 1
ATOM 2322 C CA . PHE B 1 116 ? 5.727 11.609 6.73 1 96.06 116 PHE B CA 1
ATOM 2323 C C . PHE B 1 116 ? 5.43 10.406 7.613 1 96.06 116 PHE B C 1
ATOM 2325 O O . PHE B 1 116 ? 4.324 10.281 8.148 1 96.06 116 PHE B O 1
ATOM 2332 N N . ILE B 1 117 ? 6.379 9.508 7.785 1 97 117 ILE B N 1
ATOM 2333 C CA . ILE B 1 117 ? 6.184 8.32 8.609 1 97 117 ILE B CA 1
ATOM 2334 C C . ILE B 1 117 ? 5.781 8.734 10.023 1 97 117 ILE B C 1
ATOM 2336 O O . ILE B 1 117 ? 4.84 8.18 10.594 1 97 117 ILE B O 1
ATOM 2340 N N . ASP B 1 118 ? 6.477 9.742 10.539 1 97.31 118 ASP B N 1
ATOM 2341 C CA . ASP B 1 118 ? 6.203 10.195 11.898 1 97.31 118 ASP B CA 1
ATOM 2342 C C . ASP B 1 118 ? 4.785 10.75 12.016 1 97.31 118 ASP B C 1
ATOM 2344 O O . ASP B 1 118 ? 4.062 10.414 12.961 1 97.31 118 ASP B O 1
ATOM 2348 N N . ALA B 1 119 ? 4.398 11.555 11.039 1 95.44 119 ALA B N 1
ATOM 2349 C CA . ALA B 1 119 ? 3.092 12.203 11.086 1 95.44 119 ALA B CA 1
ATOM 2350 C C . ALA B 1 119 ? 1.968 11.18 10.969 1 95.44 119 ALA B C 1
ATOM 2352 O O . ALA B 1 119 ? 0.945 11.289 11.648 1 95.44 119 ALA B O 1
ATOM 2353 N N . ILE B 1 120 ? 2.189 10.219 10.148 1 95.38 120 ILE B N 1
ATOM 2354 C CA . ILE B 1 120 ? 1.166 9.203 9.922 1 95.38 120 ILE B CA 1
ATOM 2355 C C . ILE B 1 120 ? 1.04 8.305 11.148 1 95.38 120 ILE B C 1
ATOM 2357 O O . ILE B 1 120 ? -0.07 7.977 11.57 1 95.38 120 ILE B O 1
ATOM 2361 N N . THR B 1 121 ? 2.117 7.949 11.82 1 95.19 121 THR B N 1
ATOM 2362 C CA . THR B 1 121 ? 2.115 6.965 12.891 1 95.19 121 THR B CA 1
ATOM 2363 C C . THR B 1 121 ? 1.728 7.617 14.219 1 95.19 121 THR B C 1
ATOM 2365 O O . THR B 1 121 ? 1.365 6.926 15.172 1 95.19 121 THR B O 1
ATOM 2368 N N . ALA B 1 122 ? 1.878 8.93 14.406 1 89.44 122 ALA B N 1
ATOM 2369 C CA . ALA B 1 122 ? 1.73 9.625 15.68 1 89.44 122 ALA B CA 1
ATOM 2370 C C . ALA B 1 122 ? 0.259 9.828 16.031 1 89.44 122 ALA B C 1
ATOM 2372 O O . ALA B 1 122 ? -0.077 10.148 17.172 1 89.44 122 ALA B O 1
ATOM 2373 N N . GLY B 1 123 ? -0.597 9.57 15.164 1 86.94 123 GLY B N 1
ATOM 2374 C CA . GLY B 1 123 ? -1.942 9.984 15.531 1 86.94 123 GLY B CA 1
ATOM 2375 C C . GLY B 1 123 ? -3.016 9.344 14.672 1 86.94 123 GLY B C 1
ATOM 2376 O O . GLY B 1 123 ? -2.926 8.164 14.328 1 86.94 123 GLY B O 1
ATOM 2377 N N . PRO B 1 124 ? -4.07 10.156 14.453 1 93.56 124 PRO B N 1
ATOM 2378 C CA . PRO B 1 124 ? -5.297 9.656 13.82 1 93.56 124 PRO B CA 1
ATOM 2379 C C . PRO B 1 124 ? -5.113 9.359 12.336 1 93.56 124 PRO B C 1
ATOM 2381 O O . PRO B 1 124 ? -5.949 8.68 11.727 1 93.56 124 PRO B O 1
ATOM 2384 N N . ALA B 1 125 ? -4.07 9.828 11.773 1 94.62 125 ALA B N 1
ATOM 2385 C CA . ALA B 1 125 ? -3.926 9.781 10.32 1 94.62 125 ALA B CA 1
ATOM 2386 C C . ALA B 1 125 ? -3.797 8.344 9.82 1 94.62 125 ALA B C 1
ATOM 2388 O O . ALA B 1 125 ? -4.281 8.008 8.742 1 94.62 125 ALA B O 1
ATOM 2389 N N . LEU B 1 126 ? -3.207 7.512 10.617 1 94.5 126 LEU B N 1
ATOM 2390 C CA . LEU B 1 126 ? -2.928 6.148 10.188 1 94.5 126 LEU B CA 1
ATOM 2391 C C . LEU B 1 126 ? -4.223 5.398 9.883 1 94.5 126 LEU B C 1
ATOM 2393 O O . LEU B 1 126 ? 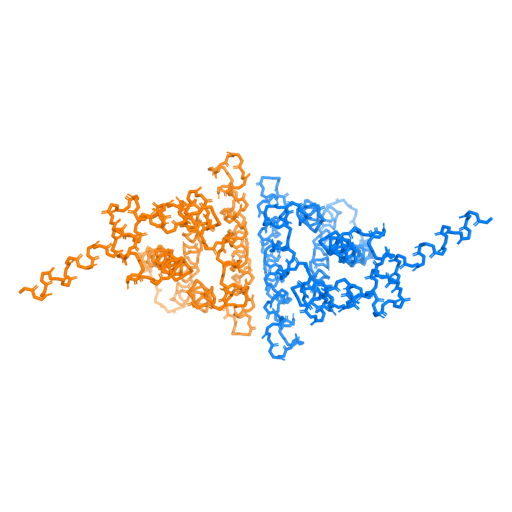-4.406 4.887 8.781 1 94.5 126 LEU B O 1
ATOM 2397 N N . ARG B 1 127 ? -5.102 5.375 10.812 1 94.69 127 ARG B N 1
ATOM 2398 C CA . ARG B 1 127 ? -6.348 4.633 10.641 1 94.69 127 ARG B CA 1
ATOM 2399 C C . ARG B 1 127 ? -7.242 5.301 9.602 1 94.69 127 ARG B C 1
ATOM 2401 O O . ARG B 1 127 ? -7.809 4.625 8.742 1 94.69 127 ARG B O 1
ATOM 2408 N N . VAL B 1 128 ? -7.332 6.559 9.672 1 95.38 128 VAL B N 1
ATOM 2409 C CA . VAL B 1 128 ? -8.266 7.281 8.812 1 95.38 128 VAL B CA 1
ATOM 2410 C C . VAL B 1 128 ? -7.766 7.25 7.367 1 95.38 128 VAL B C 1
ATOM 2412 O O . VAL B 1 128 ? -8.516 6.898 6.453 1 95.38 128 VAL B O 1
ATOM 2415 N N . LEU B 1 129 ? -6.512 7.555 7.168 1 93.12 129 LEU B N 1
ATOM 2416 C CA . LEU B 1 129 ? -6.016 7.793 5.816 1 93.12 129 LEU B CA 1
ATOM 2417 C C . LEU B 1 129 ? -5.555 6.492 5.168 1 93.12 129 LEU B C 1
ATOM 2419 O O . LEU B 1 129 ? -5.711 6.309 3.959 1 93.12 129 LEU B O 1
ATOM 2423 N N . LEU B 1 130 ? -5.012 5.547 5.973 1 91.25 130 LEU B N 1
ATOM 2424 C CA . LEU B 1 130 ? -4.375 4.387 5.359 1 91.25 130 LEU B CA 1
ATOM 2425 C C . LEU B 1 130 ? -5.242 3.143 5.516 1 91.25 130 LEU B C 1
ATOM 2427 O O . LEU B 1 130 ? -5.199 2.242 4.672 1 91.25 130 LEU B O 1
ATOM 2431 N N . VAL B 1 131 ? -6.066 3.082 6.562 1 90.31 131 VAL B N 1
ATOM 2432 C CA . VAL B 1 131 ? -6.863 1.885 6.812 1 90.31 131 VAL B CA 1
ATOM 2433 C C . VAL B 1 131 ? -8.281 2.086 6.277 1 90.31 131 VAL B C 1
ATOM 2435 O O . VAL B 1 131 ? -8.75 1.303 5.449 1 90.31 131 VAL B O 1
ATOM 2438 N N . ASP B 1 132 ? -8.945 3.154 6.633 1 92.31 132 ASP B N 1
ATOM 2439 C CA . ASP B 1 132 ? -10.375 3.301 6.383 1 92.31 132 ASP B CA 1
ATOM 2440 C C . ASP B 1 132 ? -10.633 3.982 5.039 1 92.31 132 ASP B C 1
ATOM 2442 O O . ASP B 1 132 ? -11.547 3.604 4.309 1 92.31 132 ASP B O 1
ATOM 2446 N N . ALA B 1 133 ? -9.82 4.977 4.688 1 91.94 133 ALA B N 1
ATOM 2447 C CA . ALA B 1 133 ? -10.117 5.848 3.555 1 91.94 133 ALA B CA 1
ATOM 2448 C C . ALA B 1 133 ? -10.211 5.047 2.26 1 91.94 133 ALA B C 1
ATOM 2450 O O . ALA B 1 133 ? -11.148 5.234 1.474 1 91.94 133 ALA B O 1
ATOM 2451 N N . PRO B 1 134 ? -9.297 4.125 2.014 1 86.62 134 PRO B N 1
ATOM 2452 C CA . PRO B 1 134 ? -9.398 3.369 0.763 1 86.62 134 PRO B CA 1
ATOM 2453 C C . PRO B 1 134 ? -10.734 2.643 0.621 1 86.62 134 PRO B C 1
ATOM 2455 O O . PRO B 1 134 ? -11.312 2.619 -0.467 1 86.62 134 PRO B O 1
ATOM 2458 N N . ALA B 1 135 ? -11.266 2.125 1.667 1 84.12 135 ALA B N 1
ATOM 2459 C CA . ALA B 1 135 ? -12.523 1.39 1.636 1 84.12 135 ALA B CA 1
ATOM 2460 C C . ALA B 1 135 ? -13.711 2.342 1.565 1 84.12 135 ALA B C 1
ATOM 2462 O O . ALA B 1 135 ? -14.734 2.025 0.95 1 84.12 135 ALA B O 1
ATOM 2463 N N . VAL B 1 136 ? -13.594 3.424 2.191 1 88.31 136 VAL B N 1
ATOM 2464 C CA . VAL B 1 136 ? -14.711 4.348 2.334 1 88.31 136 VAL B CA 1
ATOM 2465 C C . VAL B 1 136 ? -14.93 5.102 1.024 1 88.31 136 VAL B C 1
ATOM 2467 O O . VAL B 1 136 ? -16.062 5.25 0.57 1 88.31 136 VAL B O 1
ATOM 2470 N N . VAL B 1 137 ? -13.883 5.605 0.462 1 87.19 137 VAL B N 1
ATOM 2471 C CA . VAL B 1 137 ? -14.031 6.465 -0.706 1 87.19 137 VAL B CA 1
ATOM 2472 C C . VAL B 1 137 ? -13.891 5.637 -1.98 1 87.19 137 VAL B C 1
ATOM 2474 O O . VAL B 1 137 ? -14.242 6.098 -3.07 1 87.19 137 VAL B O 1
ATOM 2477 N N . GLY B 1 138 ? -13.438 4.418 -1.865 1 81.88 138 GLY B N 1
ATOM 2478 C CA . GLY B 1 138 ? -13.086 3.613 -3.023 1 81.88 138 GLY B CA 1
ATOM 2479 C C . GLY B 1 138 ? -11.633 3.752 -3.428 1 81.88 138 GLY B C 1
ATOM 2480 O O . GLY B 1 138 ? -11.055 4.84 -3.336 1 81.88 138 GLY B O 1
ATOM 2481 N N . TRP B 1 139 ? -11.078 2.713 -3.867 1 78.81 139 TRP B N 1
ATOM 2482 C CA . TRP B 1 139 ? -9.641 2.58 -4.102 1 78.81 139 TRP B CA 1
ATOM 2483 C C . TRP B 1 139 ? -9.164 3.576 -5.152 1 78.81 139 TRP B C 1
ATOM 2485 O O . TRP B 1 139 ? -8.141 4.238 -4.973 1 78.81 139 TRP B O 1
ATOM 2495 N N . ALA B 1 140 ? -9.922 3.668 -6.164 1 75.81 140 ALA B N 1
ATOM 2496 C CA . ALA B 1 140 ? -9.539 4.562 -7.254 1 75.81 140 ALA B CA 1
ATOM 2497 C C . ALA B 1 140 ? -9.516 6.016 -6.785 1 75.81 140 ALA B C 1
ATOM 2499 O O . ALA B 1 140 ? -8.562 6.746 -7.055 1 75.81 140 ALA B O 1
ATOM 2500 N N . GLU B 1 141 ? -10.578 6.359 -6.09 1 79.81 141 GLU B N 1
ATOM 2501 C CA . GLU B 1 141 ? -10.656 7.73 -5.59 1 79.81 141 GLU B CA 1
ATOM 2502 C C . GLU B 1 141 ? -9.594 7.992 -4.527 1 79.81 141 GLU B C 1
ATOM 2504 O O . GLU B 1 141 ? -9.016 9.078 -4.477 1 79.81 141 GLU B O 1
ATOM 2509 N N . TRP B 1 142 ? -9.312 7.031 -3.703 1 83.38 142 TRP B N 1
ATOM 2510 C CA . TRP B 1 142 ? -8.281 7.145 -2.682 1 83.38 142 TRP B CA 1
ATOM 2511 C C . TRP B 1 142 ? -6.914 7.391 -3.316 1 83.38 142 TRP B C 1
ATOM 2513 O O . TRP B 1 142 ? -6.16 8.258 -2.871 1 83.38 142 TRP B O 1
ATOM 2523 N N . ARG B 1 143 ? -6.598 6.703 -4.309 1 76.94 143 ARG B N 1
ATOM 2524 C CA . ARG B 1 143 ? -5.309 6.852 -4.977 1 76.94 143 ARG B CA 1
ATOM 2525 C C . ARG B 1 143 ? -5.172 8.234 -5.598 1 76.94 143 ARG B C 1
ATOM 2527 O O . ARG B 1 143 ? -4.094 8.836 -5.559 1 76.94 143 ARG B O 1
ATOM 2534 N N . ARG B 1 144 ? -6.215 8.719 -6.109 1 74 144 ARG B N 1
ATOM 2535 C CA . ARG B 1 144 ? -6.219 10.062 -6.668 1 74 144 ARG B CA 1
ATOM 2536 C C . ARG B 1 144 ? -5.93 11.102 -5.59 1 74 144 ARG B C 1
ATOM 2538 O O . ARG B 1 144 ? -5.137 12.023 -5.801 1 74 144 ARG B O 1
ATOM 2545 N N . LEU B 1 145 ? -6.586 10.859 -4.449 1 75 145 LEU B N 1
ATOM 2546 C CA . LEU B 1 145 ? -6.387 11.773 -3.33 1 75 145 LEU B CA 1
ATOM 2547 C C . LEU B 1 145 ? -4.953 11.695 -2.814 1 75 145 LEU B C 1
ATOM 2549 O O . LEU B 1 145 ? -4.34 12.727 -2.52 1 75 145 LEU B O 1
ATOM 2553 N N . ASP B 1 146 ? -4.445 10.492 -2.756 1 74.31 146 ASP B N 1
ATOM 2554 C CA . ASP B 1 146 ? -3.068 10.297 -2.316 1 74.31 146 ASP B CA 1
ATOM 2555 C C . ASP B 1 146 ? -2.084 10.93 -3.299 1 74.31 146 ASP B C 1
ATOM 2557 O O . ASP B 1 146 ? -1.104 11.555 -2.887 1 74.31 146 ASP B O 1
ATOM 2561 N N . GLU B 1 147 ? -2.326 10.805 -4.547 1 70.25 147 GLU B N 1
ATOM 2562 C CA . GLU B 1 147 ? -1.504 11.383 -5.605 1 70.25 147 GLU B CA 1
ATOM 2563 C C . GLU B 1 147 ? -1.524 12.906 -5.543 1 70.25 147 GLU B C 1
ATOM 2565 O O . GLU B 1 147 ? -0.5 13.555 -5.762 1 70.25 147 GLU B O 1
ATOM 2570 N N . ALA B 1 148 ? -2.596 13.352 -5.184 1 65.69 148 ALA B N 1
ATOM 2571 C CA . ALA B 1 148 ? -2.773 14.805 -5.188 1 65.69 148 ALA B CA 1
ATOM 2572 C C . ALA B 1 148 ? -2.141 15.438 -3.951 1 65.69 148 ALA B C 1
ATOM 2574 O O . ALA B 1 148 ? -1.751 16.609 -3.977 1 65.69 148 ALA B O 1
ATOM 2575 N N . ASN B 1 149 ? -1.987 14.758 -3.008 1 72.06 149 ASN B N 1
ATOM 2576 C CA . ASN B 1 149 ? -1.516 15.367 -1.767 1 72.06 149 ASN B CA 1
ATOM 2577 C C . ASN B 1 149 ? -0.098 14.914 -1.428 1 72.06 149 ASN B C 1
ATOM 2579 O O . ASN B 1 149 ? 0.875 15.492 -1.914 1 72.06 149 ASN B O 1
ATOM 2583 N N . SER B 1 150 ? 0.072 13.867 -0.858 1 69.5 150 SER B N 1
ATOM 2584 C CA . SER B 1 150 ? 1.364 13.414 -0.354 1 69.5 150 SER B CA 1
ATOM 2585 C C . SER B 1 150 ? 2.291 13 -1.493 1 69.5 150 SER B C 1
ATOM 2587 O O . SER B 1 150 ? 3.482 13.32 -1.476 1 69.5 150 SER B O 1
ATOM 2589 N N . ALA B 1 151 ? 1.759 12.609 -2.438 1 80.81 151 ALA B N 1
ATOM 2590 C CA . ALA B 1 151 ? 2.592 12.148 -3.545 1 80.81 151 ALA B CA 1
ATOM 2591 C C . ALA B 1 151 ? 3.1 13.32 -4.379 1 80.81 151 ALA B C 1
ATOM 2593 O O . ALA B 1 151 ? 4.195 13.258 -4.941 1 80.81 151 ALA B O 1
ATOM 2594 N N . ALA B 1 152 ? 2.334 14.375 -4.289 1 85.94 152 ALA B N 1
ATOM 2595 C CA . ALA B 1 152 ? 2.762 15.547 -5.051 1 85.94 152 ALA B CA 1
ATOM 2596 C C . ALA B 1 152 ? 4.012 16.172 -4.438 1 85.94 152 ALA B C 1
ATOM 2598 O O . ALA B 1 152 ? 4.953 16.516 -5.152 1 85.94 152 ALA B O 1
ATOM 2599 N N . HIS B 1 153 ? 4.043 16.328 -3.154 1 88.69 153 HIS B N 1
ATOM 2600 C CA . HIS B 1 153 ? 5.215 16.859 -2.469 1 88.69 153 HIS B CA 1
ATOM 2601 C C . HIS B 1 153 ? 6.422 15.953 -2.646 1 88.69 153 HIS B C 1
ATOM 2603 O O . HIS B 1 153 ? 7.539 16.422 -2.854 1 88.69 153 HIS B O 1
ATOM 2609 N N . LEU B 1 154 ? 6.188 14.703 -2.576 1 93.5 154 LEU B N 1
ATOM 2610 C CA . LEU B 1 154 ? 7.254 13.719 -2.752 1 93.5 154 LEU B CA 1
ATOM 2611 C C . LEU B 1 154 ? 7.832 13.789 -4.16 1 93.5 154 LEU B C 1
ATOM 2613 O O . LEU B 1 154 ? 9.047 13.758 -4.34 1 93.5 154 LEU B O 1
ATOM 2617 N N . ARG B 1 155 ? 6.977 13.938 -5.133 1 93.31 155 ARG B N 1
ATOM 2618 C CA . ARG B 1 155 ? 7.402 14.039 -6.523 1 93.31 155 ARG B CA 1
ATOM 2619 C C . ARG B 1 155 ? 8.289 15.266 -6.738 1 93.31 155 ARG B C 1
ATOM 2621 O O . ARG B 1 155 ? 9.32 15.188 -7.398 1 93.31 155 ARG B O 1
ATOM 2628 N N . GLU B 1 156 ? 7.84 16.359 -6.172 1 92.19 156 GLU B N 1
ATOM 2629 C CA . GLU B 1 156 ? 8.617 17.578 -6.289 1 92.19 156 GLU B CA 1
ATOM 2630 C C . GLU B 1 156 ? 9.977 17.453 -5.605 1 92.19 156 GLU B C 1
ATOM 2632 O O . GLU B 1 156 ? 10.984 17.906 -6.133 1 92.19 156 GLU B O 1
ATOM 2637 N N . ALA B 1 157 ? 9.977 16.859 -4.48 1 91.12 157 ALA B N 1
ATOM 2638 C CA . ALA B 1 157 ? 11.234 16.656 -3.756 1 91.12 157 ALA B CA 1
ATOM 2639 C C . ALA B 1 157 ? 12.18 15.766 -4.555 1 91.12 157 ALA B C 1
ATOM 2641 O O . ALA B 1 157 ? 13.383 16.031 -4.613 1 91.12 157 ALA B O 1
ATOM 2642 N N . LEU B 1 158 ? 11.625 14.742 -5.172 1 93.06 158 LEU B N 1
ATOM 2643 C CA . LEU B 1 158 ? 12.43 13.852 -6 1 93.06 158 LEU B CA 1
ATOM 2644 C C . LEU B 1 158 ? 12.992 14.594 -7.211 1 93.06 158 LEU B C 1
ATOM 2646 O O . LEU B 1 158 ? 14.156 14.406 -7.566 1 93.06 158 LEU B O 1
ATOM 2650 N N . ARG B 1 159 ? 12.156 15.375 -7.824 1 92.25 159 ARG B N 1
ATOM 2651 C CA . ARG B 1 159 ? 12.602 16.188 -8.953 1 92.25 159 ARG B CA 1
ATOM 2652 C C . ARG B 1 159 ? 13.758 17.094 -8.555 1 92.25 159 ARG B C 1
ATOM 2654 O O . ARG B 1 159 ? 14.773 17.156 -9.258 1 92.25 159 ARG B O 1
ATOM 2661 N N . GLU B 1 160 ? 13.641 17.75 -7.48 1 90.19 160 GLU B N 1
ATOM 2662 C CA . GLU B 1 160 ? 14.664 18.672 -6.992 1 90.19 160 GLU B CA 1
ATOM 2663 C C . GLU B 1 160 ? 15.945 17.922 -6.617 1 90.19 160 GLU B C 1
ATOM 2665 O O . GLU B 1 160 ? 17.047 18.469 -6.719 1 90.19 160 GLU B O 1
ATOM 2670 N N . ALA B 1 161 ? 15.758 16.703 -6.246 1 89.38 161 ALA B N 1
ATOM 2671 C CA . ALA B 1 161 ? 16.906 15.883 -5.871 1 89.38 161 ALA B CA 1
ATOM 2672 C C . ALA B 1 161 ? 17.609 15.328 -7.105 1 89.38 161 ALA B C 1
ATOM 2674 O O . ALA B 1 161 ? 18.625 14.641 -6.988 1 89.38 161 ALA B O 1
ATOM 2675 N N . GLY B 1 162 ? 17.047 15.586 -8.297 1 88.69 162 GLY B N 1
ATOM 2676 C CA . GLY B 1 162 ? 17.766 15.289 -9.531 1 88.69 162 GLY B CA 1
ATOM 2677 C C . GLY B 1 162 ? 17.312 14 -10.188 1 88.69 162 GLY B C 1
ATOM 2678 O O . GLY B 1 162 ? 18.016 13.461 -11.055 1 88.69 162 GLY B O 1
ATOM 2679 N N . ILE B 1 163 ? 16.219 13.492 -9.789 1 91 163 ILE B N 1
ATOM 2680 C CA . ILE B 1 163 ? 15.695 12.281 -10.422 1 91 163 ILE B CA 1
ATOM 2681 C C . ILE B 1 163 ? 15.25 12.594 -11.844 1 91 163 ILE B C 1
ATOM 2683 O O . ILE B 1 163 ? 14.609 13.617 -12.094 1 91 163 ILE B O 1
ATOM 2687 N N . ALA B 1 164 ? 15.727 11.648 -12.695 1 91.81 164 ALA B N 1
ATOM 2688 C CA . ALA B 1 164 ? 15.375 11.812 -14.102 1 91.81 164 ALA B CA 1
ATOM 2689 C C . ALA B 1 164 ? 13.859 11.828 -14.297 1 91.81 164 ALA B C 1
ATOM 2691 O O . ALA B 1 164 ? 13.133 11.102 -13.617 1 91.81 164 ALA B O 1
ATOM 2692 N N . ASN B 1 165 ? 13.328 12.594 -15.219 1 93.25 165 ASN B N 1
ATOM 2693 C CA . ASN B 1 165 ? 11.906 12.797 -15.469 1 93.25 165 ASN B CA 1
ATOM 2694 C C . ASN B 1 165 ? 11.195 11.484 -15.797 1 93.25 165 ASN B C 1
ATOM 2696 O O . ASN B 1 165 ? 10.047 11.281 -15.398 1 93.25 165 ASN B O 1
ATOM 2700 N N . ASP B 1 166 ? 11.859 10.641 -16.438 1 93.31 166 ASP B N 1
ATOM 2701 C CA . ASP B 1 166 ? 11.219 9.406 -16.891 1 93.31 166 ASP B CA 1
ATOM 2702 C C . ASP B 1 166 ? 11.016 8.438 -15.734 1 93.31 166 ASP B C 1
ATOM 2704 O O . ASP B 1 166 ? 10.25 7.48 -15.852 1 93.31 166 ASP B O 1
ATOM 2708 N N . LEU B 1 167 ? 11.695 8.688 -14.633 1 93.88 167 LEU B N 1
ATOM 2709 C CA . LEU B 1 167 ? 11.602 7.785 -13.492 1 93.88 167 LEU B CA 1
ATOM 2710 C C . LEU B 1 167 ? 10.781 8.414 -12.375 1 93.88 167 LEU B C 1
ATOM 2712 O O . LEU B 1 167 ? 10.398 7.73 -11.422 1 93.88 167 LEU B O 1
ATOM 2716 N N . LEU B 1 168 ? 10.492 9.641 -12.531 1 93.88 168 LEU B N 1
ATOM 2717 C CA . LEU B 1 168 ? 9.961 10.453 -11.445 1 93.88 168 LEU B CA 1
ATOM 2718 C C . LEU B 1 168 ? 8.648 9.883 -10.922 1 93.88 168 LEU B C 1
ATOM 2720 O O . LEU B 1 168 ? 8.508 9.641 -9.719 1 93.88 168 LEU B O 1
ATOM 2724 N N . ASP B 1 169 ? 7.727 9.602 -11.805 1 94.44 169 ASP B N 1
ATOM 2725 C CA . ASP B 1 169 ? 6.398 9.156 -11.398 1 94.44 169 ASP B CA 1
ATOM 2726 C C . ASP B 1 169 ? 6.453 7.754 -10.789 1 94.44 169 ASP B C 1
ATOM 2728 O O . ASP B 1 169 ? 5.824 7.488 -9.766 1 94.44 169 ASP B O 1
ATOM 2732 N N . ALA B 1 170 ? 7.242 6.871 -11.398 1 95.25 170 ALA B N 1
ATOM 2733 C CA . ALA B 1 170 ? 7.363 5.5 -10.906 1 95.25 170 ALA B CA 1
ATOM 2734 C C . ALA B 1 170 ? 8.031 5.465 -9.539 1 95.25 170 ALA B C 1
ATOM 2736 O O . ALA B 1 170 ? 7.582 4.742 -8.641 1 95.25 170 ALA B O 1
ATOM 2737 N N . LEU B 1 171 ? 9.023 6.258 -9.383 1 94.19 171 LEU B N 1
ATOM 2738 C CA . LEU B 1 171 ? 9.734 6.293 -8.109 1 94.19 171 LEU B CA 1
ATOM 2739 C C . LEU B 1 171 ? 8.875 6.926 -7.02 1 94.19 171 LEU B C 1
ATOM 2741 O O . LEU B 1 171 ? 8.898 6.488 -5.867 1 94.19 171 LEU B O 1
ATOM 2745 N N . THR B 1 172 ? 8.125 7.973 -7.406 1 94.62 172 THR B N 1
ATOM 2746 C CA . THR B 1 172 ? 7.199 8.586 -6.457 1 94.62 172 THR B CA 1
ATOM 2747 C C . THR B 1 172 ? 6.195 7.562 -5.938 1 94.62 172 THR B C 1
ATOM 2749 O O . THR B 1 172 ? 5.996 7.438 -4.727 1 94.62 172 THR B O 1
ATOM 2752 N N . ALA B 1 173 ? 5.652 6.82 -6.848 1 94 173 ALA B N 1
ATOM 2753 C CA . ALA B 1 173 ? 4.668 5.809 -6.477 1 94 173 ALA B CA 1
ATOM 2754 C C . ALA B 1 173 ? 5.277 4.762 -5.547 1 94 173 ALA B C 1
ATOM 2756 O O . ALA B 1 173 ? 4.695 4.422 -4.512 1 94 173 ALA B O 1
ATOM 2757 N N . GLN B 1 174 ? 6.391 4.27 -5.895 1 94.75 174 GLN B N 1
ATOM 2758 C CA . GLN B 1 174 ? 7.02 3.188 -5.145 1 94.75 174 GLN B CA 1
ATOM 2759 C C . GLN B 1 174 ? 7.449 3.658 -3.758 1 94.75 174 GLN B C 1
ATOM 2761 O O . GLN B 1 174 ? 7.223 2.965 -2.766 1 94.75 174 GLN B O 1
ATOM 2766 N N . LEU B 1 175 ? 8.023 4.844 -3.664 1 94.88 175 LEU B N 1
ATOM 2767 C CA . LEU B 1 175 ? 8.438 5.359 -2.365 1 94.88 175 LEU B CA 1
ATOM 2768 C C . LEU B 1 175 ? 7.23 5.676 -1.492 1 94.88 175 LEU B C 1
ATOM 2770 O O . LEU B 1 175 ? 7.262 5.457 -0.279 1 94.88 175 LEU B O 1
ATOM 2774 N N . SER B 1 176 ? 6.254 6.258 -2.096 1 94.62 176 SER B N 1
ATOM 2775 C CA . SER B 1 176 ? 5.012 6.48 -1.361 1 94.62 176 SER B CA 1
ATOM 2776 C C . SER B 1 176 ? 4.465 5.172 -0.796 1 94.62 176 SER B C 1
ATOM 2778 O O . SER B 1 176 ? 4.094 5.105 0.377 1 94.62 176 SER B O 1
ATOM 2780 N N . GLY B 1 177 ? 4.41 4.137 -1.632 1 93.62 177 GLY B N 1
ATOM 2781 C CA . GLY B 1 177 ? 3.99 2.822 -1.175 1 93.62 177 GLY B CA 1
ATOM 2782 C C . GLY B 1 177 ? 4.848 2.279 -0.048 1 93.62 177 GLY B C 1
ATOM 2783 O O . GLY B 1 177 ? 4.332 1.724 0.923 1 93.62 177 GLY B O 1
ATOM 2784 N N . ALA B 1 178 ? 6.105 2.418 -0.195 1 94.62 178 ALA B N 1
ATOM 2785 C CA . ALA B 1 178 ? 7.043 1.978 0.835 1 94.62 178 ALA B CA 1
ATOM 2786 C C . ALA B 1 178 ? 6.762 2.668 2.166 1 94.62 178 ALA B C 1
ATOM 2788 O O . ALA B 1 178 ? 6.73 2.02 3.215 1 94.62 178 ALA B O 1
ATOM 2789 N N . MET B 1 179 ? 6.539 3.914 2.096 1 95.88 179 MET B N 1
ATOM 2790 C CA . MET B 1 179 ? 6.34 4.691 3.314 1 95.88 179 MET B CA 1
ATOM 2791 C C . MET B 1 179 ? 4.984 4.379 3.941 1 95.88 179 MET B C 1
ATOM 2793 O O . MET B 1 179 ? 4.863 4.316 5.168 1 95.88 179 MET B O 1
ATOM 2797 N N . ASN B 1 180 ? 3.941 4.27 3.121 1 92.88 180 ASN B N 1
ATOM 2798 C CA . ASN B 1 180 ? 2.652 3.85 3.658 1 92.88 180 ASN B CA 1
ATOM 2799 C C . ASN B 1 180 ? 2.756 2.51 4.383 1 92.88 180 ASN B C 1
ATOM 2801 O O . ASN B 1 180 ? 2.279 2.369 5.508 1 92.88 180 ASN B O 1
ATOM 2805 N N . GLU B 1 181 ? 3.408 1.565 3.77 1 93.12 181 GLU B N 1
ATOM 2806 C CA . GLU B 1 181 ? 3.561 0.249 4.383 1 93.12 181 GLU B CA 1
ATOM 2807 C C . GLU B 1 181 ? 4.441 0.317 5.625 1 93.12 181 GLU B C 1
ATOM 2809 O O . GLU B 1 181 ? 4.234 -0.433 6.582 1 93.12 181 GLU B O 1
ATOM 2814 N N . ALA B 1 182 ? 5.473 1.168 5.625 1 95.56 182 ALA B N 1
ATOM 2815 C CA . ALA B 1 182 ? 6.293 1.371 6.816 1 95.56 182 ALA B CA 1
ATOM 2816 C C . ALA B 1 182 ? 5.441 1.805 8 1 95.56 182 ALA B C 1
ATOM 2818 O O . ALA B 1 182 ? 5.57 1.26 9.102 1 95.56 182 ALA B O 1
ATOM 2819 N N . ALA B 1 183 ? 4.609 2.771 7.762 1 95.56 183 ALA B N 1
ATOM 2820 C CA . ALA B 1 183 ? 3.75 3.283 8.828 1 95.56 183 ALA B CA 1
ATOM 2821 C C . ALA B 1 183 ? 2.807 2.197 9.336 1 95.56 183 ALA B C 1
ATOM 2823 O O . ALA B 1 183 ? 2.641 2.031 10.547 1 95.56 183 ALA B O 1
ATOM 2824 N N . LEU B 1 184 ? 2.199 1.456 8.453 1 92.44 184 LEU B N 1
ATOM 2825 C CA . LEU B 1 184 ? 1.286 0.377 8.82 1 92.44 184 LEU B CA 1
ATOM 2826 C C . LEU B 1 184 ? 2.016 -0.718 9.586 1 92.44 184 LEU B C 1
ATOM 2828 O O . LEU B 1 184 ? 1.491 -1.245 10.57 1 92.44 184 LEU B O 1
ATOM 2832 N N . TRP B 1 185 ? 3.186 -1.085 9.141 1 93.06 185 TRP B N 1
ATOM 2833 C CA . TRP B 1 185 ? 3.994 -2.105 9.805 1 93.06 185 TRP B CA 1
ATOM 2834 C C . TRP B 1 185 ? 4.344 -1.686 11.227 1 93.06 185 TRP B C 1
ATOM 2836 O O . TRP B 1 185 ? 4.215 -2.479 12.164 1 93.06 185 TRP B O 1
ATOM 2846 N N . VAL B 1 186 ? 4.77 -0.431 11.406 1 95.81 186 VAL B N 1
ATOM 2847 C CA . VAL B 1 186 ? 5.129 0.087 12.727 1 95.81 186 VAL B CA 1
ATOM 2848 C C . VAL B 1 186 ? 3.934 -0.032 13.672 1 95.81 186 VAL B C 1
ATOM 2850 O O . VAL B 1 186 ? 4.086 -0.444 14.82 1 95.81 186 VAL B O 1
ATOM 2853 N N . ALA B 1 187 ? 2.762 0.288 13.172 1 91.38 187 ALA B N 1
ATOM 2854 C CA . ALA B 1 187 ? 1.544 0.309 13.984 1 91.38 187 ALA B CA 1
ATOM 2855 C C . ALA B 1 187 ? 1.187 -1.091 14.469 1 91.38 187 ALA B C 1
ATOM 2857 O O . ALA B 1 187 ? 0.45 -1.244 15.445 1 91.38 187 ALA B O 1
ATOM 2858 N N . GLN B 1 188 ? 1.673 -2.127 13.852 1 89.12 188 GLN B N 1
ATOM 2859 C CA . GLN B 1 188 ? 1.317 -3.506 14.172 1 89.12 188 GLN B CA 1
ATOM 2860 C C . GLN B 1 188 ? 2.336 -4.133 15.117 1 89.12 188 GLN B C 1
ATOM 2862 O O . GLN B 1 188 ? 2.145 -5.254 15.594 1 89.12 188 GLN B O 1
ATOM 2867 N N . GLN B 1 189 ? 3.354 -3.377 15.312 1 93 189 GLN B N 1
ATOM 2868 C CA . GLN B 1 189 ? 4.414 -3.936 16.156 1 93 189 GLN B CA 1
ATOM 2869 C C . GLN B 1 189 ? 4.148 -3.67 17.625 1 93 189 GLN B C 1
ATOM 2871 O O . GLN B 1 189 ? 3.562 -2.646 17.984 1 93 189 GLN B O 1
ATOM 2876 N N . PRO B 1 190 ? 4.562 -4.629 18.484 1 93 190 PRO B N 1
ATOM 2877 C CA . PRO B 1 190 ? 4.383 -4.426 19.938 1 93 190 PRO B CA 1
ATOM 2878 C C . PRO B 1 190 ? 5.203 -3.256 20.469 1 93 190 PRO B C 1
ATOM 2880 O O . PRO B 1 190 ? 4.719 -2.488 21.297 1 93 190 PRO B O 1
ATOM 2883 N N . ASP B 1 191 ? 6.453 -3.141 20.062 1 95.62 191 ASP B N 1
ATOM 2884 C CA . ASP B 1 191 ? 7.332 -2.029 20.422 1 95.62 191 ASP B CA 1
ATOM 2885 C C . ASP B 1 191 ? 7.398 -0.999 19.297 1 95.62 191 ASP B C 1
ATOM 2887 O O . ASP B 1 191 ? 8.266 -1.08 18.422 1 95.62 191 ASP B O 1
ATOM 2891 N N . ARG B 1 192 ? 6.562 0.017 19.391 1 94.12 192 ARG B N 1
ATOM 2892 C CA . ARG B 1 192 ? 6.41 0.974 18.312 1 94.12 192 ARG B CA 1
ATOM 2893 C C . ARG B 1 192 ? 7.648 1.852 18.172 1 94.12 192 ARG B C 1
ATOM 2895 O O . ARG B 1 192 ? 8.039 2.215 17.062 1 94.12 192 ARG B O 1
ATOM 2902 N N . ALA B 1 193 ? 8.242 2.197 19.281 1 95.19 193 ALA B N 1
ATOM 2903 C CA . ALA B 1 193 ? 9.438 3.035 19.219 1 95.19 193 ALA B CA 1
ATOM 2904 C C . ALA B 1 193 ? 10.578 2.318 18.5 1 95.19 193 ALA B C 1
ATOM 2906 O O . ALA B 1 193 ? 11.219 2.895 17.609 1 95.19 193 ALA B O 1
ATOM 2907 N N . ALA B 1 194 ? 10.828 1.099 18.844 1 96.62 194 ALA B N 1
ATOM 2908 C CA . ALA B 1 194 ? 11.883 0.319 18.203 1 96.62 194 ALA B CA 1
ATOM 2909 C C . ALA B 1 194 ? 11.578 0.079 16.734 1 96.62 194 ALA B C 1
ATOM 2911 O O . ALA B 1 194 ? 12.469 0.176 15.883 1 96.62 194 ALA B O 1
ATOM 2912 N N . SER B 1 195 ? 10.305 -0.226 16.484 1 97 195 SER B N 1
ATOM 2913 C CA . SER B 1 195 ? 9.938 -0.494 15.102 1 97 195 SER B CA 1
ATOM 2914 C C . SER B 1 195 ? 10.008 0.771 14.25 1 97 195 SER B C 1
ATOM 2916 O O . SER B 1 195 ? 10.336 0.711 13.062 1 97 195 SER B O 1
ATOM 2918 N N . ALA B 1 196 ? 9.695 1.911 14.859 1 97.69 196 ALA B N 1
ATOM 2919 C CA . ALA B 1 196 ? 9.836 3.174 14.141 1 97.69 196 ALA B CA 1
ATOM 2920 C C . ALA B 1 196 ? 11.289 3.428 13.75 1 97.69 196 ALA B C 1
ATOM 2922 O O . ALA B 1 196 ? 11.562 3.859 12.633 1 97.69 196 ALA B O 1
ATOM 2923 N N . ARG B 1 197 ? 12.188 3.133 14.633 1 97.81 197 ARG B N 1
ATOM 2924 C CA . ARG B 1 197 ? 13.602 3.295 14.328 1 97.81 197 ARG B CA 1
ATOM 2925 C C . ARG B 1 197 ? 14.023 2.391 13.172 1 97.81 197 ARG B C 1
ATOM 2927 O O . ARG B 1 197 ? 14.766 2.816 12.281 1 97.81 197 ARG B O 1
ATOM 2934 N N . GLN B 1 198 ? 13.555 1.209 13.234 1 97.44 198 GLN B N 1
ATOM 2935 C CA . GLN B 1 198 ? 13.875 0.261 12.172 1 97.44 198 GLN B CA 1
ATOM 2936 C C . GLN B 1 198 ? 13.273 0.71 10.836 1 97.44 198 GLN B C 1
ATOM 2938 O O . GLN B 1 198 ? 13.922 0.595 9.797 1 97.44 198 GLN B O 1
ATOM 2943 N N . ALA B 1 199 ? 12.055 1.229 10.867 1 97.81 199 ALA B N 1
ATOM 2944 C CA . ALA B 1 199 ? 11.398 1.712 9.656 1 97.81 199 ALA B CA 1
ATOM 2945 C C . ALA B 1 199 ? 12.164 2.883 9.047 1 97.81 199 ALA B C 1
ATOM 2947 O O . ALA B 1 199 ? 12.336 2.951 7.824 1 97.81 199 ALA B O 1
ATOM 2948 N N . HIS B 1 200 ? 12.586 3.766 9.898 1 97.81 200 HIS B N 1
ATOM 2949 C CA . HIS B 1 200 ? 13.352 4.914 9.43 1 97.81 200 HIS B CA 1
ATOM 2950 C C . HIS B 1 200 ? 14.695 4.48 8.836 1 97.81 200 HIS B C 1
ATOM 2952 O O . HIS B 1 200 ? 15.117 5 7.801 1 97.81 200 HIS B O 1
ATOM 2958 N N . ALA B 1 201 ? 15.328 3.57 9.461 1 95.81 201 ALA B N 1
ATOM 2959 C CA . ALA B 1 201 ? 16.594 3.064 8.953 1 95.81 201 ALA B CA 1
ATOM 2960 C C . ALA B 1 201 ? 16.422 2.375 7.602 1 95.81 201 ALA B C 1
ATOM 2962 O O . ALA B 1 201 ? 17.234 2.539 6.695 1 95.81 201 ALA B O 1
ATOM 2963 N N . ALA B 1 202 ? 15.336 1.596 7.5 1 95.31 202 ALA B N 1
ATOM 2964 C CA . ALA B 1 202 ? 15.023 0.934 6.234 1 95.31 202 ALA B CA 1
ATOM 2965 C C . ALA B 1 202 ? 14.742 1.956 5.137 1 95.31 202 ALA B C 1
ATOM 2967 O O . ALA B 1 202 ? 15.227 1.815 4.012 1 95.31 202 ALA B O 1
ATOM 2968 N N . LEU B 1 203 ? 13.969 2.986 5.473 1 95.94 203 LEU B N 1
ATOM 2969 C CA . LEU B 1 203 ? 13.664 4.043 4.52 1 95.94 203 LEU B CA 1
ATOM 2970 C C . LEU B 1 203 ? 14.938 4.734 4.051 1 95.94 203 LEU B C 1
ATOM 2972 O O . LEU B 1 203 ? 15.086 5.043 2.863 1 95.94 203 LEU B O 1
ATOM 2976 N N . ASP B 1 204 ? 15.844 5 4.965 1 94.06 204 ASP B N 1
ATOM 2977 C CA . ASP B 1 204 ? 17.109 5.629 4.617 1 94.06 204 ASP B CA 1
ATOM 2978 C C . ASP B 1 204 ? 17.891 4.789 3.6 1 94.06 204 ASP B C 1
ATOM 2980 O O . ASP B 1 204 ? 18.516 5.332 2.693 1 94.06 204 ASP B O 1
ATOM 2984 N N . ARG B 1 205 ? 17.781 3.557 3.779 1 91 205 ARG B N 1
ATOM 2985 C CA . ARG B 1 205 ? 18.438 2.666 2.832 1 91 205 ARG B CA 1
ATOM 2986 C C . ARG B 1 205 ? 17.828 2.781 1.444 1 91 205 ARG B C 1
ATOM 2988 O O . ARG B 1 205 ? 18.531 2.83 0.44 1 91 205 ARG B O 1
ATOM 2995 N N . LEU B 1 206 ? 16.547 2.83 1.4 1 92.5 206 LEU B N 1
ATOM 2996 C CA . LEU B 1 206 ? 15.852 2.949 0.12 1 92.5 206 LEU B CA 1
ATOM 2997 C C . LEU B 1 206 ? 16.141 4.301 -0.527 1 92.5 206 LEU B C 1
ATOM 2999 O O . LEU B 1 206 ? 16.328 4.383 -1.744 1 92.5 206 LEU B O 1
ATOM 3003 N N . LEU B 1 207 ? 16.156 5.383 0.278 1 90.12 207 LEU B N 1
ATOM 3004 C CA . LEU B 1 207 ? 16.391 6.727 -0.239 1 90.12 207 LEU B CA 1
ATOM 3005 C C . LEU B 1 207 ? 17.812 6.891 -0.726 1 90.12 207 LEU B C 1
ATOM 3007 O O . LEU B 1 207 ? 18.078 7.621 -1.685 1 90.12 207 LEU B O 1
ATOM 3011 N N . THR B 1 208 ? 18.734 6.359 -0.002 1 78.5 208 THR B N 1
ATOM 3012 C CA . THR B 1 208 ? 20.141 6.469 -0.382 1 78.5 208 THR B CA 1
ATOM 3013 C C . THR B 1 208 ? 20.391 5.805 -1.734 1 78.5 208 THR B C 1
ATOM 3015 O O . THR B 1 208 ? 21.172 6.312 -2.549 1 78.5 208 THR B O 1
ATOM 3018 N N . ALA B 1 209 ? 19.625 4.801 -1.963 1 59.03 209 ALA B N 1
ATOM 3019 C CA . ALA B 1 209 ? 19.781 4.078 -3.223 1 59.03 209 ALA B CA 1
ATOM 3020 C C . ALA B 1 209 ? 19.141 4.848 -4.379 1 59.03 209 ALA B C 1
ATOM 3022 O O . ALA B 1 209 ? 19.531 4.668 -5.535 1 59.03 209 ALA B O 1
ATOM 3023 N N . ALA B 1 210 ? 18.031 5.523 -4.16 1 45.41 210 ALA B N 1
ATOM 3024 C CA . ALA B 1 210 ? 17.312 6.285 -5.18 1 45.41 210 ALA B CA 1
ATOM 3025 C C . ALA B 1 210 ? 18.156 7.457 -5.676 1 45.41 210 ALA B C 1
ATOM 3027 O O . ALA B 1 210 ? 17.953 7.953 -6.785 1 45.41 210 ALA B O 1
ATOM 3028 N N . LEU B 1 211 ? 19.031 8.047 -4.945 1 38.94 211 LEU B N 1
ATOM 3029 C CA . LEU B 1 211 ? 19.828 9.219 -5.301 1 38.94 211 LEU B CA 1
ATOM 3030 C C . LEU B 1 211 ? 21.047 8.812 -6.102 1 38.94 211 LEU B C 1
ATOM 3032 O O . LEU B 1 211 ? 21.625 7.742 -5.879 1 38.94 211 LEU B O 1
ATOM 3036 N N . PRO B 1 212 ? 21.188 9.344 -7.418 1 39.09 212 PRO B N 1
ATOM 3037 C CA . PRO B 1 212 ? 22.422 9.109 -8.188 1 39.09 212 PRO B CA 1
ATOM 3038 C C . PRO B 1 212 ? 23.672 9.102 -7.309 1 39.09 212 PRO B C 1
ATOM 3040 O O . PRO B 1 212 ? 23.703 9.758 -6.266 1 39.09 212 PRO B O 1
#